Protein AF-0000000075515379 (afdb_homodimer)

Solvent-accessible surface area (backbone atoms only — not comparable to full-atom values): 21442 Å² total; per-residue (Å²): 117,71,78,61,66,78,43,54,66,62,47,49,48,40,36,50,42,29,45,50,46,41,27,48,72,64,68,67,50,86,68,77,62,91,41,68,52,38,40,16,49,53,50,40,48,50,49,50,48,66,47,42,43,71,71,61,70,48,45,63,65,64,49,58,86,63,43,61,87,40,43,54,60,52,51,49,51,56,51,49,54,42,50,52,49,50,51,51,51,38,32,70,72,66,70,39,92,65,82,80,55,62,48,52,58,50,47,54,55,50,50,50,32,52,51,40,42,52,27,49,76,70,70,25,58,81,35,46,62,56,39,21,52,50,48,15,49,49,38,44,73,72,42,39,74,73,24,59,85,57,68,34,59,51,58,50,26,67,68,36,33,87,44,72,61,49,62,52,42,49,49,48,50,51,50,51,52,42,49,52,44,52,50,51,44,52,50,54,50,53,54,52,52,54,59,66,73,96,115,71,77,59,66,78,44,54,67,62,45,49,48,40,34,48,40,30,46,50,47,41,27,49,74,64,67,67,50,86,66,76,62,90,40,68,54,37,40,15,49,54,50,40,48,49,49,51,48,67,46,43,44,71,72,61,69,48,48,61,66,65,49,58,85,63,42,60,87,42,41,54,59,53,50,47,52,55,51,50,55,43,51,52,49,49,52,50,52,39,31,70,72,67,70,40,92,64,82,80,55,62,50,52,58,50,47,53,54,51,50,50,31,52,51,40,41,51,28,49,76,69,69,26,58,81,35,44,63,57,38,22,51,50,50,16,49,48,39,41,72,70,43,38,76,73,25,59,84,57,67,36,57,52,57,50,27,67,69,36,32,85,44,72,59,48,62,52,42,49,51,47,49,50,50,50,52,41,51,51,45,51,50,52,46,52,52,54,50,52,54,52,53,56,58,66,73,96

Nearest PDB structures (foldseek):
  3mk8-assembly1_A  TM=8.435E-01  e=2.782E-04  Homo sapiens
  9ckn-assembly1_A  TM=8.542E-01  e=3.541E-04  Homo sapiens
  6u63-assembly3_C  TM=7.974E-01  e=6.317E-04  Homo sapiens
  4g35-assembly1_A  TM=7.839E-01  e=6.629E-04  Mus musculus
  4oq6-assembly2_B  TM=8.257E-01  e=3.587E-03  Homo sapiens

Structure (mmCIF, N/CA/C/O backbone):
data_AF-0000000075515379-model_v1
#
loop_
_entity.id
_entity.type
_entity.pdbx_description
1 polymer 'Bcl-2-related ovarian killer protein homolog A'
#
loop_
_atom_site.group_PDB
_atom_site.id
_atom_site.type_symbol
_atom_site.label_atom_id
_atom_site.label_alt_id
_atom_site.label_comp_id
_atom_site.label_asym_id
_atom_site.label_entity_id
_atom_site.label_seq_id
_atom_site.pdbx_PDB_ins_code
_atom_site.Cartn_x
_atom_site.Cartn_y
_atom_site.Cartn_z
_atom_site.occupancy
_atom_site.B_iso_or_equiv
_atom_site.auth_seq_id
_atom_site.auth_comp_id
_atom_site.auth_asym_id
_atom_site.auth_atom_id
_atom_site.pdbx_PDB_model_num
ATOM 1 N N . MET A 1 1 ? 5.926 32.969 14.961 1 32.56 1 MET A N 1
ATOM 2 C CA . MET A 1 1 ? 4.645 32.469 15.469 1 32.56 1 MET A CA 1
ATOM 3 C C . MET A 1 1 ? 3.484 33.25 14.883 1 32.56 1 MET A C 1
ATOM 5 O O . MET A 1 1 ? 2.422 32.719 14.602 1 32.56 1 MET A O 1
ATOM 9 N N . ALA A 1 2 ? 3.543 34.5 14.828 1 43.75 2 ALA A N 1
ATOM 10 C CA . ALA A 1 2 ? 2.59 35.469 14.305 1 43.75 2 ALA A CA 1
ATOM 11 C C . ALA A 1 2 ? 2.479 35.375 12.781 1 43.75 2 ALA A C 1
ATOM 13 O O . ALA A 1 2 ? 1.397 35.562 12.219 1 43.75 2 ALA A O 1
ATOM 14 N N . TRP A 1 3 ? 3.617 35.156 12.188 1 43.59 3 TRP A N 1
ATOM 15 C CA . TRP A 1 3 ? 3.781 35 10.742 1 43.59 3 TRP A CA 1
ATOM 16 C C . TRP A 1 3 ? 3.062 33.75 10.25 1 43.59 3 TRP A C 1
ATOM 18 O O . TRP A 1 3 ? 2.879 33.562 9.047 1 43.59 3 TRP A O 1
ATOM 28 N N . ASP A 1 4 ? 2.908 32.719 11.125 1 47.06 4 ASP A N 1
ATOM 29 C CA . ASP A 1 4 ? 2.156 31.469 10.961 1 47.06 4 ASP A CA 1
ATOM 30 C C . ASP A 1 4 ? 0.661 31.75 10.836 1 47.06 4 ASP A C 1
ATOM 32 O O . ASP A 1 4 ? -0.073 30.969 10.234 1 47.06 4 ASP A O 1
ATOM 36 N N . GLU A 1 5 ? 0.205 32.875 11.422 1 50.5 5 GLU A N 1
ATOM 37 C CA . GLU A 1 5 ? -1.179 33.312 11.586 1 50.5 5 GLU A CA 1
ATOM 38 C C . GLU A 1 5 ? -1.806 33.656 10.242 1 50.5 5 GLU A C 1
ATOM 40 O O . GLU A 1 5 ? -3.008 33.469 10.039 1 50.5 5 GLU A O 1
ATOM 45 N N . GLN A 1 6 ? -1.005 34.25 9.344 1 59.56 6 GLN A N 1
ATOM 46 C CA . GLN A 1 6 ? -1.523 34.781 8.086 1 59.56 6 GLN A CA 1
ATOM 47 C C . GLN A 1 6 ? -1.581 33.688 7.016 1 59.56 6 GLN A C 1
ATOM 49 O O . GLN A 1 6 ? -2.086 33.906 5.918 1 59.56 6 GLN A O 1
ATOM 54 N N . ARG A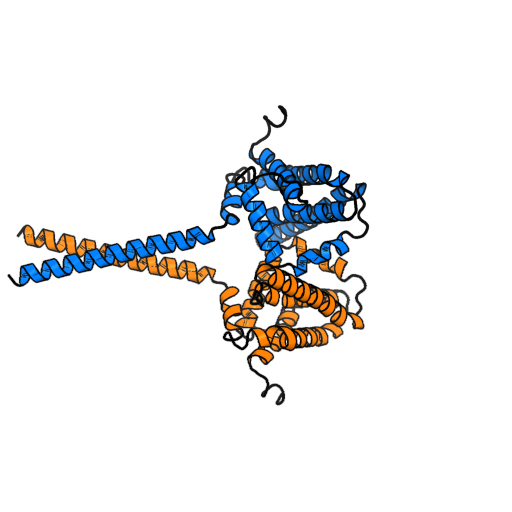 1 7 ? -1.093 32.625 7.508 1 71.88 7 ARG A N 1
ATOM 55 C CA . ARG A 1 7 ? -1.019 31.594 6.461 1 71.88 7 ARG A CA 1
ATOM 56 C C . ARG A 1 7 ? -2.35 30.875 6.305 1 71.88 7 ARG A C 1
ATOM 58 O O . ARG A 1 7 ? -3.104 30.734 7.273 1 71.88 7 ARG A O 1
ATOM 65 N N . ASP A 1 8 ? -2.732 30.625 5.184 1 89.31 8 ASP A N 1
ATOM 66 C CA . ASP A 1 8 ? -3.855 29.781 4.773 1 89.31 8 ASP A CA 1
ATOM 67 C C . ASP A 1 8 ? -3.92 28.516 5.605 1 89.31 8 ASP A C 1
ATOM 69 O O . ASP A 1 8 ? -2.9 27.859 5.824 1 89.31 8 ASP A O 1
ATOM 73 N N . PRO A 1 9 ? -5.016 28.391 6.34 1 93.25 9 PRO A N 1
ATOM 74 C CA . PRO A 1 9 ? -5.164 27.219 7.207 1 93.25 9 PRO A CA 1
ATOM 75 C C . PRO A 1 9 ? -4.758 25.922 6.516 1 93.25 9 PRO A C 1
ATOM 77 O O . PRO A 1 9 ? -4.25 25 7.164 1 93.25 9 PRO A O 1
ATOM 80 N N . VAL A 1 10 ? -5.012 25.797 5.305 1 96.44 10 VAL A N 1
ATOM 81 C CA . VAL A 1 10 ? -4.656 24.609 4.539 1 96.44 10 VAL A CA 1
ATOM 82 C C . VAL A 1 10 ? -3.139 24.438 4.523 1 96.44 10 VAL A C 1
ATOM 84 O O . VAL A 1 10 ? -2.631 23.328 4.695 1 96.44 10 VAL A O 1
ATOM 87 N N . VAL A 1 11 ? -2.447 25.516 4.371 1 97.12 11 VAL A N 1
ATOM 88 C CA . VAL A 1 11 ? -0.988 25.5 4.328 1 97.12 11 VAL A CA 1
ATOM 89 C C . VAL A 1 11 ? -0.432 25.203 5.723 1 97.12 11 VAL A C 1
ATOM 91 O O . VAL A 1 11 ? 0.521 24.438 5.863 1 97.12 11 VAL A O 1
ATOM 94 N N . GLN A 1 12 ? -1.021 25.797 6.711 1 97.12 12 GLN A N 1
ATOM 95 C CA . GLN A 1 12 ? -0.583 25.547 8.078 1 97.12 12 GLN A CA 1
ATOM 96 C C . GLN A 1 12 ? -0.701 24.078 8.438 1 97.12 12 GLN A C 1
ATOM 98 O O . GLN A 1 12 ? 0.182 23.516 9.094 1 97.12 12 GLN A O 1
ATOM 103 N N . GLU A 1 13 ? -1.737 23.5 8.008 1 97.69 13 GLU A N 1
ATOM 104 C CA . GLU A 1 13 ? -1.955 22.078 8.266 1 97.69 13 GLU A CA 1
ATOM 105 C C . GLU A 1 13 ? -0.904 21.219 7.566 1 97.69 13 GLU A C 1
ATOM 107 O O . GLU A 1 13 ? -0.455 20.203 8.117 1 97.69 13 GLU A O 1
ATOM 112 N N . ALA A 1 14 ? -0.518 21.625 6.371 1 98.06 14 ALA A N 1
ATOM 113 C CA . ALA A 1 14 ? 0.512 20.891 5.641 1 98.06 14 ALA A CA 1
ATOM 114 C C . ALA A 1 14 ? 1.801 20.797 6.453 1 98.06 14 ALA A C 1
ATOM 116 O O . ALA A 1 14 ? 2.412 19.734 6.539 1 98.06 14 ALA A O 1
ATOM 117 N N . TYR A 1 15 ? 2.166 21.906 7.051 1 98.25 15 TYR A N 1
ATOM 118 C CA . TYR A 1 15 ? 3.379 21.953 7.863 1 98.25 15 TYR A CA 1
ATOM 119 C C . TYR A 1 15 ? 3.184 21.188 9.172 1 98.25 15 TYR A C 1
ATOM 121 O O . TYR A 1 15 ? 4.086 20.484 9.633 1 98.25 15 TYR A O 1
ATOM 129 N N . LEU A 1 16 ? 2.029 21.344 9.695 1 97.94 16 LEU A N 1
ATOM 130 C CA . LEU A 1 16 ? 1.708 20.641 10.938 1 97.94 16 LEU A CA 1
ATOM 131 C C . LEU A 1 16 ? 1.781 19.125 10.734 1 97.94 16 LEU A C 1
ATOM 133 O O . LEU A 1 16 ? 2.33 18.406 11.578 1 97.94 16 LEU A O 1
ATOM 137 N N . LEU A 1 17 ? 1.301 18.656 9.656 1 98.56 17 LEU A N 1
ATOM 138 C CA . LEU A 1 17 ? 1.33 17.234 9.336 1 98.56 17 LEU A CA 1
ATOM 139 C C . LEU A 1 17 ? 2.766 16.719 9.234 1 98.56 17 LEU A C 1
ATOM 141 O O . LEU A 1 17 ? 3.09 15.656 9.758 1 98.56 17 LEU A O 1
ATOM 145 N N . ALA A 1 18 ? 3.584 17.469 8.578 1 98.5 18 ALA A N 1
ATOM 146 C CA . ALA A 1 18 ? 4.98 17.078 8.391 1 98.5 18 ALA A CA 1
ATOM 147 C C . ALA A 1 18 ? 5.707 17 9.734 1 98.5 18 ALA A C 1
ATOM 149 O O . ALA A 1 18 ? 6.359 16 10.039 1 98.5 18 ALA A O 1
ATOM 150 N N . ARG A 1 19 ? 5.539 18.016 10.531 1 98 19 ARG A N 1
ATOM 151 C CA . ARG A 1 19 ? 6.219 18.078 11.82 1 98 19 ARG A CA 1
ATOM 152 C C . ARG A 1 19 ? 5.711 16.984 12.758 1 98 19 ARG A C 1
ATOM 154 O O . ARG A 1 19 ? 6.504 16.281 13.391 1 98 19 ARG A O 1
ATOM 161 N N . ASP A 1 20 ? 4.469 16.875 12.805 1 98.31 20 ASP A N 1
ATOM 162 C CA . ASP A 1 20 ? 3.877 15.891 13.711 1 98.31 20 ASP A CA 1
ATOM 163 C C . ASP A 1 20 ? 4.246 14.469 13.297 1 98.31 20 ASP A C 1
ATOM 165 O O . ASP A 1 20 ? 4.602 13.641 14.148 1 98.31 20 ASP A O 1
ATOM 169 N N . TYR A 1 21 ? 4.137 14.211 12.039 1 98.5 21 TYR A N 1
ATOM 170 C CA . TYR A 1 21 ? 4.359 12.844 11.57 1 98.5 21 TYR A CA 1
ATOM 171 C C . TYR A 1 21 ? 5.812 12.422 11.781 1 98.5 21 TYR A C 1
ATOM 173 O O . TYR A 1 21 ? 6.082 11.305 12.219 1 98.5 21 TYR A O 1
ATOM 181 N N . ILE A 1 22 ? 6.676 13.281 11.484 1 98.38 22 ILE A N 1
ATOM 182 C CA . ILE A 1 22 ? 8.086 12.969 11.664 1 98.38 22 ILE A CA 1
ATOM 183 C C . ILE A 1 22 ? 8.383 12.758 13.148 1 98.38 22 ILE A C 1
ATOM 185 O O . ILE A 1 22 ? 9.094 11.812 13.516 1 98.38 22 ILE A O 1
ATOM 189 N N . ALA A 1 23 ? 7.797 13.578 13.93 1 97.69 23 ALA A N 1
ATOM 190 C CA . ALA A 1 23 ? 7.949 13.383 15.367 1 97.69 23 ALA A CA 1
ATOM 191 C C . ALA A 1 23 ? 7.336 12.055 15.805 1 97.69 23 ALA A C 1
ATOM 193 O O . ALA A 1 23 ? 7.902 11.344 16.641 1 97.69 23 ALA A O 1
ATOM 194 N N . TYR A 1 24 ? 6.277 11.742 15.273 1 97.81 24 TYR A N 1
ATOM 195 C CA . TYR A 1 24 ? 5.543 10.523 15.602 1 97.81 24 TYR A CA 1
ATOM 196 C C . TYR A 1 24 ? 6.355 9.281 15.258 1 97.81 24 TYR A C 1
ATOM 198 O O . TYR A 1 24 ? 6.523 8.398 16.094 1 97.81 24 TYR A O 1
ATOM 206 N N . VAL A 1 25 ? 6.953 9.234 14.109 1 96.75 25 VAL A N 1
ATOM 207 C CA . VAL A 1 25 ? 7.602 8.008 13.648 1 96.75 25 VAL A CA 1
ATOM 208 C C . VAL A 1 25 ? 9 7.906 14.25 1 96.75 25 VAL A C 1
ATOM 210 O O . VAL A 1 25 ? 9.586 6.82 14.297 1 96.75 25 VAL A O 1
ATOM 213 N N . THR A 1 26 ? 9.516 9 14.68 1 96.69 26 THR A N 1
ATOM 214 C CA . THR A 1 26 ? 10.836 8.961 15.289 1 96.69 26 THR A CA 1
ATOM 215 C C . THR A 1 26 ? 10.727 8.867 16.812 1 96.69 26 THR A C 1
ATOM 217 O O . THR A 1 26 ? 11.742 8.867 17.516 1 96.69 26 THR A O 1
ATOM 220 N N . GLY A 1 27 ? 9.484 8.805 17.266 1 94.12 27 GLY A N 1
ATOM 221 C CA . GLY A 1 27 ? 9.25 8.555 18.688 1 94.12 27 GLY A CA 1
ATOM 222 C C . GLY A 1 27 ? 9.422 9.797 19.547 1 94.12 27 GLY A C 1
ATOM 223 O O . GLY A 1 27 ? 9.633 9.695 20.75 1 94.12 27 GLY A O 1
ATOM 224 N N . THR A 1 28 ? 9.359 10.961 18.938 1 88.94 28 THR A N 1
ATOM 225 C CA . THR A 1 28 ? 9.578 12.18 19.703 1 88.94 28 THR A CA 1
ATOM 226 C C . THR A 1 28 ? 8.258 12.922 19.922 1 88.94 28 THR A C 1
ATOM 228 O O . THR A 1 28 ? 8.219 13.922 20.641 1 88.94 28 THR A O 1
ATOM 231 N N . ALA A 1 29 ? 7.258 12.258 19.375 1 87.38 29 ALA A N 1
ATOM 232 C CA . ALA A 1 29 ? 5.957 12.883 19.562 1 87.38 29 ALA A CA 1
ATOM 233 C C . ALA A 1 29 ? 5.418 12.609 20.969 1 87.38 29 ALA A C 1
ATOM 235 O O . ALA A 1 29 ? 5.551 11.5 21.484 1 87.38 29 ALA A O 1
ATOM 236 N N . THR A 1 30 ? 4.918 13.531 21.734 1 79.44 30 THR A N 1
ATOM 237 C CA . THR A 1 30 ? 4.531 13.375 23.125 1 79.44 30 THR A CA 1
ATOM 238 C C . THR A 1 30 ? 3.014 13.398 23.281 1 79.44 30 THR A C 1
ATOM 240 O O . THR A 1 30 ? 2.484 13.094 24.344 1 79.44 30 THR A O 1
ATOM 243 N N . GLY A 1 31 ? 2.246 13.414 22.344 1 87.94 31 GLY A N 1
ATOM 244 C CA . GLY A 1 31 ? 0.821 13.578 22.578 1 87.94 31 GLY A CA 1
ATOM 245 C C . GLY A 1 31 ? -0.033 13.055 21.438 1 87.94 31 GLY A C 1
ATOM 246 O O . GLY A 1 31 ? 0.473 12.391 20.531 1 87.94 31 GLY A O 1
ATOM 247 N N . PRO A 1 32 ? -1.325 13.219 21.781 1 94.06 32 PRO A N 1
ATOM 248 C CA . PRO A 1 32 ? -2.256 12.828 20.719 1 94.06 32 PRO A CA 1
ATOM 249 C C . PRO A 1 32 ? -2.061 13.641 19.438 1 94.06 32 PRO A C 1
ATOM 251 O O . PRO A 1 32 ? -1.338 14.641 19.438 1 94.06 32 PRO A O 1
ATOM 254 N N . ALA A 1 33 ? -2.607 13.078 18.359 1 96.12 33 ALA A N 1
ATOM 255 C CA . ALA A 1 33 ? -2.537 13.82 17.094 1 96.12 33 ALA A CA 1
ATOM 256 C C . ALA A 1 33 ? -3.133 15.219 17.25 1 96.12 33 ALA A C 1
ATOM 258 O O . ALA A 1 33 ? -4.219 15.375 17.812 1 96.12 33 ALA A O 1
ATOM 259 N N . PRO A 1 34 ? -2.459 16.203 16.797 1 96.19 34 PRO A N 1
ATOM 260 C CA . PRO A 1 34 ? -2.877 17.594 17.016 1 96.19 34 PRO A CA 1
ATOM 261 C C . PRO A 1 34 ? -4.078 17.984 16.156 1 96.19 34 PRO A C 1
ATOM 263 O O . PRO A 1 34 ? -4.703 19.016 16.391 1 96.19 34 PRO A O 1
ATOM 266 N N . SER A 1 35 ? -4.402 17.234 15.109 1 96.25 35 SER A N 1
ATOM 267 C CA . SER A 1 35 ? -5.543 17.5 14.234 1 96.25 35 SER A CA 1
ATOM 268 C C . SER A 1 35 ? -6.137 16.203 13.695 1 96.25 35 SER A C 1
ATOM 270 O O . SER A 1 35 ? -5.527 15.141 13.812 1 96.25 35 SER A O 1
ATOM 272 N N . ALA A 1 36 ? -7.301 16.344 13.148 1 95.75 36 ALA A N 1
ATOM 273 C CA . ALA A 1 36 ? -7.949 15.188 12.539 1 95.75 36 ALA A CA 1
ATOM 274 C C . ALA A 1 36 ? -7.133 14.656 11.367 1 95.75 36 ALA A C 1
ATOM 276 O O . ALA A 1 36 ? -7.035 13.445 11.164 1 95.75 36 ALA A O 1
ATOM 277 N N . ALA A 1 37 ? -6.555 15.562 10.656 1 97.44 37 ALA A N 1
ATOM 278 C CA . ALA A 1 37 ? -5.727 15.164 9.523 1 97.44 37 ALA A CA 1
ATOM 279 C C . ALA A 1 37 ? -4.461 14.461 9.984 1 97.44 37 ALA A C 1
ATOM 281 O O . ALA A 1 37 ? -4.023 13.484 9.375 1 97.44 37 ALA A O 1
ATOM 282 N N . ALA A 1 38 ? -3.967 14.914 11.047 1 97.94 38 ALA A N 1
ATOM 283 C CA . ALA A 1 38 ? -2.779 14.281 11.617 1 97.94 38 ALA A CA 1
ATOM 284 C C . ALA A 1 38 ? -3.096 12.875 12.125 1 97.94 38 ALA A C 1
ATOM 286 O O . ALA A 1 38 ? -2.301 11.953 11.938 1 97.94 38 ALA A O 1
ATOM 287 N N . LEU A 1 39 ? -4.211 12.805 12.758 1 97.19 39 LEU A N 1
ATOM 288 C CA . LEU A 1 39 ? -4.633 11.484 13.211 1 97.19 39 LEU A CA 1
ATOM 289 C C . LEU A 1 39 ? -4.828 10.539 12.031 1 97.19 39 LEU A C 1
ATOM 291 O O . LEU A 1 39 ? -4.383 9.391 12.078 1 97.19 39 LEU A O 1
ATOM 295 N N . ALA A 1 40 ? -5.449 11.023 11.008 1 97 40 ALA A N 1
ATOM 296 C CA . ALA A 1 40 ? -5.656 10.227 9.805 1 97 40 ALA A CA 1
ATOM 297 C C . ALA A 1 40 ? -4.324 9.797 9.195 1 97 40 ALA A C 1
ATOM 299 O O . ALA A 1 40 ? -4.176 8.656 8.75 1 97 40 ALA A O 1
ATOM 300 N N . LEU A 1 41 ? -3.367 10.688 9.195 1 97.94 41 LEU A N 1
ATOM 301 C CA . LEU A 1 41 ? -2.053 10.383 8.641 1 97.94 41 LEU A CA 1
ATOM 302 C C . LEU A 1 41 ? -1.353 9.305 9.461 1 97.94 41 LEU A C 1
ATOM 304 O O . LEU A 1 41 ? -0.813 8.344 8.898 1 97.94 41 LEU A O 1
ATOM 308 N N . ARG A 1 42 ? -1.408 9.438 10.758 1 97.5 42 ARG A N 1
ATOM 309 C CA . ARG A 1 42 ? -0.795 8.43 11.617 1 97.5 42 ARG A CA 1
ATOM 310 C C . ARG A 1 42 ? -1.421 7.059 11.391 1 97.5 42 ARG A C 1
ATOM 312 O O . ARG A 1 42 ? -0.709 6.066 11.219 1 97.5 42 ARG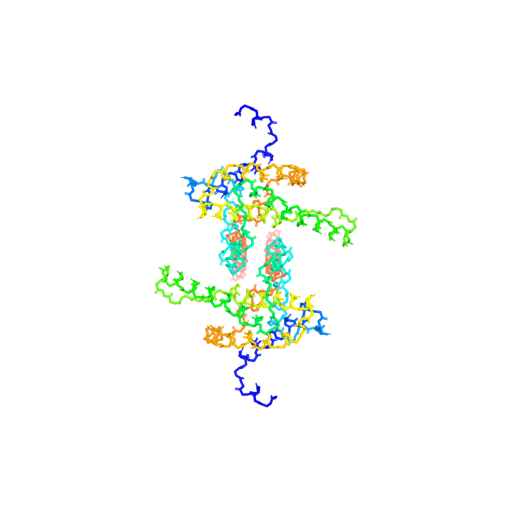 A O 1
ATOM 319 N N . GLN A 1 43 ? -2.699 7.086 11.336 1 95.5 43 GLN A N 1
ATOM 320 C CA . GLN A 1 43 ? -3.43 5.828 11.211 1 95.5 43 GLN A CA 1
ATOM 321 C C . GLN A 1 43 ? -3.199 5.195 9.844 1 95.5 43 GLN A C 1
ATOM 323 O O . GLN A 1 43 ? -2.936 3.994 9.75 1 95.5 43 GLN A O 1
ATOM 328 N N . ALA A 1 44 ? -3.293 5.988 8.859 1 96 44 ALA A N 1
ATOM 329 C CA . ALA A 1 44 ? -3.111 5.484 7.5 1 96 44 ALA A CA 1
ATOM 330 C C . ALA A 1 44 ? -1.691 4.965 7.293 1 96 44 ALA A C 1
ATOM 332 O O . ALA A 1 44 ? -1.489 3.926 6.66 1 96 44 ALA A O 1
ATOM 333 N N . SER A 1 45 ? -0.759 5.676 7.789 1 96.62 45 SER A N 1
ATOM 334 C CA . SER A 1 45 ? 0.634 5.262 7.664 1 96.62 45 SER A CA 1
ATOM 335 C C . SER A 1 45 ? 0.892 3.957 8.406 1 96.62 45 SER A C 1
ATOM 337 O O . SER A 1 45 ? 1.54 3.051 7.879 1 96.62 45 SER A O 1
ATOM 339 N N . ASP A 1 46 ? 0.332 3.877 9.641 1 93.81 46 ASP A N 1
ATOM 340 C CA . ASP A 1 46 ? 0.48 2.65 10.414 1 93.81 46 ASP A CA 1
ATOM 341 C C . ASP A 1 46 ? -0.115 1.455 9.672 1 93.81 46 ASP A C 1
ATOM 343 O O . ASP A 1 46 ? 0.498 0.387 9.617 1 93.81 46 ASP A O 1
ATOM 347 N N . GLU A 1 47 ? -1.213 1.698 9.133 1 92.62 47 GLU A N 1
ATOM 348 C CA . GLU A 1 47 ? -1.88 0.624 8.406 1 92.62 47 GLU A CA 1
ATOM 349 C C . GLU A 1 47 ? -1.064 0.189 7.191 1 92.62 47 GLU A C 1
ATOM 351 O O . GLU A 1 47 ? -0.882 -1.007 6.957 1 92.62 47 GLU A O 1
ATOM 356 N N . LEU A 1 48 ? -0.596 1.11 6.488 1 93.44 48 LEU A N 1
ATOM 357 C CA . LEU A 1 48 ? 0.184 0.834 5.289 1 93.44 48 LEU A CA 1
ATOM 358 C C . LEU A 1 48 ? 1.458 0.068 5.633 1 93.44 48 LEU A C 1
ATOM 360 O O . LEU A 1 48 ? 1.766 -0.946 5.004 1 93.44 48 LEU A O 1
ATOM 364 N N . LEU A 1 49 ? 2.109 0.474 6.648 1 92.31 49 LEU A N 1
ATOM 365 C CA . LEU A 1 49 ? 3.383 -0.12 7.035 1 92.31 49 LEU A CA 1
ATOM 366 C C . LEU A 1 49 ? 3.176 -1.505 7.641 1 92.31 49 LEU A C 1
ATOM 368 O O . LEU A 1 49 ? 4.02 -2.391 7.477 1 92.31 49 LEU A O 1
ATOM 372 N N . GLU A 1 50 ? 2.084 -1.63 8.289 1 88.94 50 GLU A N 1
ATOM 373 C CA . GLU A 1 50 ? 1.768 -2.92 8.891 1 88.94 50 GLU A CA 1
ATOM 374 C C . GLU A 1 50 ? 1.354 -3.939 7.832 1 88.94 50 GLU A C 1
ATOM 376 O O . GLU A 1 50 ? 1.726 -5.113 7.914 1 88.94 50 GLU A O 1
ATOM 381 N N . LYS A 1 51 ? 0.649 -3.445 6.902 1 88.75 51 LYS A N 1
ATOM 382 C CA . LYS A 1 51 ? 0.114 -4.348 5.887 1 88.75 51 LYS A CA 1
ATOM 383 C C . LYS A 1 51 ? 1.19 -4.75 4.883 1 88.75 51 LYS A C 1
ATOM 385 O O . LYS A 1 51 ? 1.178 -5.867 4.363 1 88.75 51 LYS A O 1
ATOM 390 N N . PHE A 1 52 ? 2.193 -3.875 4.621 1 91.31 52 PHE A N 1
ATOM 391 C CA . PHE A 1 52 ? 3.176 -4.141 3.578 1 91.31 52 PHE A CA 1
ATOM 392 C C . PHE A 1 52 ? 4.59 -3.871 4.086 1 91.31 52 PHE A C 1
ATOM 394 O O . PHE A 1 52 ? 5.324 -3.076 3.494 1 91.31 52 PHE A O 1
ATOM 401 N N . PRO A 1 53 ? 4.941 -4.66 5.043 1 88.25 53 PRO A N 1
ATOM 402 C CA . PRO A 1 53 ? 6.234 -4.363 5.656 1 88.25 53 PRO A CA 1
ATOM 403 C C . PRO A 1 53 ? 7.41 -4.625 4.715 1 88.25 53 PRO A C 1
ATOM 405 O O . PRO A 1 53 ? 8.438 -3.947 4.797 1 88.25 53 PRO A O 1
ATOM 408 N N . ILE A 1 54 ? 7.266 -5.512 3.803 1 87.75 54 ILE A N 1
ATOM 409 C CA . ILE A 1 54 ? 8.367 -5.926 2.941 1 87.75 54 ILE A CA 1
ATOM 410 C C . ILE A 1 54 ? 8.82 -4.746 2.084 1 87.75 54 ILE A C 1
ATOM 412 O O . ILE A 1 54 ? 10.016 -4.594 1.817 1 87.75 54 ILE A O 1
ATOM 416 N N . PHE A 1 55 ? 8.039 -3.869 1.782 1 87.62 55 PHE A N 1
ATOM 417 C CA . PHE A 1 55 ? 8.375 -2.793 0.857 1 87.62 55 PHE A CA 1
ATOM 418 C C . PHE A 1 55 ? 9.055 -1.641 1.59 1 87.62 55 PHE A C 1
ATOM 420 O O . PHE A 1 55 ? 9.766 -0.842 0.979 1 87.62 55 PHE A O 1
ATOM 427 N N . PHE A 1 56 ? 8.953 -1.62 2.924 1 86.12 56 PHE A N 1
ATOM 428 C CA . PHE A 1 56 ? 9.461 -0.461 3.652 1 86.12 56 PHE A CA 1
ATOM 429 C C . PHE A 1 56 ? 10.742 -0.807 4.398 1 86.12 56 PHE A C 1
ATOM 431 O O . PHE A 1 56 ? 11.492 0.085 4.797 1 86.12 56 PHE A O 1
ATOM 438 N N . LYS A 1 57 ? 11.023 -2.035 4.422 1 83.75 57 LYS A N 1
ATOM 439 C CA . LYS A 1 57 ? 12.234 -2.471 5.113 1 83.75 57 LYS A CA 1
ATOM 440 C C . LYS A 1 57 ? 13.469 -2.258 4.242 1 83.75 57 LYS A C 1
ATOM 442 O O . LYS A 1 57 ? 14.594 -2.328 4.73 1 83.75 57 LYS A O 1
ATOM 447 N N . ARG A 1 58 ? 13.312 -1.866 3.068 1 82.69 58 ARG A N 1
ATOM 448 C CA . ARG A 1 58 ? 14.461 -1.785 2.172 1 82.69 58 ARG A CA 1
ATOM 449 C C . ARG A 1 58 ? 14.891 -0.337 1.962 1 82.69 58 ARG A C 1
ATOM 451 O O . ARG A 1 58 ? 15.883 -0.071 1.276 1 82.69 58 ARG A O 1
ATOM 458 N N . TRP A 1 59 ? 14.266 0.539 2.594 1 87.25 59 TRP A N 1
ATOM 459 C CA . TRP A 1 59 ? 14.547 1.96 2.41 1 87.25 59 TRP A CA 1
ATOM 460 C C . TRP A 1 59 ? 15.953 2.307 2.896 1 87.25 59 TRP A C 1
ATOM 462 O O . TRP A 1 59 ? 16.641 3.117 2.279 1 87.25 59 TRP A O 1
ATOM 472 N N . PRO A 1 60 ? 16.422 1.571 3.875 1 86.88 60 PRO A N 1
ATOM 473 C CA . PRO A 1 60 ? 17.812 1.847 4.238 1 86.88 60 PRO A CA 1
ATOM 474 C C . PRO A 1 60 ? 18.781 1.595 3.09 1 86.88 60 PRO A C 1
ATOM 476 O O . PRO A 1 60 ? 19.766 2.318 2.941 1 86.88 60 PRO A O 1
ATOM 479 N N . LYS A 1 61 ? 18.5 0.624 2.328 1 87.12 61 LYS A N 1
ATOM 480 C CA . LYS A 1 61 ? 19.328 0.372 1.157 1 87.12 61 LYS A CA 1
ATOM 481 C C . LYS A 1 61 ? 19.188 1.484 0.123 1 87.12 61 LYS A C 1
ATOM 483 O O . LYS A 1 61 ? 20.156 1.893 -0.505 1 87.12 61 LYS A O 1
ATOM 488 N N . VAL A 1 62 ? 18.016 2.023 -0.003 1 89.69 62 VAL A N 1
ATOM 489 C CA . VAL A 1 62 ? 17.75 3.113 -0.934 1 89.69 62 VAL A CA 1
ATOM 490 C C . VAL A 1 62 ? 18.438 4.387 -0.458 1 89.69 62 VAL A C 1
ATOM 492 O O . VAL A 1 62 ? 18.953 5.16 -1.268 1 89.69 62 VAL A O 1
ATOM 495 N N . PHE A 1 63 ? 18.5 4.555 0.855 1 93.12 63 PHE A N 1
ATOM 496 C CA . PHE A 1 63 ? 19.031 5.781 1.437 1 93.12 63 PHE A CA 1
ATOM 497 C C . PHE A 1 63 ? 20.531 5.652 1.69 1 93.12 63 PHE A C 1
ATOM 499 O O . PHE A 1 63 ? 21.141 6.535 2.295 1 93.12 63 PHE A O 1
ATOM 506 N N . ARG A 1 64 ? 21.047 4.551 1.259 1 89.5 64 ARG A N 1
ATOM 507 C CA . ARG A 1 64 ? 22.469 4.332 1.517 1 89.5 64 ARG A CA 1
ATOM 508 C C . ARG A 1 64 ? 23.312 5.48 0.964 1 89.5 64 ARG A C 1
ATOM 510 O O . ARG A 1 64 ? 23.141 5.883 -0.189 1 89.5 64 ARG A O 1
ATOM 517 N N . GLY A 1 65 ? 24.125 6.066 1.799 1 90.38 65 GLY A N 1
ATOM 518 C CA . GLY A 1 65 ? 25.016 7.121 1.357 1 90.38 65 GLY A CA 1
ATOM 519 C C . GLY A 1 65 ? 24.469 8.516 1.574 1 90.38 65 GLY A C 1
ATOM 520 O O . GLY A 1 65 ? 25.156 9.508 1.338 1 90.38 65 GLY A O 1
ATOM 521 N N . VAL A 1 66 ? 23.281 8.609 1.988 1 93.75 66 VAL A N 1
ATOM 522 C CA . VAL A 1 66 ? 22.688 9.922 2.256 1 93.75 66 VAL A CA 1
ATOM 523 C C . VAL A 1 66 ? 23.297 10.508 3.525 1 93.75 66 VAL A C 1
ATOM 525 O O . VAL A 1 66 ? 23.422 9.82 4.543 1 93.75 66 VAL A O 1
ATOM 528 N N . THR A 1 67 ? 23.75 11.719 3.346 1 95 67 THR A N 1
ATOM 529 C CA . THR A 1 67 ? 24.297 12.445 4.492 1 95 67 THR A CA 1
ATOM 530 C C . THR A 1 67 ? 23.266 13.414 5.051 1 95 67 THR A C 1
ATOM 532 O O . THR A 1 67 ? 22.219 13.641 4.438 1 95 67 THR A O 1
ATOM 535 N N . GLU A 1 68 ? 23.594 13.898 6.168 1 95.5 68 GLU A N 1
ATOM 536 C CA . GLU A 1 68 ? 22.703 14.836 6.855 1 95.5 68 GLU A CA 1
ATOM 537 C C . GLU A 1 68 ? 22.406 16.047 5.98 1 95.5 68 GLU A C 1
ATOM 539 O O . GLU A 1 68 ? 21.266 16.531 5.949 1 95.5 68 GLU A O 1
ATOM 544 N N . GLU A 1 69 ? 23.406 16.453 5.199 1 94.44 69 GLU A N 1
ATOM 545 C CA . GLU A 1 69 ? 23.266 17.656 4.375 1 94.44 69 GLU A CA 1
ATOM 546 C C . GLU A 1 69 ? 22.484 17.375 3.104 1 94.44 69 GLU A C 1
ATOM 548 O O . GLU A 1 69 ? 21.891 18.281 2.516 1 94.44 69 GLU A O 1
ATOM 553 N N . ARG A 1 70 ? 22.406 16.109 2.752 1 95.88 70 ARG A N 1
ATOM 554 C CA . ARG A 1 70 ? 21.812 15.773 1.464 1 95.88 70 ARG A CA 1
ATOM 555 C C . ARG A 1 70 ? 20.438 15.117 1.648 1 95.88 70 ARG A C 1
ATOM 557 O O . ARG A 1 70 ? 19.734 14.867 0.673 1 95.88 70 ARG A O 1
ATOM 564 N N . ALA A 1 71 ? 20.062 14.922 2.84 1 97.44 71 ALA A N 1
ATOM 565 C CA . ALA A 1 71 ? 18.844 14.164 3.133 1 97.44 71 ALA A CA 1
ATOM 566 C C . ALA A 1 71 ? 17.609 14.859 2.549 1 97.44 71 ALA A C 1
ATOM 568 O O . ALA A 1 71 ? 16.797 14.227 1.884 1 97.44 71 ALA A O 1
ATOM 569 N N . CYS A 1 72 ? 17.484 16.156 2.709 1 97.62 72 CYS A N 1
ATOM 570 C CA . CYS A 1 72 ? 16.328 16.906 2.223 1 97.62 72 CYS A CA 1
ATOM 571 C C . CYS A 1 72 ? 16.281 16.906 0.7 1 97.62 72 CYS A C 1
ATOM 573 O O . CYS A 1 72 ? 15.227 16.625 0.112 1 97.62 72 CYS A O 1
ATOM 575 N N . ASP A 1 73 ? 17.406 17.109 0.117 1 96.88 73 ASP A N 1
ATOM 576 C CA . ASP A 1 73 ? 17.469 17.141 -1.341 1 96.88 73 ASP A CA 1
ATOM 577 C C . ASP A 1 73 ? 17.141 15.773 -1.933 1 96.88 73 ASP A C 1
ATOM 579 O O . ASP A 1 73 ? 16.438 15.688 -2.943 1 96.88 73 ASP A O 1
ATOM 583 N N . PHE A 1 74 ? 17.672 14.828 -1.276 1 95.81 74 PHE A N 1
ATOM 584 C CA . PHE A 1 74 ? 17.422 13.469 -1.755 1 95.81 74 PHE A CA 1
ATOM 585 C C . PHE A 1 74 ? 15.945 13.117 -1.649 1 95.81 74 PHE A C 1
ATOM 587 O O . PHE A 1 74 ? 15.367 12.547 -2.578 1 95.81 74 PHE A O 1
ATOM 594 N N . LEU A 1 75 ? 15.328 13.461 -0.583 1 96.19 75 LEU A N 1
ATOM 595 C CA . LEU A 1 75 ? 13.906 13.219 -0.386 1 96.19 75 LEU A CA 1
ATOM 596 C C . LEU A 1 75 ? 13.086 13.914 -1.468 1 96.19 75 LEU A C 1
ATOM 598 O O . LEU A 1 75 ? 12.234 13.289 -2.105 1 96.19 75 LEU A O 1
ATOM 602 N N . ILE A 1 76 ? 13.344 15.133 -1.709 1 96.31 76 ILE A N 1
ATOM 603 C CA . ILE A 1 76 ? 12.562 15.922 -2.652 1 96.31 76 ILE A CA 1
ATOM 604 C C . ILE A 1 76 ? 12.789 15.406 -4.07 1 96.31 76 ILE A C 1
ATOM 606 O O . ILE A 1 76 ? 11.867 15.391 -4.891 1 96.31 76 ILE A O 1
ATOM 610 N N . GLN A 1 77 ? 13.984 14.984 -4.32 1 94.25 77 GLN A N 1
ATOM 611 C CA . GLN A 1 77 ? 14.266 14.398 -5.629 1 94.25 77 GLN A CA 1
ATOM 612 C C . GLN A 1 77 ? 13.359 13.203 -5.898 1 94.25 77 GLN A C 1
ATOM 614 O O . GLN A 1 77 ? 12.773 13.094 -6.98 1 94.25 77 GLN A O 1
ATOM 619 N N . ILE A 1 78 ? 13.25 12.375 -4.922 1 93.19 78 ILE A N 1
ATOM 620 C CA . ILE A 1 78 ? 12.414 11.188 -5.074 1 93.19 78 ILE A CA 1
ATOM 621 C C . ILE A 1 78 ? 10.953 11.602 -5.23 1 93.19 78 ILE A C 1
ATOM 623 O O . ILE A 1 78 ? 10.25 11.109 -6.117 1 93.19 78 ILE A O 1
ATOM 627 N N . VAL A 1 79 ? 10.461 12.516 -4.41 1 94.25 79 VAL A N 1
ATOM 628 C CA . VAL A 1 79 ? 9.07 12.953 -4.41 1 94.25 79 VAL A CA 1
ATOM 629 C C . VAL A 1 79 ? 8.742 13.625 -5.738 1 94.25 79 VAL A C 1
ATOM 631 O O . VAL A 1 79 ? 7.715 13.336 -6.355 1 94.25 79 VAL A O 1
ATOM 634 N N . ASP A 1 80 ? 9.625 14.461 -6.156 1 91.12 80 ASP A N 1
ATOM 635 C CA . ASP A 1 80 ? 9.406 15.234 -7.371 1 91.12 80 ASP A CA 1
ATOM 636 C C . ASP A 1 80 ? 9.359 14.328 -8.602 1 91.12 80 ASP A C 1
ATOM 638 O O . ASP A 1 80 ? 8.555 14.539 -9.508 1 91.12 80 ASP A O 1
ATOM 642 N N . GLU A 1 81 ? 10.234 13.375 -8.656 1 87.12 81 GLU A N 1
ATOM 643 C CA . GLU A 1 81 ? 10.242 12.406 -9.742 1 87.12 81 GLU A CA 1
ATOM 644 C C . GLU A 1 81 ? 8.906 11.68 -9.844 1 87.12 81 GLU A C 1
ATOM 646 O O . GLU A 1 81 ? 8.391 11.469 -10.945 1 87.12 81 GLU A O 1
ATOM 651 N N . ASN A 1 82 ? 8.398 11.352 -8.75 1 84.62 82 ASN A N 1
ATOM 652 C CA . ASN A 1 82 ? 7.117 10.656 -8.711 1 84.62 82 ASN A CA 1
ATOM 653 C C . ASN A 1 82 ? 5.965 11.562 -9.133 1 84.62 82 ASN A C 1
ATOM 655 O O . ASN A 1 82 ? 5.082 11.148 -9.883 1 84.62 82 ASN A O 1
ATOM 659 N N . PHE A 1 83 ? 5.926 12.727 -8.688 1 84.56 83 PHE A N 1
ATOM 660 C CA . PHE A 1 83 ? 4.863 13.672 -9.008 1 84.56 83 PHE A CA 1
ATOM 661 C C . PHE A 1 83 ? 4.844 13.977 -10.5 1 84.56 83 PHE A C 1
ATOM 663 O O . PHE A 1 83 ? 3.775 14.047 -11.109 1 84.56 83 PHE A O 1
ATOM 670 N N . GLN A 1 84 ? 6 14.148 -11 1 81.5 84 GLN A N 1
ATOM 671 C CA . GLN A 1 84 ? 6.105 14.453 -12.422 1 81.5 84 GLN A CA 1
ATOM 672 C C . GLN A 1 84 ? 5.598 13.289 -13.266 1 81.5 84 GLN A C 1
ATOM 674 O O . GLN A 1 84 ? 4.859 13.492 -14.234 1 81.5 84 GLN A O 1
ATOM 679 N N . GLN A 1 85 ? 5.934 12.211 -12.875 1 78.94 85 GLN A N 1
ATOM 680 C CA . GLN A 1 85 ? 5.523 11.023 -13.617 1 78.94 85 GLN A CA 1
ATOM 681 C C . GLN A 1 85 ? 4.016 10.82 -13.531 1 78.94 85 GLN A C 1
ATOM 683 O O . GLN A 1 85 ? 3.375 10.453 -14.523 1 78.94 85 GLN A O 1
ATOM 688 N N . GLN A 1 86 ? 3.504 11.047 -12.367 1 77.81 86 GLN A N 1
ATOM 689 C CA . GLN A 1 86 ? 2.066 10.891 -12.18 1 77.81 86 GLN A CA 1
ATOM 690 C C . GLN A 1 86 ? 1.289 11.922 -12.992 1 77.81 86 GLN A C 1
ATOM 692 O O . GLN A 1 86 ? 0.271 11.594 -13.609 1 77.81 86 GLN A O 1
ATOM 697 N N . ARG A 1 87 ? 1.776 13.047 -12.977 1 77.5 87 ARG A N 1
ATOM 698 C CA . ARG A 1 87 ? 1.131 14.109 -13.742 1 77.5 87 ARG A CA 1
ATOM 699 C C . ARG A 1 87 ? 1.141 13.797 -15.234 1 77.5 87 ARG A C 1
ATOM 701 O O . ARG A 1 87 ? 0.128 13.961 -15.914 1 77.5 87 ARG A O 1
ATOM 708 N N . GLU A 1 88 ? 2.246 13.352 -15.672 1 77.12 88 GLU A N 1
ATOM 709 C CA . GLU A 1 88 ? 2.398 13.008 -17.078 1 77.12 88 GLU A CA 1
ATOM 710 C C . GLU A 1 88 ? 1.483 11.852 -17.469 1 77.12 88 GLU A C 1
ATOM 712 O O . GLU A 1 88 ? 0.825 11.898 -18.516 1 77.12 88 GLU A O 1
ATOM 717 N N . ARG A 1 89 ? 1.495 10.898 -16.672 1 74.69 89 ARG A N 1
ATOM 718 C CA . ARG A 1 89 ? 0.669 9.727 -16.938 1 74.69 89 ARG A CA 1
ATOM 719 C C . ARG A 1 89 ? -0.811 10.094 -16.969 1 74.69 89 ARG A C 1
ATOM 721 O O . ARG A 1 89 ? -1.549 9.664 -17.859 1 74.69 89 ARG A O 1
ATOM 728 N N . ARG A 1 90 ? -1.159 10.789 -16.062 1 74.38 90 ARG A N 1
ATOM 729 C CA . ARG A 1 90 ? -2.564 11.172 -15.953 1 74.38 90 ARG A CA 1
ATOM 730 C C . ARG A 1 90 ? -2.969 12.102 -17.094 1 74.38 90 ARG A C 1
ATOM 732 O O . ARG A 1 90 ? -4.078 12 -17.625 1 74.38 90 ARG A O 1
ATOM 739 N N . HIS A 1 91 ? -2.111 12.961 -17.391 1 76.75 91 HIS A N 1
ATOM 740 C CA . HIS A 1 91 ? -2.373 13.836 -18.531 1 76.75 91 HIS A CA 1
ATOM 741 C C . HIS A 1 91 ? -2.52 13.039 -19.812 1 76.75 91 HIS A C 1
ATOM 743 O O . HIS A 1 91 ? -3.389 13.328 -20.641 1 76.75 91 HIS A O 1
ATOM 749 N N . ARG A 1 92 ? -1.719 12.117 -19.984 1 74.94 92 ARG A N 1
ATOM 750 C CA . ARG A 1 92 ? -1.762 11.273 -21.172 1 74.94 92 ARG A CA 1
ATOM 751 C C . ARG A 1 92 ? -3.037 10.438 -21.203 1 74.94 92 ARG A C 1
ATOM 753 O O . ARG A 1 92 ? -3.621 10.234 -22.266 1 74.94 92 ARG A O 1
ATOM 760 N N . GLN A 1 93 ? -3.482 10.008 -20.125 1 72.81 93 GLN A N 1
ATOM 761 C CA . GLN A 1 93 ? -4.621 9.102 -20.047 1 72.81 93 GLN A CA 1
ATOM 762 C C . GLN A 1 93 ? -5.941 9.859 -20.125 1 72.81 93 GLN A C 1
ATOM 764 O O . GLN A 1 93 ? -6.891 9.398 -20.766 1 72.81 93 GLN A O 1
ATOM 769 N N . THR A 1 94 ? -6.098 10.938 -19.547 1 71.69 94 THR A N 1
ATOM 770 C CA . THR A 1 94 ? -7.387 11.602 -19.422 1 71.69 94 THR A CA 1
ATOM 771 C C . THR A 1 94 ? -7.406 12.898 -20.234 1 71.69 94 THR A C 1
ATOM 773 O O . THR A 1 94 ? -8.477 13.445 -20.516 1 71.69 94 THR A O 1
ATOM 776 N N . GLY A 1 95 ? -6.328 13.297 -20.672 1 69.62 95 GLY A N 1
ATOM 777 C CA . GLY A 1 95 ? -6.219 14.562 -21.391 1 69.62 95 GLY A CA 1
ATOM 778 C C . GLY A 1 95 ? -6.379 15.773 -20.484 1 69.62 95 GLY A C 1
ATOM 779 O O . GLY A 1 95 ? -6.211 16.906 -20.922 1 69.62 95 GLY A O 1
ATOM 780 N N . TYR A 1 96 ? -6.871 15.547 -19.281 1 64.12 96 TYR A N 1
ATOM 781 C CA . TYR A 1 96 ? -7.102 16.672 -18.391 1 64.12 96 TYR A CA 1
ATOM 782 C C . TYR A 1 96 ? -6.297 16.516 -17.094 1 64.12 96 TYR A C 1
ATOM 784 O O . TYR A 1 96 ? -5.859 15.414 -16.766 1 64.12 96 TYR A O 1
ATOM 792 N N . ALA A 1 97 ? -5.969 17.688 -16.547 1 61.34 97 ALA A N 1
ATOM 793 C CA . ALA A 1 97 ? -5.281 17.688 -15.258 1 61.34 97 ALA A CA 1
ATOM 794 C C . ALA A 1 97 ? -6.133 17.016 -14.188 1 61.34 97 ALA A C 1
ATOM 796 O O . ALA A 1 97 ? -7.266 17.438 -13.93 1 61.34 97 ALA A O 1
ATOM 797 N N . MET A 1 98 ? -5.84 15.711 -14.008 1 62.66 98 MET A N 1
ATOM 798 C CA . MET A 1 98 ? -6.652 14.977 -13.039 1 62.66 98 MET A CA 1
ATOM 799 C C . MET A 1 98 ? -6.215 15.289 -11.609 1 62.66 98 MET A C 1
ATOM 801 O O . MET A 1 98 ? -5.105 15.773 -11.391 1 62.66 98 MET A O 1
ATOM 805 N N . GLU A 1 99 ? -7.188 15.062 -10.703 1 73.62 99 GLU A N 1
ATOM 806 C CA . GLU A 1 99 ? -7.062 15.266 -9.258 1 73.62 99 GLU A CA 1
ATOM 807 C C . GLU A 1 99 ? -6.02 14.328 -8.656 1 73.62 99 GLU A C 1
ATOM 809 O O . GLU A 1 99 ? -5.914 13.164 -9.055 1 73.62 99 GLU A O 1
ATOM 814 N N . LEU A 1 100 ? -5.09 14.875 -7.926 1 81.06 100 LEU A N 1
ATOM 815 C CA . LEU A 1 100 ? -4.074 14.125 -7.191 1 81.06 100 LEU A CA 1
ATOM 816 C C . LEU A 1 100 ? -4.723 13.195 -6.168 1 81.06 100 LEU A C 1
ATOM 818 O O . LEU A 1 100 ? -5.461 13.648 -5.293 1 81.06 100 LEU A O 1
ATOM 822 N N . PRO A 1 101 ? -4.566 11.938 -6.387 1 87.81 101 PRO A N 1
ATOM 823 C CA . PRO A 1 101 ? -5.117 11.023 -5.387 1 87.81 101 PRO A CA 1
ATOM 824 C C . PRO A 1 101 ? -4.535 11.25 -3.992 1 87.81 101 PRO A C 1
ATOM 826 O O . PRO A 1 101 ? -3.359 11.594 -3.861 1 87.81 101 PRO A O 1
ATOM 829 N N . TRP A 1 102 ? -5.32 11.008 -2.902 1 93.19 102 TRP A N 1
ATOM 830 C CA . TRP A 1 102 ? -4.895 11.219 -1.522 1 93.19 102 TRP A CA 1
ATOM 831 C C . TRP A 1 102 ? -3.789 10.242 -1.135 1 93.19 102 TRP A C 1
ATOM 833 O O . TRP A 1 102 ? -2.973 10.531 -0.258 1 93.19 102 TRP A O 1
ATOM 843 N N . SER A 1 103 ? -3.803 9.117 -1.883 1 93.5 103 SER A N 1
ATOM 844 C CA . SER A 1 103 ? -2.738 8.148 -1.635 1 93.5 103 SER A CA 1
ATOM 845 C C . SER A 1 103 ? -1.372 8.734 -1.979 1 93.5 103 SER A C 1
ATOM 847 O O . SER A 1 103 ? -0.371 8.406 -1.338 1 93.5 103 SER A O 1
ATOM 849 N N . THR A 1 104 ? -1.347 9.633 -2.951 1 92.06 104 THR A N 1
ATOM 850 C CA . THR A 1 104 ? -0.107 10.312 -3.312 1 92.06 104 THR A CA 1
ATOM 851 C C . THR A 1 104 ? 0.343 11.25 -2.193 1 92.06 104 THR A C 1
ATOM 853 O O . THR A 1 104 ? 1.526 11.281 -1.848 1 92.06 104 THR A O 1
ATOM 856 N N . VAL A 1 105 ? -0.588 11.93 -1.648 1 94.5 105 VAL A N 1
ATOM 857 C CA . VAL A 1 105 ? -0.293 12.844 -0.546 1 94.5 105 VAL A CA 1
ATOM 858 C C . VAL A 1 105 ? 0.219 12.047 0.655 1 94.5 105 VAL A C 1
ATOM 860 O O . VAL A 1 105 ? 1.235 12.406 1.255 1 94.5 105 VAL A O 1
ATOM 863 N N . LEU A 1 106 ? -0.463 11 0.929 1 97.12 106 LEU A N 1
ATOM 864 C CA . LEU A 1 106 ? -0.036 10.117 2.006 1 97.12 106 LEU A CA 1
ATOM 865 C C . LEU A 1 106 ? 1.395 9.641 1.78 1 97.12 106 LEU A C 1
ATOM 867 O O . LEU A 1 106 ? 2.207 9.641 2.709 1 97.12 106 LEU A O 1
ATOM 871 N N . SER A 1 107 ? 1.718 9.281 0.572 1 96.06 107 SER A N 1
ATOM 872 C CA . SER A 1 107 ? 3.02 8.711 0.244 1 96.06 107 SER A CA 1
ATOM 873 C C . SER A 1 107 ? 4.141 9.711 0.481 1 96.06 107 SER A C 1
ATOM 875 O O . SER A 1 107 ? 5.25 9.336 0.871 1 96.06 107 SER A O 1
ATOM 877 N N . VAL A 1 108 ? 3.852 10.953 0.264 1 96.56 108 VAL A N 1
ATOM 878 C CA . VAL A 1 108 ? 4.852 12 0.479 1 96.56 108 VAL A CA 1
ATOM 879 C C . VAL A 1 108 ? 5.25 12.039 1.953 1 96.56 108 VAL A C 1
ATOM 881 O O . VAL A 1 108 ? 6.438 12.016 2.283 1 96.56 108 VAL A O 1
ATOM 884 N N . TYR A 1 109 ? 4.301 12.023 2.793 1 98.12 109 TYR A N 1
ATOM 885 C CA . TYR A 1 109 ? 4.582 12.102 4.223 1 98.12 109 TYR A CA 1
ATOM 886 C C . TYR A 1 109 ? 5.211 10.812 4.73 1 98.12 109 TYR A C 1
ATOM 888 O O . TYR A 1 109 ? 6.125 10.836 5.551 1 98.12 109 TYR A O 1
ATOM 896 N N . VAL A 1 110 ? 4.738 9.711 4.23 1 97.44 110 VAL A N 1
ATOM 897 C CA . VAL A 1 110 ? 5.27 8.422 4.66 1 97.44 110 VAL A CA 1
ATOM 898 C C . VAL A 1 110 ? 6.73 8.305 4.242 1 97.44 110 VAL A C 1
ATOM 900 O O . VAL A 1 110 ? 7.566 7.82 5.008 1 97.44 110 VAL A O 1
ATOM 903 N N . LEU A 1 111 ? 7.039 8.781 3.047 1 96.62 111 LEU A N 1
ATOM 904 C CA . LEU A 1 111 ? 8.422 8.742 2.588 1 96.62 111 LEU A CA 1
ATOM 905 C C . LEU A 1 111 ? 9.305 9.641 3.445 1 96.62 111 LEU A C 1
ATOM 907 O O . LEU A 1 111 ? 10.43 9.266 3.789 1 96.62 111 LEU A O 1
ATOM 911 N N . ALA A 1 112 ? 8.758 10.773 3.73 1 97.81 112 ALA A N 1
ATOM 912 C CA . ALA A 1 112 ? 9.492 11.664 4.621 1 97.81 112 ALA A CA 1
ATOM 913 C C . ALA A 1 112 ? 9.758 11.008 5.969 1 97.81 112 ALA A C 1
ATOM 915 O O . ALA A 1 112 ? 10.844 11.148 6.531 1 97.81 112 ALA A O 1
ATOM 916 N N . GLY A 1 113 ? 8.797 10.305 6.434 1 97.69 113 GLY A N 1
ATOM 917 C CA . GLY A 1 113 ? 8.977 9.555 7.668 1 97.69 113 GLY A CA 1
ATOM 918 C C . GLY A 1 113 ? 10.07 8.508 7.578 1 97.69 113 GLY A C 1
ATOM 919 O O . GLY A 1 113 ? 10.867 8.359 8.5 1 97.69 113 GLY A O 1
ATOM 920 N N . GLN A 1 114 ? 10.086 7.824 6.469 1 96.25 114 GLN A N 1
ATOM 921 C CA . GLN A 1 114 ? 11.117 6.809 6.281 1 96.25 114 GLN A CA 1
ATOM 922 C C . GLN A 1 114 ? 12.508 7.434 6.262 1 96.25 114 GLN A C 1
ATOM 924 O O . GLN A 1 114 ? 13.445 6.887 6.836 1 96.25 114 GLN A O 1
ATOM 929 N N . MET A 1 115 ? 12.602 8.562 5.629 1 96.94 115 MET A N 1
ATOM 930 C CA . MET A 1 115 ? 13.875 9.281 5.621 1 96.94 115 MET A CA 1
ATOM 931 C C . MET A 1 115 ? 14.258 9.734 7.027 1 96.94 115 MET A C 1
ATOM 933 O O . MET A 1 115 ? 15.414 9.617 7.43 1 96.94 115 MET A O 1
ATOM 937 N N . ALA A 1 116 ? 13.281 10.18 7.715 1 97.88 116 ALA A N 1
ATOM 938 C CA . ALA A 1 116 ? 13.516 10.641 9.078 1 97.88 116 ALA A CA 1
ATOM 939 C C . ALA A 1 116 ? 14.016 9.5 9.969 1 97.88 116 ALA A C 1
ATOM 941 O O . ALA A 1 116 ? 14.969 9.672 10.727 1 97.88 116 ALA A O 1
ATOM 942 N N . ILE A 1 117 ? 13.445 8.352 9.867 1 96.75 117 ILE A N 1
ATOM 943 C CA . ILE A 1 117 ? 13.852 7.18 10.625 1 96.75 117 ILE A CA 1
ATOM 944 C C . ILE A 1 117 ? 15.297 6.812 10.281 1 96.75 117 ILE A C 1
ATOM 946 O O . ILE A 1 117 ? 16.094 6.508 11.164 1 96.75 117 ILE A O 1
ATOM 950 N N . ASN A 1 118 ? 15.531 6.84 8.977 1 96.25 118 ASN A N 1
ATOM 951 C CA . ASN A 1 118 ? 16.891 6.547 8.531 1 96.25 118 ASN A CA 1
ATOM 952 C C . ASN A 1 118 ? 17.906 7.52 9.133 1 96.25 118 ASN A C 1
ATOM 954 O O . ASN A 1 118 ? 18.969 7.109 9.578 1 96.25 118 ASN A O 1
ATOM 958 N N . CYS A 1 119 ? 17.547 8.766 9.109 1 97.44 119 CYS A N 1
ATOM 959 C CA . CYS A 1 119 ? 18.422 9.789 9.664 1 97.44 119 CYS A CA 1
ATOM 960 C C . CYS A 1 119 ? 18.641 9.562 11.156 1 97.44 119 CYS A C 1
ATOM 962 O O . CYS A 1 119 ? 19.766 9.641 11.648 1 97.44 119 CYS A O 1
ATOM 964 N N . GLN A 1 120 ? 17.625 9.273 11.844 1 96.19 120 GLN A N 1
ATOM 965 C CA . GLN A 1 120 ? 17.719 9.039 13.281 1 96.19 120 GLN A CA 1
ATOM 966 C C . GLN A 1 120 ? 18.609 7.832 13.586 1 96.19 120 GLN A C 1
ATOM 968 O O . GLN A 1 120 ? 19.484 7.902 14.445 1 96.19 120 GLN A O 1
ATOM 973 N N . LYS A 1 121 ? 18.484 6.781 12.891 1 95.06 121 LYS A N 1
ATOM 974 C CA . LYS A 1 121 ? 19.234 5.547 13.102 1 95.06 121 LYS A CA 1
ATOM 975 C C . LYS A 1 121 ? 20.719 5.746 12.805 1 95.06 121 LYS A C 1
ATOM 977 O O . LYS A 1 121 ? 21.578 5.074 13.391 1 95.06 121 LYS A O 1
ATOM 982 N N . ASN A 1 122 ? 21 6.707 11.945 1 96.06 122 ASN A N 1
ATOM 983 C CA . ASN A 1 122 ? 22.375 6.938 11.547 1 96.06 122 ASN A CA 1
ATOM 984 C C . ASN A 1 122 ? 22.969 8.164 12.234 1 96.06 122 ASN A C 1
ATOM 986 O O . ASN A 1 122 ? 23.969 8.727 11.773 1 96.06 122 ASN A O 1
ATOM 990 N N . GLY A 1 123 ? 22.312 8.656 13.188 1 95.56 123 GLY A N 1
ATOM 991 C CA . GLY A 1 123 ? 22.828 9.734 14.016 1 95.56 123 GLY A CA 1
ATOM 992 C C . GLY A 1 123 ? 22.703 11.094 13.359 1 95.56 123 GLY A C 1
ATOM 993 O O . GLY A 1 123 ? 23.469 12.008 13.672 1 95.56 123 GLY A O 1
ATOM 994 N N . MET A 1 124 ? 21.844 11.234 12.406 1 96.81 124 MET A N 1
ATOM 995 C CA . MET A 1 124 ? 21.641 12.492 11.688 1 96.81 124 MET A CA 1
ATOM 996 C C . MET A 1 124 ? 20.391 13.195 12.188 1 96.81 124 MET A C 1
ATOM 998 O O . MET A 1 124 ? 19.547 13.617 11.391 1 96.81 124 MET A O 1
ATOM 1002 N N . GLU A 1 125 ? 20.281 13.375 13.453 1 95.19 125 GLU A N 1
ATOM 1003 C CA . GLU A 1 125 ? 19.078 13.898 14.07 1 95.19 125 GLU A CA 1
ATOM 1004 C C . GLU A 1 125 ? 18.844 15.359 13.688 1 95.19 125 GLU A C 1
ATOM 1006 O O . GLU A 1 125 ? 17.719 15.844 13.672 1 95.19 125 GLU A O 1
ATOM 1011 N N . ARG A 1 126 ? 19.938 16.031 13.328 1 96.25 126 ARG A N 1
ATOM 1012 C CA . ARG A 1 126 ? 19.828 17.438 12.961 1 96.25 126 ARG A CA 1
ATOM 1013 C C . ARG A 1 126 ? 19.047 17.609 11.664 1 96.25 126 ARG A C 1
ATOM 1015 O O . ARG A 1 126 ? 18.562 18.703 11.359 1 96.25 126 ARG A O 1
ATOM 1022 N N . ALA A 1 127 ? 18.859 16.5 10.953 1 97.31 127 ALA A N 1
ATOM 1023 C CA . ALA A 1 127 ? 18.172 16.578 9.664 1 97.31 127 ALA A CA 1
ATOM 1024 C C . ALA A 1 127 ? 16.656 16.531 9.844 1 97.31 127 ALA A C 1
ATOM 1026 O O . ALA A 1 127 ? 15.906 16.859 8.922 1 97.31 127 ALA A O 1
ATOM 1027 N N . LEU A 1 128 ? 16.188 16.203 11.047 1 97.69 128 LEU A N 1
ATOM 1028 C CA . LEU A 1 128 ? 14.773 15.945 11.25 1 97.69 128 LEU A CA 1
ATOM 1029 C C . LEU A 1 128 ? 13.969 17.234 11.094 1 97.69 128 LEU A C 1
ATOM 1031 O O . LEU A 1 128 ? 12.93 17.25 10.438 1 97.69 128 LEU A O 1
ATOM 1035 N N . GLY A 1 129 ? 14.383 18.312 11.695 1 97 129 GLY A N 1
ATOM 1036 C CA . GLY A 1 129 ? 13.734 19.594 11.555 1 97 129 GLY A CA 1
ATOM 1037 C C . GLY A 1 129 ? 13.648 20.078 10.117 1 97 129 GLY A C 1
ATOM 1038 O O . GLY A 1 129 ? 12.562 20.312 9.594 1 97 129 GLY A O 1
ATOM 1039 N N . PRO A 1 130 ? 14.797 20.141 9.469 1 98.12 130 PRO A N 1
ATOM 1040 C CA . PRO A 1 130 ? 14.82 20.547 8.055 1 98.12 130 PRO A CA 1
ATOM 1041 C C . PRO A 1 130 ? 13.969 19.641 7.172 1 98.12 130 PRO A C 1
ATOM 1043 O O . PRO A 1 130 ? 13.336 20.125 6.223 1 98.12 130 PRO A O 1
ATOM 1046 N N . LEU A 1 131 ? 13.906 18.391 7.477 1 98.44 131 LEU A N 1
ATOM 1047 C CA . LEU A 1 131 ? 13.086 17.453 6.703 1 98.44 131 LEU A CA 1
ATOM 1048 C C . LEU A 1 131 ? 11.609 17.828 6.801 1 98.44 131 LEU A C 1
ATOM 1050 O O . LEU A 1 131 ? 10.906 17.875 5.785 1 98.44 131 LEU A O 1
ATOM 1054 N N . ALA A 1 132 ? 11.172 18.109 8.023 1 98.31 132 ALA A N 1
ATOM 1055 C CA . ALA A 1 132 ? 9.773 18.469 8.234 1 98.31 132 ALA A CA 1
ATOM 1056 C C . ALA A 1 132 ? 9.43 19.75 7.477 1 98.31 132 ALA A C 1
ATOM 1058 O O . ALA A 1 132 ? 8.391 19.828 6.812 1 98.31 132 ALA A O 1
ATOM 1059 N N . GLU A 1 133 ? 10.312 20.656 7.512 1 98.19 133 GLU A N 1
ATOM 1060 C CA . GLU A 1 133 ? 10.086 21.938 6.832 1 98.19 133 GLU A CA 1
ATOM 1061 C C . GLU A 1 133 ? 10.117 21.766 5.316 1 98.19 133 GLU A C 1
ATOM 1063 O O . GLU A 1 133 ? 9.32 22.391 4.602 1 98.19 133 GLU A O 1
ATOM 1068 N N . THR A 1 134 ? 11.016 20.953 4.867 1 98.19 134 THR A N 1
ATOM 1069 C CA . THR A 1 134 ? 11.164 20.688 3.439 1 98.19 134 THR A CA 1
ATOM 1070 C C . THR A 1 134 ? 9.914 20.031 2.875 1 98.19 134 THR A C 1
ATOM 1072 O O . THR A 1 134 ? 9.414 20.422 1.819 1 98.19 134 THR A O 1
ATOM 1075 N N . VAL A 1 135 ? 9.43 19.094 3.598 1 98.06 135 VAL A N 1
ATOM 1076 C CA . VAL A 1 135 ? 8.219 18.406 3.166 1 98.06 135 VAL A CA 1
ATOM 1077 C C . VAL A 1 135 ? 7.027 19.359 3.207 1 98.06 135 VAL A C 1
ATOM 1079 O O . VAL A 1 135 ? 6.219 19.391 2.279 1 98.06 135 VAL A O 1
ATOM 1082 N N . GLY A 1 136 ? 6.879 20.078 4.348 1 97.94 136 GLY A N 1
ATOM 1083 C CA . GLY A 1 136 ? 5.824 21.078 4.43 1 97.94 136 GLY A CA 1
ATOM 1084 C C . GLY A 1 136 ? 5.836 22.047 3.266 1 97.94 136 GLY A C 1
ATOM 1085 O O . GLY A 1 136 ? 4.789 22.344 2.689 1 97.94 136 GLY A O 1
ATOM 1086 N N . HIS A 1 137 ? 7.023 22.453 2.9 1 97.69 137 HIS A N 1
ATOM 1087 C CA . HIS A 1 137 ? 7.172 23.406 1.803 1 97.69 137 HIS A CA 1
ATOM 1088 C C . HIS A 1 137 ? 6.793 22.766 0.469 1 97.69 137 HIS A C 1
ATOM 1090 O O . HIS A 1 137 ? 6.148 23.406 -0.367 1 97.69 137 HIS A O 1
ATOM 1096 N N . TYR A 1 138 ? 7.199 21.609 0.298 1 97.44 138 TYR A N 1
ATOM 1097 C CA . TYR A 1 138 ? 6.863 20.922 -0.938 1 97.44 138 TYR A CA 1
ATOM 1098 C C . TYR A 1 138 ? 5.352 20.781 -1.092 1 97.44 138 TYR A C 1
ATOM 1100 O O . TYR A 1 138 ? 4.805 21.016 -2.17 1 97.44 138 TYR A O 1
ATOM 1108 N N . VAL A 1 139 ? 4.699 20.375 -0.02 1 96.88 139 VAL A N 1
ATOM 1109 C CA . VAL A 1 139 ? 3.252 20.188 -0.032 1 96.88 139 VAL A CA 1
ATOM 1110 C C . VAL A 1 139 ? 2.555 21.531 -0.239 1 96.88 139 VAL A C 1
ATOM 1112 O O . VAL A 1 139 ? 1.561 21.609 -0.963 1 96.88 139 VAL A O 1
ATOM 1115 N N . GLU A 1 140 ? 3.064 22.516 0.37 1 96.88 140 GLU A N 1
ATOM 1116 C CA . GLU A 1 140 ? 2.525 23.859 0.194 1 96.88 140 GLU A CA 1
ATOM 1117 C C . GLU A 1 140 ? 2.537 24.281 -1.275 1 96.88 140 GLU A C 1
ATOM 1119 O O . GLU A 1 140 ? 1.532 24.766 -1.796 1 96.88 140 GLU A O 1
ATOM 1124 N N . GLU A 1 141 ? 3.58 23.953 -1.938 1 94.69 141 GLU A N 1
ATOM 1125 C CA . GLU A 1 141 ? 3.777 24.438 -3.297 1 94.69 141 GLU A CA 1
ATOM 1126 C C . GLU A 1 141 ? 3.07 23.547 -4.316 1 94.69 141 GLU A C 1
ATOM 1128 O O . GLU A 1 141 ? 2.559 24.047 -5.324 1 94.69 141 GLU A O 1
ATOM 1133 N N . ASN A 1 142 ? 2.963 22.266 -4.016 1 92.56 142 ASN A N 1
ATOM 1134 C CA . ASN A 1 142 ? 2.582 21.344 -5.086 1 92.56 142 ASN A CA 1
ATOM 1135 C C . ASN A 1 142 ? 1.228 20.688 -4.809 1 92.56 142 ASN A C 1
ATOM 1137 O O . ASN A 1 142 ? 0.581 20.188 -5.727 1 92.56 142 ASN A O 1
ATOM 1141 N N . ILE A 1 143 ? 0.803 20.75 -3.553 1 93.12 143 ILE A N 1
ATOM 1142 C CA . ILE A 1 14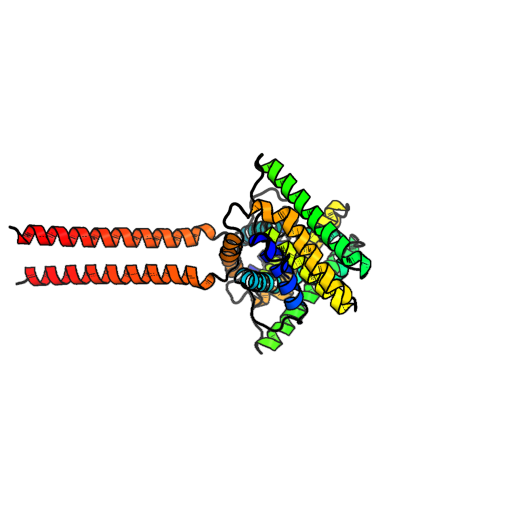3 ? -0.406 20 -3.227 1 93.12 143 ILE A CA 1
ATOM 1143 C C . ILE A 1 143 ? -1.49 20.969 -2.738 1 93.12 143 ILE A C 1
ATOM 1145 O O . ILE A 1 143 ? -2.641 20.891 -3.176 1 93.12 143 ILE A O 1
ATOM 1149 N N . CYS A 1 144 ? -1.173 21.891 -1.908 1 94.88 144 CYS A N 1
ATOM 1150 C CA . CYS A 1 144 ? -2.15 22.781 -1.279 1 94.88 144 CYS A CA 1
ATOM 1151 C C . CYS A 1 144 ? -2.975 23.516 -2.328 1 94.88 144 CYS A C 1
ATOM 1153 O O . CYS A 1 144 ? -4.191 23.641 -2.188 1 94.88 144 CYS A O 1
ATOM 1155 N N . PRO A 1 145 ? -2.365 24.016 -3.424 1 92.12 145 PRO A N 1
ATOM 1156 C CA . PRO A 1 145 ? -3.186 24.688 -4.43 1 92.12 145 PRO A CA 1
ATOM 1157 C C . PRO A 1 145 ? -4.262 23.781 -5.023 1 92.12 145 PRO A C 1
ATOM 1159 O O . PRO A 1 145 ? -5.324 24.266 -5.426 1 92.12 145 PRO A O 1
ATOM 1162 N N . LEU A 1 146 ? -4.027 22.516 -4.996 1 88.31 146 LEU A N 1
ATOM 1163 C CA . LEU A 1 146 ? -4.934 21.562 -5.625 1 88.31 146 LEU A CA 1
ATOM 1164 C C . LEU A 1 146 ? -6.078 21.203 -4.684 1 88.31 146 LEU A C 1
ATOM 1166 O O . LEU A 1 146 ? -7.137 20.75 -5.133 1 88.31 146 LEU A O 1
ATOM 1170 N N . ILE A 1 147 ? -5.883 21.469 -3.381 1 92.12 147 ILE A N 1
ATOM 1171 C CA . ILE A 1 147 ? -6.898 20.969 -2.463 1 92.12 147 ILE A CA 1
ATOM 1172 C C . ILE A 1 147 ? -7.637 22.141 -1.82 1 92.12 147 ILE A C 1
ATOM 1174 O O . ILE A 1 147 ? -8.703 21.953 -1.22 1 92.12 147 ILE A O 1
ATOM 1178 N N . LYS A 1 148 ? -7.129 23.266 -1.964 1 89.06 148 LYS A N 1
ATOM 1179 C CA . LYS A 1 148 ? -7.723 24.453 -1.345 1 89.06 148 LYS A CA 1
ATOM 1180 C C . LYS A 1 148 ? -9.156 24.656 -1.822 1 89.06 148 LYS A C 1
ATOM 1182 O O . LYS A 1 148 ? -10.031 25.031 -1.035 1 89.06 148 LYS A O 1
ATOM 1187 N N . GLU A 1 149 ? -9.406 24.312 -3.045 1 83.06 149 GLU A N 1
ATOM 1188 C CA . GLU A 1 149 ? -10.734 24.531 -3.621 1 83.06 149 GLU A CA 1
ATOM 1189 C C . GLU A 1 149 ? -11.672 23.375 -3.318 1 83.06 149 GLU A C 1
ATOM 1191 O O . GLU A 1 149 ? -12.875 23.453 -3.562 1 83.06 149 GLU A O 1
ATOM 1196 N N . LYS A 1 150 ? -11.125 22.328 -2.754 1 86.25 150 LYS A N 1
ATOM 1197 C CA . LYS A 1 150 ? -11.906 21.125 -2.48 1 86.25 150 LYS A CA 1
ATOM 1198 C C . LYS A 1 150 ? -11.992 20.859 -0.982 1 86.25 150 LYS A C 1
ATOM 1200 O O . LYS A 1 150 ? -11.75 19.734 -0.537 1 86.25 150 LYS A O 1
ATOM 1205 N N . ASP A 1 151 ? -12.148 21.828 -0.18 1 88.56 151 ASP A N 1
ATOM 1206 C CA . ASP A 1 151 ? -12.375 21.75 1.259 1 88.56 151 ASP A CA 1
ATOM 1207 C C . ASP A 1 151 ? -11.094 21.359 1.996 1 88.56 151 ASP A C 1
ATOM 1209 O O . ASP A 1 151 ? -11.141 20.844 3.111 1 88.56 151 ASP A O 1
ATOM 1213 N N . GLY A 1 152 ? -10 21.469 1.317 1 92.81 152 GLY A N 1
ATOM 1214 C CA . GLY A 1 152 ? -8.711 21.281 1.975 1 92.81 152 GLY A CA 1
ATOM 1215 C C . GLY A 1 152 ? -8.406 19.844 2.316 1 92.81 152 GLY A C 1
ATOM 1216 O O . GLY A 1 152 ? -8.469 18.969 1.449 1 92.81 152 GLY A O 1
ATOM 1217 N N . TRP A 1 153 ? -8.273 19.594 3.654 1 95.94 153 TRP A N 1
ATOM 1218 C CA . TRP A 1 153 ? -7.805 18.297 4.125 1 95.94 153 TRP A CA 1
ATOM 1219 C C . TRP A 1 153 ? -8.977 17.391 4.484 1 95.94 153 TRP A C 1
ATOM 1221 O O . TRP A 1 153 ? -8.789 16.25 4.918 1 95.94 153 TRP A O 1
ATOM 1231 N N . VAL A 1 154 ? -10.18 17.875 4.258 1 93.75 154 VAL A N 1
ATOM 1232 C CA . VAL A 1 154 ? -11.375 17.125 4.633 1 93.75 154 VAL A CA 1
ATOM 1233 C C . VAL A 1 154 ? -11.422 15.812 3.855 1 93.75 154 VA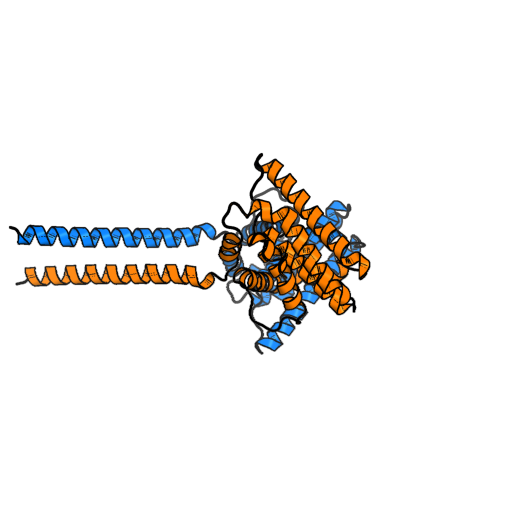L A C 1
ATOM 1235 O O . VAL A 1 154 ? -11.727 14.758 4.422 1 93.75 154 VAL A O 1
ATOM 1238 N N . GLY A 1 155 ? -11.125 15.953 2.545 1 92.56 155 GLY A N 1
ATOM 1239 C CA . GLY A 1 155 ? -11.102 14.742 1.746 1 92.56 155 GLY A CA 1
ATOM 1240 C C . GLY A 1 155 ? -10.094 13.719 2.244 1 92.56 155 GLY A C 1
ATOM 1241 O O . GLY A 1 155 ? -10.359 12.516 2.229 1 92.56 155 GLY A O 1
ATOM 1242 N N . PHE A 1 156 ? -8.977 14.188 2.686 1 95.31 156 PHE A N 1
ATOM 1243 C CA . PHE A 1 156 ? -7.934 13.328 3.232 1 95.31 156 PHE A CA 1
ATOM 1244 C C . PHE A 1 156 ? -8.422 12.617 4.488 1 95.31 156 PHE A C 1
ATOM 1246 O O . PHE A 1 156 ? -8.211 11.414 4.652 1 95.31 156 PHE A O 1
ATOM 1253 N N . ILE A 1 157 ? -9.055 13.352 5.312 1 95.38 157 ILE A N 1
ATOM 1254 C CA . ILE A 1 157 ? -9.594 12.812 6.562 1 95.38 157 ILE A CA 1
ATOM 1255 C C . ILE A 1 157 ? -10.656 11.758 6.254 1 95.38 157 ILE A C 1
ATOM 1257 O O . ILE A 1 157 ? -10.641 10.672 6.836 1 95.38 157 ILE A O 1
ATOM 1261 N N . GLU A 1 158 ? -11.461 12.07 5.371 1 90.38 158 GLU A N 1
ATOM 1262 C CA . GLU A 1 158 ? -12.539 11.148 5.012 1 90.38 158 GLU A CA 1
ATOM 1263 C C . GLU A 1 158 ? -11.992 9.852 4.438 1 90.38 158 GLU A C 1
ATOM 1265 O O . GLU A 1 158 ? -12.516 8.773 4.715 1 90.38 158 GLU A O 1
ATOM 1270 N N . ARG A 1 159 ? -10.938 9.992 3.773 1 90.38 159 ARG A N 1
ATOM 1271 C CA . ARG A 1 159 ? -10.375 8.836 3.086 1 90.38 159 ARG A CA 1
ATOM 1272 C C . ARG A 1 159 ? -9.617 7.941 4.059 1 90.38 159 ARG A C 1
ATOM 1274 O O . ARG A 1 159 ? -9.656 6.715 3.939 1 90.38 159 ARG A O 1
ATOM 1281 N N . PHE A 1 160 ? -8.945 8.5 5.008 1 93.38 160 PHE A N 1
ATOM 1282 C CA . PHE A 1 160 ? -7.965 7.699 5.734 1 93.38 160 PHE A CA 1
ATOM 1283 C C . PHE A 1 160 ? -8.352 7.582 7.207 1 93.38 160 PHE A C 1
ATOM 1285 O O . PHE A 1 160 ? -7.68 6.891 7.973 1 93.38 160 PHE A O 1
ATOM 1292 N N . SER A 1 161 ? -9.383 8.219 7.461 1 86.56 161 SER A N 1
ATOM 1293 C CA . SER A 1 161 ? -9.859 8.016 8.828 1 86.56 161 SER A CA 1
ATOM 1294 C C . SER A 1 161 ? -10.531 6.656 8.977 1 86.56 161 SER A C 1
ATOM 1296 O O . SER A 1 161 ? -11.156 6.16 8.039 1 86.56 161 SER A O 1
ATOM 1298 N N . ARG A 1 162 ? -10.18 5.855 9.883 1 70.19 162 ARG A N 1
ATOM 1299 C CA . ARG A 1 162 ? -10.727 4.523 10.117 1 70.19 162 ARG A CA 1
ATOM 1300 C C . ARG A 1 162 ? -12.25 4.535 10.047 1 70.19 162 ARG A C 1
ATOM 1302 O O . ARG A 1 162 ? -12.906 5.262 10.797 1 70.19 162 ARG A O 1
ATOM 1309 N N . LYS A 1 163 ? -12.695 4.25 8.844 1 61.28 163 LYS A N 1
ATOM 1310 C CA . LYS A 1 163 ? -14.141 4.148 8.664 1 61.28 163 LYS A CA 1
ATOM 1311 C C . LYS A 1 163 ? -14.664 2.803 9.156 1 61.28 163 LYS A C 1
ATOM 1313 O O . LYS A 1 163 ? -15.859 2.516 9.039 1 61.28 163 LYS A O 1
ATOM 1318 N N . GLU A 1 164 ? -13.805 1.793 9.328 1 54.78 164 GLU A N 1
ATOM 1319 C CA . GLU A 1 164 ? -14.484 0.526 9.57 1 54.78 164 GLU A CA 1
ATOM 1320 C C . GLU A 1 164 ? -15.805 0.744 10.305 1 54.78 164 GLU A C 1
ATOM 1322 O O . GLU A 1 164 ? -16.797 0.078 10.016 1 54.78 164 GLU A O 1
ATOM 1327 N N . GLY A 1 165 ? -15.781 1.608 11.078 1 52.12 165 GLY A N 1
ATOM 1328 C CA . GLY A 1 165 ? -16.953 1.711 11.922 1 52.12 165 GLY A CA 1
ATOM 1329 C C . GLY A 1 165 ? -18.156 2.312 11.203 1 52.12 165 GLY A C 1
ATOM 1330 O O . GLY A 1 165 ? -19.297 2.02 11.547 1 52.12 165 GLY A O 1
ATOM 1331 N N . LEU A 1 166 ? -17.938 3.023 10.211 1 53.75 166 LEU A N 1
ATOM 1332 C CA . LEU A 1 166 ? -19.094 3.709 9.641 1 53.75 166 LEU A CA 1
ATOM 1333 C C . LEU A 1 166 ? -19.906 2.76 8.773 1 53.75 166 LEU A C 1
ATOM 1335 O O . LEU A 1 166 ? -21.141 2.762 8.844 1 53.75 166 LEU A O 1
ATOM 1339 N N . GLU A 1 167 ? -19.094 2.053 7.852 1 56.53 167 GLU A N 1
ATOM 1340 C CA . GLU A 1 167 ? -19.844 1.103 7.043 1 56.53 167 GLU A CA 1
ATOM 1341 C C . GLU A 1 167 ? -20.609 0.118 7.922 1 56.53 167 GLU A C 1
ATOM 1343 O O . GLU A 1 167 ? -21.781 -0.195 7.648 1 56.53 167 GLU A O 1
ATOM 1348 N N . LYS A 1 168 ? -19.938 -0.253 8.859 1 59.19 168 LYS A N 1
ATOM 1349 C CA . LYS A 1 168 ? -20.641 -1.113 9.812 1 59.19 168 LYS A CA 1
ATOM 1350 C C . LYS A 1 168 ? -21.766 -0.355 10.508 1 59.19 168 LYS A C 1
ATOM 1352 O O . LYS A 1 168 ? -22.828 -0.91 10.75 1 59.19 168 LYS A O 1
ATOM 1357 N N . LYS A 1 169 ? -21.516 0.85 10.586 1 61.62 169 LYS A N 1
ATOM 1358 C CA . LYS A 1 169 ? -22.547 1.668 11.219 1 61.62 169 LYS A CA 1
ATOM 1359 C C . LYS A 1 169 ? -23.75 1.857 10.297 1 61.62 169 LYS A C 1
ATOM 1361 O O . LYS A 1 169 ? -24.891 1.773 10.734 1 61.62 169 LYS A O 1
ATOM 1366 N N . VAL A 1 170 ? -23.484 2.076 9.07 1 65.62 170 VAL A N 1
ATOM 1367 C CA . VAL A 1 170 ? -24.562 2.262 8.109 1 65.62 170 VAL A CA 1
ATOM 1368 C C . VAL A 1 170 ? -25.328 0.955 7.938 1 65.62 170 VAL A C 1
ATOM 1370 O O . VAL A 1 170 ? -26.562 0.95 7.918 1 65.62 170 VAL A O 1
ATOM 1373 N N . LEU A 1 171 ? -24.516 -0.063 7.895 1 66.62 171 LEU A N 1
ATOM 1374 C CA . LEU A 1 171 ? -25.172 -1.365 7.777 1 66.62 171 LEU A CA 1
ATOM 1375 C C . LEU A 1 171 ? -26.016 -1.663 9.008 1 66.62 171 LEU A C 1
ATOM 1377 O O . LEU A 1 171 ? -27.141 -2.16 8.891 1 66.62 171 LEU A O 1
ATOM 1381 N N . ARG A 1 172 ? -25.5 -1.264 10.047 1 70.5 172 ARG A N 1
ATOM 1382 C CA . ARG A 1 172 ? -26.219 -1.481 11.305 1 70.5 172 ARG A CA 1
ATOM 1383 C C . ARG A 1 172 ? -27.484 -0.626 11.367 1 70.5 172 ARG A C 1
ATOM 1385 O O . ARG A 1 172 ? -28.531 -1.102 11.781 1 70.5 172 ARG A O 1
ATOM 1392 N N . THR A 1 173 ? -27.359 0.558 10.945 1 73.5 173 THR A N 1
ATOM 1393 C CA . THR A 1 173 ? -28.516 1.452 10.93 1 73.5 173 THR A CA 1
ATOM 1394 C C . THR A 1 173 ? -29.547 0.988 9.906 1 73.5 173 THR A C 1
ATOM 1396 O O . THR A 1 173 ? -30.75 0.983 10.188 1 73.5 173 THR A O 1
ATOM 1399 N N . CYS A 1 174 ? -29.031 0.588 8.812 1 70.69 174 CYS A N 1
ATOM 1400 C CA . CYS A 1 174 ? -29.938 0.115 7.762 1 70.69 174 CYS A CA 1
ATOM 1401 C C . CYS A 1 174 ? -30.641 -1.174 8.18 1 70.69 174 CYS A C 1
ATOM 1403 O O . CYS A 1 174 ? -31.844 -1.319 7.996 1 70.69 174 CYS A O 1
ATOM 1405 N N . CYS A 1 175 ? -29.906 -2.027 8.789 1 71.44 175 CYS A N 1
ATOM 1406 C CA . CYS A 1 175 ? -30.5 -3.277 9.258 1 71.44 175 CYS A CA 1
ATOM 1407 C C . CYS A 1 175 ? -31.5 -3.025 10.375 1 71.44 175 CYS A C 1
ATOM 1409 O O . CYS A 1 175 ? -32.562 -3.658 10.422 1 71.44 175 CYS A O 1
ATOM 1411 N N . GLY A 1 176 ? -31.141 -2.111 11.234 1 76.94 176 GLY A N 1
ATOM 1412 C CA . GLY A 1 176 ? -32.062 -1.712 12.281 1 76.94 176 GLY A CA 1
ATOM 1413 C C . GLY A 1 176 ? -33.375 -1.15 11.734 1 76.94 176 GLY A C 1
ATOM 1414 O O . GLY A 1 176 ? -34.438 -1.52 12.188 1 76.94 176 GLY A O 1
ATOM 1415 N N . LEU A 1 177 ? -33.25 -0.34 10.75 1 80 177 LEU A N 1
ATOM 1416 C CA . LEU A 1 177 ? -34.406 0.269 10.125 1 80 177 LEU A CA 1
ATOM 1417 C C . LEU A 1 177 ? -35.25 -0.781 9.414 1 80 177 LEU A C 1
ATOM 1419 O O . LEU A 1 177 ? -36.5 -0.731 9.461 1 80 177 LEU A O 1
ATOM 1423 N N . LEU A 1 178 ? -34.625 -1.762 8.852 1 80.25 178 LEU A N 1
ATOM 1424 C CA . LEU A 1 178 ? -35.312 -2.863 8.188 1 80.25 178 LEU A CA 1
ATOM 1425 C C . LEU A 1 178 ? -36.062 -3.721 9.203 1 80.25 178 LEU A C 1
ATOM 1427 O O . LEU A 1 178 ? -37.219 -4.113 8.961 1 80.25 178 LEU A O 1
ATOM 1431 N N . LEU A 1 179 ? -35.531 -3.881 10.32 1 81.12 179 LEU A N 1
ATOM 1432 C CA . LEU A 1 179 ? -36.156 -4.68 11.367 1 81.12 179 LEU A CA 1
ATOM 1433 C C . LEU A 1 179 ? -37.375 -3.969 11.93 1 81.12 179 LEU A C 1
ATOM 1435 O O . LEU A 1 179 ? -38.438 -4.598 12.148 1 81.12 179 LEU A O 1
ATOM 1439 N N . VAL A 1 180 ? -37.25 -2.729 12.117 1 83 180 VAL A N 1
ATOM 1440 C CA . VAL A 1 180 ? -38.375 -1.932 12.625 1 83 180 VAL A CA 1
ATOM 1441 C C . VAL A 1 180 ? -39.5 -1.926 11.609 1 83 180 VAL A C 1
ATOM 1443 O O . VAL A 1 180 ? -40.688 -2.078 11.977 1 83 180 VAL A O 1
ATOM 1446 N N . CYS A 1 181 ? -39.156 -1.814 10.375 1 80.25 181 CYS A N 1
ATOM 1447 C CA . CYS A 1 181 ? -40.156 -1.789 9.305 1 80.25 181 CYS A CA 1
ATOM 1448 C C . CYS A 1 181 ? -40.875 -3.129 9.203 1 80.25 181 CYS A C 1
ATOM 1450 O O . CYS A 1 181 ? -42.094 -3.17 9.062 1 80.25 181 CYS A O 1
ATOM 1452 N N . VAL A 1 182 ? -40.188 -4.188 9.297 1 80.62 182 VAL A N 1
ATOM 1453 C CA . VAL A 1 182 ? -40.75 -5.535 9.242 1 80.62 182 VAL A CA 1
ATOM 1454 C C . VAL A 1 182 ? -41.656 -5.758 10.445 1 80.62 182 VAL A C 1
ATOM 1456 O O . VAL A 1 182 ? -42.75 -6.309 10.312 1 80.62 182 VAL A O 1
ATOM 1459 N N . ALA A 1 183 ? -41.219 -5.273 11.531 1 85.69 183 ALA A N 1
ATOM 1460 C CA . ALA A 1 183 ? -42 -5.41 12.75 1 85.69 183 ALA A CA 1
ATOM 1461 C C . ALA A 1 183 ? -43.312 -4.633 12.641 1 85.69 183 ALA A C 1
ATOM 1463 O O . ALA A 1 183 ? -44.375 -5.121 13.039 1 85.69 183 ALA A O 1
ATOM 1464 N N . LEU A 1 184 ? -43.281 -3.463 12.109 1 82.88 184 LEU A N 1
ATOM 1465 C CA . LEU A 1 184 ? -44.469 -2.635 11.922 1 82.88 184 LEU A CA 1
ATOM 1466 C C . LEU A 1 184 ? -45.438 -3.287 10.945 1 82.88 184 LEU A C 1
ATOM 1468 O O . LEU A 1 184 ? -46.656 -3.27 11.164 1 82.88 184 LEU A O 1
ATOM 1472 N N . LEU A 1 185 ? -44.969 -3.889 9.93 1 81.94 185 LEU A N 1
ATOM 1473 C CA . LEU A 1 185 ? -45.781 -4.586 8.945 1 81.94 185 LEU A CA 1
ATOM 1474 C C . LEU A 1 185 ? -46.469 -5.805 9.555 1 81.94 185 LEU A C 1
ATOM 1476 O O . LEU A 1 185 ? -47.656 -6.055 9.305 1 81.94 185 LEU A O 1
ATOM 1480 N N . LEU A 1 186 ? -45.688 -6.484 10.312 1 83 186 LEU A N 1
ATOM 1481 C CA . LEU A 1 186 ? -46.219 -7.676 10.953 1 83 186 LEU A CA 1
ATOM 1482 C C . LEU A 1 186 ? -47.312 -7.309 11.953 1 83 186 LEU A C 1
ATOM 1484 O O . LEU A 1 186 ? -48.375 -7.977 12.016 1 83 186 LEU A O 1
ATOM 1488 N N . THR A 1 187 ? -47.188 -6.262 12.711 1 84.38 187 THR A N 1
ATOM 1489 C CA . THR A 1 187 ? -48.156 -5.793 13.68 1 84.38 187 THR A CA 1
ATOM 1490 C C . THR A 1 187 ? -49.438 -5.316 12.969 1 84.38 187 THR A C 1
ATOM 1492 O O . THR A 1 187 ? -50.531 -5.578 13.438 1 84.38 187 THR A O 1
ATOM 1495 N N . SER A 1 188 ? -49.25 -4.59 11.844 1 80.25 188 SER A N 1
ATOM 1496 C CA . SER A 1 188 ? -50.406 -4.109 11.078 1 80.25 188 SER A CA 1
ATOM 1497 C C . SER A 1 188 ? -51.219 -5.27 10.508 1 80.25 188 SER A C 1
ATOM 1499 O O . SER A 1 188 ? -52.438 -5.234 10.508 1 80.25 188 SER A O 1
ATOM 1501 N N . PHE A 1 189 ? -50.531 -6.293 10.164 1 78.31 189 PHE A N 1
ATOM 1502 C CA . PHE A 1 189 ? -51.156 -7.48 9.609 1 78.31 189 PHE A CA 1
ATOM 1503 C C . PHE A 1 189 ? -51.938 -8.242 10.68 1 78.31 189 PHE A C 1
ATOM 1505 O O . PHE A 1 189 ? -53.062 -8.695 10.453 1 78.31 189 PHE A O 1
ATOM 1512 N N . LEU A 1 190 ? -51.375 -8.406 11.844 1 82.38 190 LEU A N 1
ATOM 1513 C CA . LEU A 1 190 ? -52.031 -9.109 12.953 1 82.38 190 LEU A CA 1
ATOM 1514 C C . LEU A 1 190 ? -53.25 -8.344 13.453 1 82.38 190 LEU A C 1
ATOM 1516 O O . LEU A 1 190 ? -54.25 -8.945 13.812 1 82.38 190 LEU A O 1
ATOM 1520 N N . TRP A 1 191 ? -53.125 -7.051 13.516 1 78.19 191 TRP A N 1
ATOM 1521 C CA . TRP A 1 191 ? -54.25 -6.211 13.922 1 78.19 191 TRP A CA 1
ATOM 1522 C C . TRP A 1 191 ? -55.406 -6.352 12.953 1 78.19 191 TRP A C 1
ATOM 1524 O O . TRP A 1 191 ? -56.562 -6.441 13.367 1 78.19 191 TRP A O 1
ATOM 1534 N N . LYS A 1 192 ? -55.156 -6.457 11.656 1 77.62 192 LYS A N 1
ATOM 1535 C CA . LYS A 1 192 ? -56.219 -6.613 10.648 1 77.62 192 LYS A CA 1
ATOM 1536 C C . LYS A 1 192 ? -56.906 -7.973 10.773 1 77.62 192 LYS A C 1
ATOM 1538 O O . LYS A 1 192 ? -58.094 -8.078 10.609 1 77.62 192 LYS A O 1
ATOM 1543 N N . ARG A 1 193 ? -56.219 -8.93 11.07 1 77.31 193 ARG A N 1
ATOM 1544 C CA . ARG A 1 193 ? -56.781 -10.266 11.203 1 77.31 193 ARG A CA 1
ATOM 1545 C C . ARG A 1 193 ? -57.656 -10.367 12.43 1 77.31 193 ARG A C 1
ATOM 1547 O O . ARG A 1 193 ? -58.719 -11.008 12.383 1 77.31 193 ARG A O 1
ATOM 1554 N N . LYS A 1 194 ? -57.312 -9.719 13.422 1 81 194 LYS A N 1
ATOM 1555 C CA . LYS A 1 194 ? -58.156 -9.75 14.633 1 81 194 LYS A CA 1
ATOM 1556 C C . LYS A 1 194 ? -59.438 -8.977 14.43 1 81 194 LYS A C 1
ATOM 1558 O O . LYS A 1 194 ? -60.5 -9.391 14.906 1 81 194 LYS A O 1
ATOM 1563 N N . MET A 1 195 ? -59.469 -7.965 13.734 1 72.38 195 MET A N 1
ATOM 1564 C CA . MET A 1 195 ? -60.688 -7.184 13.484 1 72.38 195 MET A CA 1
ATOM 1565 C C . MET A 1 195 ? -61.625 -7.918 12.523 1 72.38 195 MET A C 1
ATOM 1567 O O . MET A 1 195 ? -62.844 -7.777 12.609 1 72.38 195 MET A O 1
ATOM 1571 N N . ALA A 1 196 ? -61 -8.758 11.711 1 70.75 196 ALA A N 1
ATOM 1572 C CA . ALA A 1 196 ? -61.844 -9.523 10.789 1 70.75 196 ALA A CA 1
ATOM 1573 C C . ALA A 1 196 ? -62.5 -10.711 11.492 1 70.75 196 ALA A C 1
ATOM 1575 O O . ALA A 1 196 ? -63.594 -11.133 11.133 1 70.75 196 ALA A O 1
ATOM 1576 N N . SER A 1 197 ? -61.875 -11.195 12.398 1 70.94 197 SER A N 1
ATOM 1577 C CA . SER A 1 197 ? -62.438 -12.344 13.109 1 70.94 197 SER A CA 1
ATOM 1578 C C . SER A 1 197 ? -63.438 -11.891 14.18 1 70.94 197 SER A C 1
ATOM 1580 O O . SER A 1 197 ? -64.188 -12.695 14.688 1 70.94 197 SER A O 1
ATOM 1582 N N . SER A 1 198 ? -63.531 -10.703 14.477 1 55.69 198 SER A N 1
ATOM 1583 C CA . SER A 1 198 ? -64.625 -10.305 15.359 1 55.69 198 SER A CA 1
ATOM 1584 C C . SER A 1 198 ? -65.812 -9.766 14.555 1 55.69 198 SER A C 1
ATOM 1586 O O . SER A 1 198 ? -65.625 -9.078 13.555 1 55.69 198 SER A O 1
ATOM 1588 N N . MET B 1 1 ? 3.902 -32.812 -16.156 1 33.28 1 MET B N 1
ATOM 1589 C CA . MET B 1 1 ? 2.48 -32.5 -16.266 1 33.28 1 MET B CA 1
ATOM 1590 C C . MET B 1 1 ? 1.647 -33.406 -15.375 1 33.28 1 MET B C 1
ATOM 1592 O O . MET B 1 1 ? 0.672 -32.969 -14.766 1 33.28 1 MET B O 1
ATOM 1596 N N . ALA B 1 2 ? 1.842 -34.656 -15.375 1 44.16 2 ALA B N 1
ATOM 1597 C CA . ALA B 1 2 ? 1.192 -35.719 -14.617 1 44.16 2 ALA B CA 1
ATOM 1598 C C . ALA B 1 2 ? 1.533 -35.625 -13.133 1 44.16 2 ALA B C 1
ATOM 1600 O O . ALA B 1 2 ? 0.694 -35.906 -12.273 1 44.16 2 ALA B O 1
ATOM 1601 N N . TRP B 1 3 ? 2.775 -35.281 -12.898 1 44.28 3 TRP B N 1
ATOM 1602 C CA . TRP B 1 3 ? 3.34 -35.125 -11.562 1 44.28 3 TRP B CA 1
ATOM 1603 C C . TRP B 1 3 ? 2.693 -33.938 -10.852 1 44.28 3 TRP B C 1
ATOM 1605 O O . TRP B 1 3 ? 2.877 -33.75 -9.648 1 44.28 3 TRP B O 1
ATOM 1615 N N . ASP B 1 4 ? 2.223 -32.906 -11.609 1 47.22 4 ASP B N 1
ATOM 1616 C CA . ASP B 1 4 ? 1.452 -31.734 -11.211 1 47.22 4 ASP B CA 1
ATOM 1617 C C . ASP B 1 4 ? 0.079 -32.125 -10.68 1 47.22 4 ASP B C 1
ATOM 1619 O O . ASP B 1 4 ? -0.544 -31.375 -9.93 1 47.22 4 ASP B O 1
ATOM 1623 N N . GLU B 1 5 ? -0.441 -33.281 -11.156 1 50.75 5 GLU B N 1
ATOM 1624 C CA . GLU B 1 5 ? -1.779 -33.812 -10.922 1 50.75 5 GLU B CA 1
ATOM 1625 C C . GLU B 1 5 ? -1.971 -34.219 -9.461 1 50.75 5 GLU B C 1
ATOM 1627 O O . GLU B 1 5 ? -3.076 -34.125 -8.93 1 50.75 5 GLU B O 1
ATOM 1632 N N . GLN B 1 6 ? -0.906 -34.719 -8.844 1 59.72 6 GLN B N 1
ATOM 1633 C CA . GLN B 1 6 ? -1.003 -35.281 -7.496 1 59.72 6 GLN B CA 1
ATOM 1634 C C . GLN B 1 6 ? -0.825 -34.188 -6.441 1 59.72 6 GLN B C 1
ATOM 1636 O O . GLN B 1 6 ? -0.956 -34.438 -5.246 1 59.72 6 GLN B O 1
ATOM 1641 N N . ARG B 1 7 ? -0.574 -33.094 -7.043 1 71.19 7 ARG B N 1
ATOM 1642 C CA . ARG B 1 7 ? -0.264 -32.062 -6.055 1 71.19 7 ARG B CA 1
ATOM 1643 C C . ARG B 1 7 ? -1.539 -31.453 -5.484 1 71.19 7 ARG B C 1
ATOM 1645 O O . ARG B 1 7 ? -2.564 -31.391 -6.164 1 71.19 7 ARG B O 1
ATOM 1652 N N . ASP B 1 8 ? -1.562 -31.219 -4.293 1 89.19 8 ASP B N 1
ATOM 1653 C CA . ASP B 1 8 ? -2.562 -30.469 -3.543 1 89.19 8 ASP B CA 1
ATOM 1654 C C . ASP B 1 8 ? -2.98 -29.219 -4.301 1 89.19 8 ASP B C 1
ATOM 1656 O O . ASP B 1 8 ? -2.133 -28.484 -4.809 1 89.19 8 ASP B O 1
ATOM 1660 N N . PRO B 1 9 ? -4.262 -29.188 -4.676 1 93.19 9 PRO B N 1
ATOM 1661 C CA . PRO B 1 9 ? -4.762 -28.047 -5.438 1 93.19 9 PRO B CA 1
ATOM 1662 C C . PRO B 1 9 ? -4.273 -26.719 -4.887 1 93.19 9 PRO B C 1
ATOM 1664 O O . PRO B 1 9 ? -4.062 -25.766 -5.648 1 93.19 9 PRO B O 1
ATOM 1667 N N . VAL B 1 10 ? -4.152 -26.609 -3.646 1 96.44 10 VAL B N 1
ATOM 1668 C CA . VAL B 1 10 ? -3.682 -25.391 -3.01 1 96.44 10 VAL B CA 1
ATOM 1669 C C . VAL B 1 10 ? -2.252 -25.094 -3.457 1 96.44 10 VAL B C 1
ATOM 1671 O O . VAL B 1 10 ? -1.918 -23.938 -3.762 1 96.44 10 VAL B O 1
ATOM 1674 N N . VAL B 1 11 ? -1.446 -26.078 -3.535 1 97.06 11 VAL B N 1
ATOM 1675 C CA . VAL B 1 11 ? -0.05 -25.953 -3.939 1 97.06 11 VAL B CA 1
ATOM 1676 C C . VAL B 1 11 ? 0.028 -25.625 -5.43 1 97.06 11 VAL B C 1
ATOM 1678 O O . VAL B 1 11 ? 0.824 -24.781 -5.848 1 97.06 11 VAL B O 1
ATOM 1681 N N . GLN B 1 12 ? -0.786 -26.281 -6.203 1 97.12 12 GLN B N 1
ATOM 1682 C CA . GLN B 1 12 ? -0.81 -26.016 -7.637 1 97.12 12 GLN B CA 1
ATOM 1683 C C . GLN B 1 12 ? -1.156 -24.562 -7.926 1 97.12 12 GLN B C 1
ATOM 1685 O O . GLN B 1 12 ? -0.567 -23.938 -8.812 1 97.12 12 GLN B O 1
ATOM 1690 N N . GLU B 1 13 ? -2.064 -24.062 -7.188 1 97.69 13 GLU B N 1
ATOM 1691 C CA . GLU B 1 13 ? -2.471 -22.672 -7.348 1 97.69 13 GLU B CA 1
ATOM 1692 C C . GLU B 1 13 ? -1.332 -21.719 -6.992 1 97.69 13 GLU B C 1
ATOM 1694 O O . GLU B 1 13 ? -1.157 -20.688 -7.633 1 97.69 13 GLU B O 1
ATOM 1699 N N . ALA B 1 14 ? -0.559 -22.078 -5.973 1 98.06 14 ALA B N 1
ATOM 1700 C CA . ALA B 1 14 ? 0.579 -21.25 -5.578 1 98.06 14 ALA B CA 1
ATOM 1701 C C . ALA B 1 14 ? 1.548 -21.062 -6.742 1 98.06 14 ALA B C 1
ATOM 1703 O O . ALA B 1 14 ? 2.012 -19.953 -6.996 1 98.06 14 ALA B O 1
ATOM 1704 N N . TYR B 1 15 ? 1.802 -22.141 -7.449 1 98.25 15 TYR B N 1
ATOM 1705 C CA . TYR B 1 15 ? 2.709 -22.078 -8.586 1 98.25 15 TYR B CA 1
ATOM 1706 C C . TYR B 1 15 ? 2.061 -21.375 -9.766 1 98.25 15 TYR B C 1
ATOM 1708 O O . TYR B 1 15 ? 2.717 -20.594 -10.469 1 98.25 15 TYR B O 1
ATOM 1716 N N . LEU B 1 16 ? 0.818 -21.625 -9.914 1 97.94 16 LEU B N 1
ATOM 1717 C CA . LEU B 1 16 ? 0.078 -20.969 -10.984 1 97.94 16 LEU B CA 1
ATOM 1718 C C . LEU B 1 16 ? 0.082 -19.453 -10.797 1 97.94 16 LEU B C 1
ATOM 1720 O O .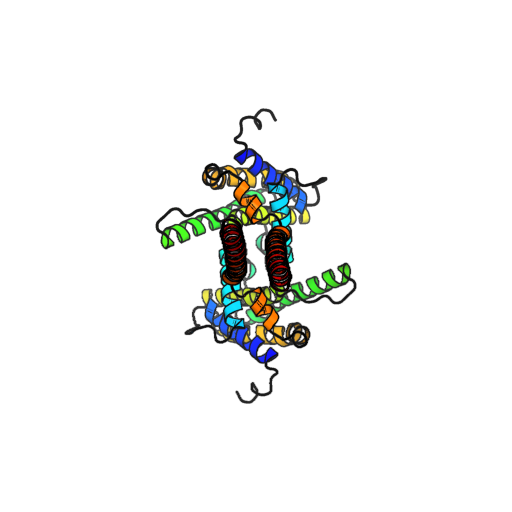 LEU B 1 16 ? 0.285 -18.703 -11.758 1 97.94 16 LEU B O 1
ATOM 1724 N N . LEU B 1 17 ? -0.089 -19.016 -9.617 1 98.56 17 LEU B N 1
ATOM 1725 C CA . LEU B 1 17 ? -0.083 -17.578 -9.297 1 98.56 17 LEU B CA 1
ATOM 1726 C C . LEU B 1 17 ? 1.268 -16.953 -9.633 1 98.56 17 LEU B C 1
ATOM 1728 O O . LEU B 1 17 ? 1.328 -15.875 -10.219 1 98.56 17 LEU B O 1
ATOM 1732 N N . ALA B 1 18 ? 2.316 -17.625 -9.273 1 98.5 18 ALA B N 1
ATOM 1733 C CA . ALA B 1 18 ? 3.662 -17.109 -9.516 1 98.5 18 ALA B CA 1
ATOM 1734 C C . ALA B 1 18 ? 3.938 -17 -11.016 1 98.5 18 ALA B C 1
ATOM 1736 O O . ALA B 1 18 ? 4.379 -15.945 -11.492 1 98.5 18 ALA B O 1
ATOM 1737 N N . ARG B 1 19 ? 3.609 -18.016 -11.734 1 98 19 ARG B N 1
ATOM 1738 C CA . ARG B 1 19 ? 3.863 -18.047 -13.172 1 98 19 ARG B CA 1
ATOM 1739 C C . ARG B 1 19 ? 3.004 -17.016 -13.891 1 98 19 ARG B C 1
ATOM 1741 O O . ARG B 1 19 ? 3.506 -16.25 -14.727 1 98 19 ARG B O 1
ATOM 1748 N N . ASP B 1 20 ? 1.802 -17 -13.555 1 98.25 20 ASP B N 1
ATOM 1749 C CA . ASP B 1 20 ? 0.881 -16.078 -14.219 1 98.25 20 ASP B CA 1
ATOM 1750 C C . ASP B 1 20 ? 1.241 -14.633 -13.922 1 98.25 20 ASP B C 1
ATOM 1752 O O . ASP B 1 20 ? 1.248 -13.789 -14.82 1 98.25 20 ASP B O 1
ATOM 1756 N N . TYR B 1 21 ? 1.502 -14.367 -12.688 1 98.5 21 TYR B N 1
ATOM 1757 C CA . TYR B 1 21 ? 1.743 -12.984 -12.297 1 98.5 21 TYR B CA 1
ATOM 1758 C C . TYR B 1 21 ? 3.018 -12.445 -12.938 1 98.5 21 TYR B C 1
ATOM 1760 O O . TYR B 1 21 ? 3.051 -11.312 -13.414 1 98.5 21 TYR B O 1
ATOM 1768 N N . ILE B 1 22 ? 4.004 -13.227 -12.93 1 98.38 22 ILE B N 1
ATOM 1769 C CA . ILE B 1 22 ? 5.262 -12.797 -13.523 1 98.38 22 ILE B CA 1
ATOM 1770 C C . ILE B 1 22 ? 5.074 -12.586 -15.023 1 98.38 22 ILE B C 1
ATOM 1772 O O . ILE B 1 22 ? 5.551 -11.594 -15.578 1 98.38 22 ILE B O 1
ATOM 1776 N N . ALA B 1 23 ? 4.34 -13.453 -15.602 1 97.62 23 ALA B N 1
ATOM 1777 C CA . ALA B 1 23 ? 4.023 -13.266 -17.016 1 97.62 23 ALA B CA 1
ATOM 1778 C C . ALA B 1 23 ? 3.197 -12 -17.234 1 97.62 23 ALA B C 1
ATOM 1780 O O . ALA B 1 23 ? 3.416 -11.258 -18.188 1 97.62 23 ALA B O 1
ATOM 1781 N N . TYR B 1 24 ? 2.334 -11.773 -16.391 1 97.75 24 TYR B N 1
ATOM 1782 C CA . TYR B 1 24 ? 1.433 -10.633 -16.453 1 97.75 24 TYR B CA 1
ATOM 1783 C C . TYR B 1 24 ? 2.205 -9.32 -16.359 1 97.75 24 TYR B C 1
ATOM 1785 O O . TYR B 1 24 ? 2.035 -8.43 -17.203 1 97.75 24 TYR B O 1
ATOM 1793 N N . VAL B 1 25 ? 3.117 -9.203 -15.445 1 96.69 25 VAL B N 1
ATOM 1794 C CA . VAL B 1 25 ? 3.771 -7.926 -15.188 1 96.69 25 VAL B CA 1
ATOM 1795 C C . VAL B 1 25 ? 4.906 -7.715 -16.188 1 96.69 25 VAL B C 1
ATOM 1797 O O . VAL B 1 25 ? 5.355 -6.586 -16.391 1 96.69 25 VAL B O 1
ATOM 1800 N N . THR B 1 26 ? 5.348 -8.766 -16.766 1 96.69 26 THR B N 1
ATOM 1801 C CA . THR B 1 26 ? 6.414 -8.625 -17.75 1 96.69 26 THR B CA 1
ATOM 1802 C C . THR B 1 26 ? 5.836 -8.555 -19.172 1 96.69 26 THR B C 1
ATOM 1804 O O . THR B 1 26 ? 6.582 -8.477 -20.141 1 96.69 26 THR B O 1
ATOM 1807 N N . GLY B 1 27 ? 4.508 -8.602 -19.219 1 94.12 27 GLY B N 1
ATOM 1808 C CA . GLY B 1 27 ? 3.83 -8.391 -20.484 1 94.12 27 GLY B CA 1
ATOM 1809 C C . GLY B 1 27 ? 3.832 -9.617 -21.375 1 94.12 27 GLY B C 1
ATOM 1810 O O . GLY B 1 27 ? 3.656 -9.508 -22.594 1 94.12 27 GLY B O 1
ATOM 1811 N N . THR B 1 28 ? 4.07 -10.766 -20.797 1 88.62 28 THR B N 1
ATOM 1812 C CA . THR B 1 28 ? 4.141 -11.977 -21.609 1 88.62 28 THR B CA 1
ATOM 1813 C C . THR B 1 28 ? 2.883 -12.82 -21.438 1 88.62 28 THR B C 1
ATOM 1815 O O . THR B 1 28 ? 2.709 -13.836 -22.125 1 88.62 28 THR B O 1
ATOM 1818 N N . ALA B 1 29 ? 2.051 -12.234 -20.594 1 87.06 29 ALA B N 1
ATOM 1819 C CA . ALA B 1 29 ? 0.807 -12.969 -20.391 1 87.06 29 ALA B CA 1
ATOM 1820 C C . ALA B 1 29 ? -0.157 -12.758 -21.562 1 87.06 29 ALA B C 1
ATOM 1822 O O . ALA B 1 29 ? -0.289 -11.633 -22.062 1 87.06 29 ALA B O 1
ATOM 1823 N N . THR B 1 30 ? -0.784 -13.727 -22.141 1 79.31 30 THR B N 1
ATOM 1824 C CA . THR B 1 30 ? -1.591 -13.609 -23.344 1 79.31 30 THR B CA 1
ATOM 1825 C C . THR B 1 30 ? -3.074 -13.766 -23.031 1 79.31 30 THR B C 1
ATOM 1827 O O . THR B 1 30 ? -3.93 -13.492 -23.875 1 79.31 30 THR B O 1
ATOM 1830 N N . GLY B 1 31 ? -3.496 -13.906 -21.906 1 88 31 GLY B N 1
ATOM 1831 C CA . GLY B 1 31 ? -4.906 -14.203 -21.688 1 88 31 GLY B CA 1
ATOM 1832 C C . GLY B 1 31 ? -5.418 -13.727 -20.344 1 88 31 GLY B C 1
ATOM 1833 O O . GLY B 1 31 ? -4.719 -13.008 -19.625 1 88 31 GLY B O 1
ATOM 1834 N N . PRO B 1 32 ? -6.719 -13.977 -20.281 1 94.06 32 PRO B N 1
ATOM 1835 C CA . PRO B 1 32 ? -7.316 -13.648 -18.984 1 94.06 32 PRO B CA 1
ATOM 1836 C C . PRO B 1 32 ? -6.68 -14.422 -17.828 1 94.06 32 PRO B C 1
ATOM 1838 O O . PRO B 1 32 ? -5.91 -15.359 -18.062 1 94.06 32 PRO B O 1
ATOM 1841 N N . ALA B 1 33 ? -6.914 -13.906 -16.625 1 96.06 33 ALA B N 1
ATOM 1842 C CA . ALA B 1 33 ? -6.406 -14.617 -15.453 1 96.06 33 ALA B CA 1
ATOM 1843 C C . ALA B 1 33 ? -6.902 -16.062 -15.438 1 96.06 33 ALA B C 1
ATOM 1845 O O . ALA B 1 33 ? -8.086 -16.312 -15.648 1 96.06 33 ALA B O 1
ATOM 1846 N N . PRO B 1 34 ? -6.051 -16.984 -15.227 1 96.12 34 PRO B N 1
ATOM 1847 C CA . PRO B 1 34 ? -6.395 -18.406 -15.312 1 96.12 34 PRO B CA 1
ATOM 1848 C C . PRO B 1 34 ? -7.242 -18.875 -14.141 1 96.12 34 PRO B C 1
ATOM 1850 O O . PRO B 1 34 ? -7.824 -19.969 -14.195 1 96.12 34 PRO B O 1
ATOM 1853 N N . SER B 1 35 ? -7.289 -18.156 -13.039 1 96.19 35 SER B N 1
ATOM 1854 C CA . SER B 1 35 ? -8.078 -18.5 -11.859 1 96.19 35 SER B CA 1
ATOM 1855 C C . SER B 1 35 ? -8.586 -17.25 -11.148 1 96.19 35 SER B C 1
ATOM 1857 O O . SER B 1 35 ? -8.133 -16.141 -11.438 1 96.19 35 SER B O 1
ATOM 1859 N N . ALA B 1 36 ? -9.508 -17.484 -10.273 1 95.69 36 ALA B N 1
ATOM 1860 C CA . ALA B 1 36 ? -10.031 -16.375 -9.484 1 95.69 36 ALA B CA 1
ATOM 1861 C C . ALA B 1 36 ? -8.945 -15.758 -8.602 1 95.69 36 ALA B C 1
ATOM 1863 O O . ALA B 1 36 ? -8.891 -14.539 -8.422 1 95.69 36 ALA B O 1
ATOM 1864 N N . ALA B 1 37 ? -8.102 -16.609 -8.117 1 97.44 37 ALA B N 1
ATOM 1865 C CA . ALA B 1 37 ? -7 -16.125 -7.289 1 97.44 37 ALA B CA 1
ATOM 1866 C C . ALA B 1 37 ? -6 -15.32 -8.109 1 97.44 37 ALA B C 1
ATOM 1868 O O . ALA B 1 37 ? -5.48 -14.305 -7.645 1 97.44 37 ALA B O 1
ATOM 1869 N N . ALA B 1 38 ? -5.82 -15.742 -9.281 1 97.94 38 ALA B N 1
ATOM 1870 C CA . ALA B 1 38 ? -4.922 -15.016 -10.172 1 97.94 38 ALA B CA 1
ATOM 1871 C C . ALA B 1 38 ? -5.496 -13.648 -10.539 1 97.94 38 ALA B C 1
ATOM 1873 O O . ALA B 1 38 ? -4.766 -12.656 -10.594 1 97.94 38 ALA B O 1
ATOM 1874 N N . LEU B 1 39 ? -6.754 -13.68 -10.797 1 97.19 39 LEU B N 1
ATOM 1875 C CA . LEU B 1 39 ? -7.406 -12.414 -11.086 1 97.19 39 LEU B CA 1
ATOM 1876 C C . LEU B 1 39 ? -7.309 -11.469 -9.891 1 97.19 39 LEU B C 1
ATOM 1878 O O . LEU B 1 39 ? -7.004 -10.281 -10.055 1 97.19 39 LEU B O 1
ATOM 1882 N N . ALA B 1 40 ? -7.543 -12 -8.734 1 97 40 ALA B N 1
ATOM 1883 C CA . ALA B 1 40 ? -7.441 -11.211 -7.512 1 97 40 ALA B CA 1
ATOM 1884 C C . ALA B 1 40 ? -6.027 -10.656 -7.332 1 97 40 ALA B C 1
ATOM 1886 O O . ALA B 1 40 ? -5.848 -9.508 -6.938 1 97 40 ALA B O 1
ATOM 1887 N N . LEU B 1 41 ? -5.043 -11.461 -7.633 1 97.94 41 LEU B N 1
ATOM 1888 C CA . LEU B 1 41 ? -3.652 -11.039 -7.504 1 97.94 41 LEU B CA 1
ATOM 1889 C C . LEU B 1 41 ? -3.33 -9.922 -8.484 1 97.94 41 LEU B C 1
ATOM 1891 O O . LEU B 1 41 ? -2.727 -8.914 -8.102 1 97.94 41 LEU B O 1
ATOM 1895 N N . ARG B 1 42 ? -3.764 -10.062 -9.703 1 97.5 42 ARG B N 1
ATOM 1896 C CA . ARG B 1 42 ? -3.529 -9.023 -10.695 1 97.5 42 ARG B CA 1
ATOM 1897 C C . ARG B 1 42 ? -4.168 -7.707 -10.281 1 97.5 42 ARG B C 1
ATOM 1899 O O . ARG B 1 42 ? -3.523 -6.66 -10.312 1 97.5 42 ARG B O 1
ATOM 1906 N N . GLN B 1 43 ? -5.367 -7.844 -9.836 1 95.56 43 GLN B N 1
ATOM 1907 C CA . GLN B 1 43 ? -6.129 -6.652 -9.477 1 95.56 43 GLN B CA 1
ATOM 1908 C C . GLN B 1 43 ? -5.547 -5.98 -8.234 1 95.56 43 GLN B C 1
ATOM 1910 O O . GLN B 1 43 ? -5.371 -4.762 -8.211 1 95.56 43 GLN B O 1
ATOM 1915 N N . ALA B 1 44 ? -5.266 -6.766 -7.273 1 96 44 ALA B N 1
ATOM 1916 C CA . ALA B 1 44 ? -4.723 -6.23 -6.027 1 96 44 ALA B CA 1
ATOM 1917 C C . ALA B 1 44 ? -3.355 -5.59 -6.258 1 96 44 ALA B C 1
ATOM 1919 O O . ALA B 1 44 ? -3.061 -4.531 -5.703 1 96 44 ALA B O 1
ATOM 1920 N N . SER B 1 45 ? -2.568 -6.227 -7.027 1 96.62 45 SER B N 1
ATOM 1921 C CA . SER B 1 45 ? -1.244 -5.691 -7.328 1 96.62 45 SER B CA 1
ATOM 1922 C C . SER B 1 45 ? -1.339 -4.383 -8.102 1 96.62 45 SER B C 1
ATOM 1924 O O . SER B 1 45 ? -0.638 -3.418 -7.789 1 96.62 45 SER B O 1
ATOM 1926 N N . ASP B 1 46 ? -2.246 -4.363 -9.094 1 93.94 46 ASP B N 1
ATOM 1927 C CA . ASP B 1 46 ? -2.447 -3.139 -9.867 1 93.94 46 ASP B CA 1
ATOM 1928 C C . ASP B 1 46 ? -2.889 -1.988 -8.961 1 93.94 46 ASP B C 1
ATOM 1930 O O . ASP B 1 46 ? -2.381 -0.871 -9.078 1 93.94 46 ASP B O 1
ATOM 1934 N N . GLU B 1 47 ? -3.742 -2.314 -8.117 1 92.75 47 GLU B N 1
ATOM 1935 C CA . GLU B 1 47 ? -4.246 -1.291 -7.203 1 92.75 47 GLU B CA 1
ATOM 1936 C C . GLU B 1 47 ? -3.141 -0.772 -6.289 1 92.75 47 GLU B C 1
ATOM 1938 O O . GLU B 1 47 ? -2.998 0.438 -6.105 1 92.75 47 GLU B O 1
ATOM 1943 N N . LEU B 1 48 ? -2.398 -1.648 -5.777 1 93.5 48 LEU B N 1
ATOM 1944 C CA . LEU B 1 48 ? -1.315 -1.292 -4.867 1 93.5 48 LEU B CA 1
ATOM 1945 C C . LEU B 1 48 ? -0.277 -0.426 -5.574 1 93.5 48 LEU B C 1
ATOM 1947 O O . LEU B 1 48 ? 0.122 0.619 -5.055 1 93.5 48 LEU B O 1
ATOM 1951 N N . LEU B 1 49 ? 0.055 -0.78 -6.746 1 92.38 49 LEU B N 1
ATOM 1952 C CA . LEU B 1 49 ? 1.094 -0.085 -7.5 1 92.38 49 LEU B CA 1
ATOM 1953 C C . LEU B 1 49 ? 0.593 1.268 -7.992 1 92.38 49 LEU B C 1
ATOM 1955 O O . LEU B 1 49 ? 1.366 2.225 -8.086 1 92.38 49 LEU B O 1
ATOM 1959 N N . GLU B 1 50 ? -0.646 1.29 -8.281 1 89.06 50 GLU B N 1
ATOM 1960 C CA . GLU B 1 50 ? -1.243 2.539 -8.742 1 89.06 50 GLU B CA 1
ATOM 1961 C C . GLU B 1 50 ? -1.396 3.535 -7.598 1 89.06 50 GLU B C 1
ATOM 1963 O O . GLU B 1 50 ? -1.173 4.734 -7.773 1 89.06 50 GLU B O 1
ATOM 1968 N N . LYS B 1 51 ? -1.728 2.996 -6.488 1 88.81 51 LYS B N 1
ATOM 1969 C CA . LYS B 1 51 ? -2.002 3.865 -5.348 1 88.81 51 LYS B CA 1
ATOM 1970 C C . LYS B 1 51 ? -0.707 4.367 -4.715 1 88.81 51 LYS B C 1
ATOM 1972 O O . LYS B 1 51 ? -0.655 5.484 -4.199 1 88.81 51 LYS B O 1
ATOM 1977 N N . PHE B 1 52 ? 0.389 3.582 -4.789 1 91.31 52 PHE B N 1
ATOM 1978 C CA . PHE B 1 52 ? 1.619 3.943 -4.094 1 91.31 52 PHE B CA 1
ATOM 1979 C C . PHE B 1 52 ? 2.826 3.783 -5.008 1 91.31 52 PHE B C 1
ATOM 1981 O O . PHE B 1 52 ? 3.771 3.064 -4.68 1 91.31 52 PHE B O 1
ATOM 1988 N N . PRO B 1 53 ? 2.797 4.594 -6.016 1 88.06 53 PRO B N 1
ATOM 1989 C CA . PRO B 1 53 ? 3.865 4.395 -7 1 88.06 53 PRO B CA 1
ATOM 1990 C C . PRO B 1 53 ? 5.242 4.766 -6.453 1 88.06 53 PRO B C 1
ATOM 1992 O O . PRO B 1 53 ? 6.25 4.176 -6.855 1 88.06 53 PRO B O 1
ATOM 1995 N N . ILE B 1 54 ? 5.312 5.645 -5.539 1 87.62 54 ILE B N 1
ATOM 1996 C CA . ILE B 1 54 ? 6.586 6.164 -5.047 1 87.62 54 ILE B CA 1
ATOM 1997 C C . ILE B 1 54 ? 7.379 5.039 -4.383 1 87.62 54 ILE B C 1
ATOM 1999 O O . ILE B 1 54 ? 8.609 4.992 -4.484 1 87.62 54 ILE B O 1
ATOM 2003 N N . PHE B 1 55 ? 6.801 4.102 -3.865 1 87.5 55 PHE B N 1
ATOM 2004 C CA . PHE B 1 55 ? 7.492 3.076 -3.098 1 87.5 55 PHE B CA 1
ATOM 2005 C C . PHE B 1 55 ? 8.016 1.974 -4.012 1 87.5 55 PHE B C 1
ATOM 2007 O O . PHE B 1 55 ? 8.938 1.241 -3.646 1 87.5 55 PHE B O 1
ATOM 2014 N N . PHE B 1 56 ? 7.516 1.933 -5.258 1 85.88 56 PHE B N 1
ATOM 2015 C CA . PHE B 1 56 ? 7.871 0.809 -6.117 1 85.88 56 PHE B CA 1
ATOM 2016 C C . PHE B 1 56 ? 8.836 1.249 -7.215 1 85.88 56 PHE B C 1
ATOM 2018 O O . PHE B 1 56 ? 9.5 0.417 -7.836 1 85.88 56 PHE B O 1
ATOM 2025 N N . LYS B 1 57 ? 8.992 2.49 -7.301 1 83.56 57 LYS B N 1
ATOM 2026 C CA . LYS B 1 57 ? 9.891 3.014 -8.328 1 83.56 57 LYS B CA 1
ATOM 2027 C C . LYS B 1 57 ? 11.344 2.904 -7.887 1 83.56 57 LYS B C 1
ATOM 2029 O O . LYS B 1 57 ? 12.258 3.066 -8.695 1 83.56 57 LYS B O 1
ATOM 2034 N N . ARG B 1 58 ? 11.609 2.5 -6.727 1 82.44 58 ARG B N 1
ATOM 2035 C CA . ARG B 1 58 ? 12.977 2.527 -6.23 1 82.44 58 ARG B CA 1
ATOM 2036 C C . ARG B 1 58 ? 13.57 1.123 -6.18 1 82.44 58 ARG B C 1
ATOM 2038 O O . ARG B 1 58 ? 14.742 0.95 -5.828 1 82.44 58 ARG B O 1
ATOM 2045 N N . TRP B 1 59 ? 12.852 0.194 -6.602 1 87.31 59 TRP B N 1
ATOM 2046 C CA . TRP B 1 59 ? 13.289 -1.194 -6.539 1 87.31 59 TRP B CA 1
ATOM 2047 C C . TRP B 1 59 ? 14.508 -1.422 -7.43 1 87.31 59 TRP B C 1
ATOM 2049 O O . TRP B 1 59 ? 15.422 -2.166 -7.066 1 87.31 59 TRP B O 1
ATOM 2059 N N . PRO B 1 60 ? 14.586 -0.657 -8.5 1 87 60 PRO B N 1
ATOM 2060 C CA . PRO B 1 60 ? 15.82 -0.812 -9.273 1 87 60 PRO B CA 1
ATOM 2061 C C . PRO B 1 60 ? 17.078 -0.465 -8.477 1 87 60 PRO B C 1
ATOM 2063 O O . PRO B 1 60 ? 18.109 -1.101 -8.641 1 87 60 PRO B O 1
ATOM 2066 N N . LYS B 1 61 ? 16.953 0.476 -7.645 1 87.12 61 LYS B N 1
ATOM 2067 C CA . LYS B 1 61 ? 18.094 0.814 -6.781 1 87.12 61 LYS B CA 1
ATOM 2068 C C . LYS B 1 61 ? 18.359 -0.293 -5.766 1 87.12 61 LYS B C 1
ATOM 2070 O O . LYS B 1 61 ? 19.516 -0.607 -5.473 1 87.12 61 LYS B O 1
ATOM 2075 N N . VAL B 1 62 ? 17.328 -0.925 -5.289 1 89.75 62 VAL B N 1
ATOM 2076 C CA . VAL B 1 62 ? 17.453 -2.021 -4.332 1 89.75 62 VAL B CA 1
ATOM 2077 C C . VAL B 1 62 ? 18.078 -3.236 -5.016 1 89.75 62 VAL B C 1
ATOM 2079 O O . VAL B 1 62 ? 18.875 -3.953 -4.414 1 89.75 62 VAL B O 1
ATOM 2082 N N . PHE B 1 63 ? 17.734 -3.41 -6.289 1 93.12 63 PHE B N 1
ATOM 2083 C CA . PHE B 1 63 ? 18.172 -4.594 -7.023 1 93.12 63 PHE B CA 1
ATOM 2084 C C . PHE B 1 63 ? 19.5 -4.344 -7.723 1 93.12 63 PHE B C 1
ATOM 2086 O O . PHE B 1 63 ? 19.969 -5.184 -8.5 1 93.12 63 PHE B O 1
ATOM 2093 N N . ARG B 1 64 ? 20.031 -3.199 -7.449 1 89.56 64 ARG B N 1
ATOM 2094 C CA . ARG B 1 64 ? 21.266 -2.869 -8.125 1 89.56 64 ARG B CA 1
ATOM 2095 C C . ARG B 1 64 ? 22.328 -3.934 -7.871 1 89.56 64 ARG B C 1
ATOM 2097 O O . ARG B 1 64 ? 22.562 -4.336 -6.727 1 89.56 64 ARG B O 1
ATOM 2104 N N . GLY B 1 65 ? 22.906 -4.469 -8.922 1 90.38 65 GLY B N 1
ATOM 2105 C CA . GLY B 1 65 ? 23.984 -5.434 -8.789 1 90.38 65 GLY B CA 1
ATOM 2106 C C . GLY B 1 65 ? 23.5 -6.871 -8.844 1 90.38 65 GLY B C 1
ATOM 2107 O O . GLY B 1 65 ? 24.312 -7.805 -8.844 1 90.38 65 GLY B O 1
ATOM 2108 N N . VAL B 1 66 ? 22.25 -7.074 -8.883 1 93.81 66 VAL B N 1
ATOM 2109 C CA . VAL B 1 66 ? 21.719 -8.43 -8.984 1 93.81 66 VAL B CA 1
ATOM 2110 C C . VAL B 1 66 ? 21.969 -8.984 -10.383 1 93.81 66 VAL B C 1
ATOM 2112 O O . VAL B 1 66 ? 21.719 -8.297 -11.375 1 93.81 66 VAL B O 1
ATOM 2115 N N . THR B 1 67 ? 22.531 -10.148 -10.367 1 94.94 67 THR B N 1
ATOM 2116 C CA . THR B 1 67 ? 22.75 -10.836 -11.633 1 94.94 67 THR B CA 1
ATOM 2117 C C . THR B 1 67 ? 21.688 -11.906 -11.867 1 94.94 67 THR B C 1
ATOM 2119 O O . THR B 1 67 ? 20.891 -12.203 -10.969 1 94.94 67 THR B O 1
ATOM 2122 N N . GLU B 1 68 ? 21.703 -12.383 -13.047 1 95.5 68 GLU B N 1
ATOM 2123 C CA . GLU B 1 68 ? 20.734 -13.406 -13.445 1 95.5 68 GLU B CA 1
ATOM 2124 C C . GLU B 1 68 ? 20.812 -14.625 -12.531 1 95.5 68 GLU B C 1
ATOM 2126 O O . GLU B 1 68 ? 19.781 -15.195 -12.164 1 95.5 68 GLU B O 1
ATOM 2131 N N . GLU B 1 69 ? 22.031 -14.945 -12.102 1 94.44 69 GLU B N 1
ATOM 2132 C CA . GLU B 1 69 ? 22.25 -16.141 -11.297 1 94.44 69 GLU B CA 1
ATOM 2133 C C . GLU B 1 69 ? 21.875 -15.906 -9.836 1 94.44 69 GLU B C 1
ATOM 2135 O O . GLU B 1 69 ? 21.562 -16.844 -9.109 1 94.44 69 GLU B O 1
ATOM 2140 N N . ARG B 1 70 ? 21.812 -14.648 -9.453 1 96 70 ARG B N 1
ATOM 2141 C CA . ARG B 1 70 ? 21.609 -14.344 -8.047 1 96 70 ARG B CA 1
ATOM 2142 C C . ARG B 1 70 ? 20.203 -13.805 -7.793 1 96 70 ARG B C 1
ATOM 2144 O O . ARG B 1 70 ? 19.812 -13.602 -6.641 1 96 70 ARG B O 1
ATOM 2151 N N . ALA B 1 71 ? 19.469 -13.641 -8.805 1 97.5 71 ALA B N 1
ATOM 2152 C CA . ALA B 1 71 ? 18.156 -12.992 -8.695 1 97.5 71 ALA B CA 1
ATOM 2153 C C . ALA B 1 71 ? 17.234 -13.781 -7.777 1 97.5 71 ALA B C 1
ATOM 2155 O O . ALA B 1 71 ? 16.594 -13.211 -6.883 1 97.5 71 ALA B O 1
ATOM 2156 N N . CYS B 1 72 ? 17.156 -15.078 -7.906 1 97.62 72 CYS B N 1
ATOM 2157 C CA . CYS B 1 72 ? 16.281 -15.922 -7.105 1 97.62 72 CYS B CA 1
ATOM 2158 C C . CYS B 1 72 ? 16.688 -15.898 -5.637 1 97.62 72 CYS B C 1
ATOM 2160 O O . CYS B 1 72 ? 15.852 -15.711 -4.754 1 97.62 72 CYS B O 1
ATOM 2162 N N . ASP B 1 73 ? 17.969 -16.016 -5.426 1 96.94 73 ASP B N 1
ATOM 2163 C CA . ASP B 1 73 ? 18.469 -16.016 -4.059 1 96.94 73 ASP B CA 1
ATOM 2164 C C . ASP B 1 73 ? 18.219 -14.68 -3.371 1 96.94 73 ASP B C 1
ATOM 2166 O O . ASP B 1 73 ? 17.859 -14.633 -2.195 1 96.94 73 ASP B O 1
ATOM 2170 N N . PHE B 1 74 ? 18.438 -13.688 -4.121 1 95.81 74 PHE B N 1
ATOM 2171 C CA . PHE B 1 74 ? 18.25 -12.352 -3.57 1 95.81 74 PHE B CA 1
ATOM 2172 C C . PHE B 1 74 ? 16.781 -12.125 -3.219 1 95.81 74 PHE B C 1
ATOM 2174 O O . PHE B 1 74 ? 16.469 -11.594 -2.15 1 95.81 74 PHE B O 1
ATOM 2181 N N . LEU B 1 75 ? 15.906 -12.531 -4.074 1 96.19 75 LEU B N 1
ATOM 2182 C CA . LEU B 1 75 ? 14.477 -12.406 -3.826 1 96.19 75 LEU B CA 1
ATOM 2183 C C . LEU B 1 75 ? 14.078 -13.156 -2.555 1 96.19 75 LEU B C 1
ATOM 2185 O O . LEU B 1 75 ? 13.414 -12.586 -1.682 1 96.19 75 LEU B O 1
ATOM 2189 N N . ILE B 1 76 ? 14.5 -14.344 -2.424 1 96.44 76 ILE B N 1
ATOM 2190 C CA . ILE B 1 76 ? 14.102 -15.188 -1.301 1 96.44 76 ILE B CA 1
ATOM 2191 C C . ILE B 1 76 ? 14.711 -14.641 -0.01 1 96.44 76 ILE B C 1
ATOM 2193 O O . ILE B 1 76 ? 14.078 -14.695 1.05 1 96.44 76 ILE B O 1
ATOM 2197 N N . GLN B 1 77 ? 15.891 -14.125 -0.116 1 94.31 77 GLN B N 1
ATOM 2198 C CA . GLN B 1 77 ? 16.516 -13.5 1.051 1 94.31 77 GLN B CA 1
ATOM 2199 C C . GLN B 1 77 ? 15.633 -12.383 1.604 1 94.31 77 GLN B C 1
ATOM 2201 O O . GLN B 1 77 ? 15.398 -12.305 2.812 1 94.31 77 GLN B O 1
ATOM 2206 N N . ILE B 1 78 ? 15.172 -11.578 0.713 1 93.19 78 ILE B N 1
ATOM 2207 C CA . ILE B 1 78 ? 14.32 -10.461 1.127 1 93.19 78 ILE B CA 1
ATOM 2208 C C . ILE B 1 78 ? 13.016 -10.992 1.712 1 93.19 78 ILE B C 1
ATOM 2210 O O . ILE B 1 78 ? 12.586 -10.555 2.779 1 93.19 78 ILE B O 1
ATOM 2214 N N . VAL B 1 79 ? 12.375 -11.953 1.065 1 94.31 79 VAL B N 1
ATOM 2215 C CA . VAL B 1 79 ? 11.094 -12.508 1.479 1 94.31 79 VAL B CA 1
ATOM 2216 C C . VAL B 1 79 ? 11.234 -13.195 2.834 1 94.31 79 VAL B C 1
ATOM 2218 O O . VAL B 1 79 ? 10.422 -12.977 3.736 1 94.31 79 VAL B O 1
ATOM 2221 N N . ASP B 1 80 ? 12.258 -13.945 2.953 1 91.19 80 ASP B N 1
ATOM 2222 C CA . ASP B 1 80 ? 12.477 -14.727 4.168 1 91.19 80 ASP B CA 1
ATOM 2223 C C . ASP B 1 80 ? 12.734 -13.812 5.363 1 91.19 80 ASP B C 1
ATOM 2225 O O . ASP B 1 80 ? 12.258 -14.078 6.469 1 91.19 80 ASP B O 1
ATOM 2229 N N . GLU B 1 81 ? 13.523 -12.797 5.176 1 87.38 81 GLU B N 1
ATOM 2230 C CA . GLU B 1 81 ? 13.781 -11.82 6.227 1 87.38 81 GLU B CA 1
ATOM 2231 C C . GLU B 1 81 ? 12.477 -11.203 6.738 1 87.38 81 GLU B C 1
ATOM 2233 O O . GLU B 1 81 ? 12.297 -11.031 7.945 1 87.38 81 GLU B O 1
ATOM 2238 N N . ASN B 1 82 ? 11.641 -10.93 5.852 1 84.75 82 ASN B N 1
ATOM 2239 C CA . ASN B 1 82 ? 10.352 -10.336 6.207 1 84.75 82 ASN B CA 1
ATOM 2240 C C . ASN B 1 82 ? 9.453 -11.328 6.934 1 84.75 82 ASN B C 1
ATOM 2242 O O . ASN B 1 82 ? 8.805 -10.984 7.922 1 84.75 82 ASN B O 1
ATOM 2246 N N . PHE B 1 83 ? 9.383 -12.492 6.5 1 84.75 83 PHE B N 1
ATOM 2247 C CA . PHE B 1 83 ? 8.539 -13.516 7.102 1 84.75 83 PHE B CA 1
ATOM 2248 C C . PHE B 1 83 ? 8.984 -13.812 8.531 1 84.75 83 PHE B C 1
ATOM 2250 O O . PHE B 1 83 ? 8.156 -13.961 9.43 1 84.75 83 PHE B O 1
ATOM 2257 N N . GLN B 1 84 ? 10.242 -13.891 8.664 1 81.88 84 GLN B N 1
ATOM 2258 C CA . GLN B 1 84 ? 10.797 -14.172 9.984 1 81.88 84 GLN B CA 1
ATOM 2259 C C . GLN B 1 84 ? 10.469 -13.047 10.969 1 81.88 84 GLN B C 1
ATOM 2261 O O . GLN B 1 84 ? 10.07 -13.305 12.102 1 81.88 84 GLN B O 1
ATOM 2266 N N . GLN B 1 85 ? 10.586 -11.961 10.508 1 79.38 85 GLN B N 1
ATOM 2267 C CA . GLN B 1 85 ? 10.328 -10.805 11.359 1 79.38 85 GLN B CA 1
ATOM 2268 C C . GLN B 1 85 ? 8.844 -10.719 11.727 1 79.38 85 GLN B C 1
ATOM 2270 O O . GLN B 1 85 ? 8.5 -10.398 12.867 1 79.38 85 GLN B O 1
ATOM 2275 N N . GLN B 1 86 ? 8.039 -11 10.75 1 78.25 86 GLN B N 1
ATOM 2276 C CA . GLN B 1 86 ? 6.602 -10.953 11 1 78.25 86 GLN B CA 1
ATOM 2277 C C . GLN B 1 86 ? 6.18 -12.039 11.984 1 78.25 86 GLN B C 1
ATOM 2279 O O . GLN B 1 86 ? 5.363 -11.789 12.875 1 78.25 86 GLN B O 1
ATOM 2284 N N . ARG B 1 87 ? 6.727 -13.117 11.812 1 77.75 87 ARG B N 1
ATOM 2285 C CA . ARG B 1 87 ? 6.422 -14.219 12.719 1 77.75 87 ARG B CA 1
ATOM 2286 C C . ARG B 1 87 ? 6.844 -13.891 14.148 1 77.75 87 ARG B C 1
ATOM 2288 O O . ARG B 1 87 ? 6.09 -14.133 15.094 1 77.75 87 ARG B O 1
ATOM 2295 N N . GLU B 1 88 ? 7.988 -13.359 14.25 1 77.5 88 GLU B N 1
ATOM 2296 C CA . GLU B 1 88 ? 8.523 -12.992 15.562 1 77.5 88 GLU B CA 1
ATOM 2297 C C . GLU B 1 88 ? 7.68 -11.906 16.219 1 77.5 88 GLU B C 1
ATOM 2299 O O . GLU B 1 88 ? 7.359 -11.992 17.406 1 77.5 88 GLU B O 1
ATOM 2304 N N . ARG B 1 89 ? 7.379 -10.969 15.477 1 75.12 89 ARG B N 1
ATOM 2305 C CA . ARG B 1 89 ? 6.586 -9.859 15.984 1 75.12 89 ARG B CA 1
ATOM 2306 C C . ARG B 1 89 ? 5.207 -10.328 16.438 1 75.12 89 ARG B C 1
ATOM 2308 O O . ARG B 1 89 ? 4.734 -9.945 17.516 1 75.12 89 ARG B O 1
ATOM 2315 N N . ARG B 1 90 ? 4.664 -11.062 15.672 1 74.88 90 ARG B N 1
ATOM 2316 C CA . ARG B 1 90 ? 3.322 -11.547 15.977 1 74.88 90 ARG B CA 1
ATOM 2317 C C . ARG B 1 90 ? 3.336 -12.5 17.172 1 74.88 90 ARG B C 1
ATOM 2319 O O . ARG B 1 90 ? 2.422 -12.477 18 1 74.88 90 ARG B O 1
ATOM 2326 N N . HIS B 1 91 ? 4.301 -13.281 17.188 1 76.88 91 HIS B N 1
ATOM 2327 C CA . HIS B 1 91 ? 4.449 -14.164 18.328 1 76.88 91 HIS B CA 1
ATOM 2328 C C . HIS B 1 91 ? 4.629 -13.367 19.625 1 76.88 91 HIS B C 1
ATOM 2330 O O . HIS B 1 91 ? 4.062 -13.719 20.656 1 76.88 91 HIS B O 1
ATOM 2336 N N . ARG B 1 92 ? 5.371 -12.398 19.562 1 75.19 92 ARG B N 1
ATOM 2337 C CA . ARG B 1 92 ? 5.625 -11.555 20.719 1 75.19 92 ARG B CA 1
ATOM 2338 C C . ARG B 1 92 ? 4.359 -10.805 21.141 1 75.19 92 ARG B C 1
ATOM 2340 O O . ARG B 1 92 ? 4.105 -10.633 22.328 1 75.19 92 ARG B O 1
ATOM 2347 N N . GLN B 1 93 ? 3.586 -10.414 20.25 1 72.88 93 GLN B N 1
ATOM 2348 C CA . GLN B 1 93 ? 2.408 -9.594 20.516 1 72.88 93 GLN B CA 1
ATOM 2349 C C . GLN B 1 93 ? 1.232 -10.445 20.984 1 72.88 93 GLN B C 1
ATOM 2351 O O . GLN B 1 93 ? 0.484 -10.055 21.875 1 72.88 93 GLN B O 1
ATOM 2356 N N . THR B 1 94 ? 0.991 -11.547 20.469 1 71.81 94 THR B N 1
ATOM 2357 C CA . THR B 1 94 ? -0.224 -12.312 20.719 1 71.81 94 THR B CA 1
ATOM 2358 C C . THR B 1 94 ? 0.091 -13.586 21.5 1 71.81 94 THR B C 1
ATOM 2360 O O . THR B 1 94 ? -0.807 -14.211 22.062 1 71.81 94 THR B O 1
ATOM 2363 N N . GLY B 1 95 ? 1.274 -13.883 21.641 1 69.44 95 GLY B N 1
ATOM 2364 C CA . GLY B 1 95 ? 1.688 -15.102 22.297 1 69.44 95 GLY B CA 1
ATOM 2365 C C . GLY B 1 95 ? 1.393 -16.359 21.5 1 69.44 95 GLY B C 1
ATOM 2366 O O . GLY B 1 95 ? 1.766 -17.453 21.891 1 69.44 95 GLY B O 1
ATOM 2367 N N . TYR B 1 96 ? 0.567 -16.219 20.484 1 64.56 96 TYR B N 1
ATOM 2368 C CA . TYR B 1 96 ? 0.233 -17.406 19.703 1 64.56 96 TYR B CA 1
ATOM 2369 C C . TYR B 1 96 ? 0.583 -17.188 18.234 1 64.56 96 TYR B C 1
ATOM 2371 O O . TYR B 1 96 ? 0.766 -16.062 17.781 1 64.56 96 TYR B O 1
ATOM 2379 N N . ALA B 1 97 ? 0.839 -18.328 17.594 1 61.66 97 ALA B N 1
ATOM 2380 C CA . ALA B 1 97 ? 1.115 -18.281 16.156 1 61.66 97 ALA B CA 1
ATOM 2381 C C . ALA B 1 97 ? -0.068 -17.719 15.383 1 61.66 97 ALA B C 1
ATOM 2383 O O . ALA B 1 97 ? -1.174 -18.25 15.438 1 61.66 97 ALA B O 1
ATOM 2384 N N . MET B 1 98 ? 0.034 -16.391 15.164 1 62.78 98 MET B N 1
ATOM 2385 C CA . MET B 1 98 ? -1.08 -15.742 14.477 1 62.78 98 MET B CA 1
ATOM 2386 C C . MET B 1 98 ? -1.045 -16.031 12.984 1 62.78 98 MET B C 1
ATOM 2388 O O . MET B 1 98 ? -0.006 -16.406 12.445 1 62.78 98 MET B O 1
ATOM 2392 N N . GLU B 1 99 ? -2.242 -15.906 12.398 1 74 99 GLU B N 1
ATOM 2393 C CA . GLU B 1 99 ? -2.525 -16.125 10.984 1 74 99 GLU B CA 1
ATOM 2394 C C . GLU B 1 99 ? -1.799 -15.102 10.117 1 74 99 GLU B C 1
ATOM 2396 O O . GLU B 1 99 ? -1.698 -13.93 10.477 1 74 99 GLU B O 1
ATOM 2401 N N . LEU B 1 100 ? -1.081 -15.555 9.133 1 81.12 100 LEU B N 1
ATOM 2402 C CA . LEU B 1 100 ? -0.404 -14.727 8.141 1 81.12 100 LEU B CA 1
ATOM 2403 C C . LEU B 1 100 ? -1.403 -13.867 7.379 1 81.12 100 LEU B C 1
ATOM 2405 O O . LEU B 1 100 ? -2.334 -14.383 6.762 1 81.12 100 LEU B O 1
ATOM 2409 N N . PRO B 1 101 ? -1.307 -12.594 7.547 1 87.88 101 PRO B N 1
ATOM 2410 C CA . PRO B 1 101 ? -2.211 -11.734 6.773 1 87.88 101 PRO B CA 1
ATOM 2411 C C . PRO B 1 101 ? -2.066 -11.938 5.266 1 87.88 101 PRO B C 1
ATOM 2413 O O . PRO B 1 101 ? -0.962 -12.18 4.773 1 87.88 101 PRO B O 1
ATOM 2416 N N . TRP B 1 102 ? -3.16 -11.789 4.469 1 93.19 102 TRP B N 1
ATOM 2417 C CA . TRP B 1 102 ? -3.16 -11.984 3.025 1 93.19 102 TRP B CA 1
ATOM 2418 C C . TRP B 1 102 ? -2.314 -10.922 2.33 1 93.19 102 TRP B C 1
ATOM 2420 O O . TRP B 1 102 ? -1.784 -11.156 1.242 1 93.19 102 TRP B O 1
ATOM 2430 N N . SER B 1 103 ? -2.195 -9.797 3.059 1 93.5 103 SER B N 1
ATOM 2431 C CA . SER B 1 103 ? -1.343 -8.742 2.506 1 93.5 103 SER B CA 1
ATOM 2432 C C . SER B 1 103 ? 0.108 -9.203 2.41 1 93.5 103 SER B C 1
ATOM 2434 O O . SER B 1 103 ? 0.833 -8.805 1.497 1 93.5 103 SER B O 1
ATOM 2436 N N . THR B 1 104 ? 0.504 -10.07 3.326 1 92.19 104 THR B N 1
ATOM 2437 C CA . THR B 1 104 ? 1.849 -10.641 3.283 1 92.19 104 THR B CA 1
ATOM 2438 C C . THR B 1 104 ? 2.014 -11.547 2.068 1 92.19 104 THR B C 1
ATOM 2440 O O . THR B 1 104 ? 3.033 -11.492 1.378 1 92.19 104 THR B O 1
ATOM 2443 N N . VAL B 1 105 ? 1.025 -12.32 1.82 1 94.44 105 VAL B N 1
ATOM 2444 C CA . VAL B 1 105 ? 1.046 -13.219 0.668 1 94.44 105 VAL B CA 1
ATOM 2445 C C . VAL B 1 105 ? 1.095 -12.398 -0.621 1 94.44 105 VAL B C 1
ATOM 2447 O O . VAL B 1 105 ? 1.904 -12.68 -1.509 1 94.44 105 VAL B O 1
ATOM 2450 N N . LEU B 1 106 ? 0.27 -11.422 -0.663 1 97.12 106 LEU B N 1
ATOM 2451 C CA . LEU B 1 106 ? 0.268 -10.516 -1.806 1 97.12 106 LEU B CA 1
ATOM 2452 C C . LEU B 1 106 ? 1.652 -9.914 -2.025 1 97.12 106 LEU B C 1
ATOM 2454 O O . LEU B 1 106 ? 2.139 -9.859 -3.156 1 97.12 106 LEU B O 1
ATOM 2458 N N . SER B 1 107 ? 2.295 -9.523 -0.968 1 96 107 SER B N 1
ATOM 2459 C CA . SER B 1 107 ? 3.58 -8.836 -1.049 1 96 107 SER B CA 1
ATOM 2460 C C . SER B 1 107 ? 4.656 -9.742 -1.63 1 96 107 SER B C 1
ATOM 2462 O O . SER B 1 107 ? 5.559 -9.273 -2.334 1 96 107 SER B O 1
ATOM 2464 N N . VAL B 1 108 ? 4.559 -11 -1.354 1 96.56 108 VAL B N 1
ATOM 2465 C CA . VAL B 1 108 ? 5.527 -11.953 -1.879 1 96.56 108 VAL B CA 1
ATOM 2466 C C . VAL B 1 108 ? 5.457 -11.977 -3.404 1 96.56 108 VAL B C 1
ATOM 2468 O O . VAL B 1 108 ? 6.48 -11.859 -4.082 1 96.56 108 VAL B O 1
ATOM 2471 N N . TYR B 1 109 ? 4.297 -12.062 -3.908 1 98.12 109 TYR B N 1
ATOM 2472 C CA . TYR B 1 109 ? 4.133 -12.133 -5.355 1 98.12 109 TYR B CA 1
ATOM 2473 C C . TYR B 1 109 ? 4.461 -10.797 -6.012 1 98.12 109 TYR B C 1
ATOM 2475 O O . TYR B 1 109 ? 5.082 -10.758 -7.078 1 98.12 109 TYR B O 1
ATOM 2483 N N . VAL B 1 110 ? 4.078 -9.734 -5.379 1 97.44 110 VAL B N 1
ATOM 2484 C CA . VAL B 1 110 ? 4.34 -8.414 -5.934 1 97.44 110 VAL B CA 1
ATOM 2485 C C . VAL B 1 110 ? 5.848 -8.164 -5.98 1 97.44 110 VAL B C 1
ATOM 2487 O O . VAL B 1 110 ? 6.363 -7.625 -6.961 1 97.44 110 VAL B O 1
ATOM 2490 N N . LEU B 1 111 ? 6.547 -8.594 -4.938 1 96.62 111 LEU B N 1
ATOM 2491 C CA . LEU B 1 111 ? 7.996 -8.43 -4.926 1 96.62 111 LEU B CA 1
ATOM 2492 C C . LEU B 1 111 ? 8.648 -9.266 -6.02 1 96.62 111 LEU B C 1
ATOM 2494 O O . LEU B 1 111 ? 9.578 -8.805 -6.691 1 96.62 111 LEU B O 1
ATOM 2498 N N . ALA B 1 112 ? 8.125 -10.445 -6.141 1 97.81 112 ALA B N 1
ATOM 2499 C CA . ALA B 1 112 ? 8.625 -11.289 -7.219 1 97.81 112 ALA B CA 1
ATOM 2500 C C . ALA B 1 112 ? 8.414 -10.625 -8.578 1 97.81 112 ALA B C 1
ATOM 2502 O O . ALA B 1 112 ? 9.281 -10.695 -9.453 1 97.81 112 ALA B O 1
ATOM 2503 N N . GLY B 1 113 ? 7.297 -10.016 -8.719 1 97.75 113 GLY B N 1
ATOM 2504 C CA . GLY B 1 113 ? 7.027 -9.273 -9.938 1 97.75 113 GLY B CA 1
ATOM 2505 C C . GLY B 1 113 ? 8.008 -8.141 -10.172 1 97.75 113 GLY B C 1
ATOM 2506 O O . GLY B 1 113 ? 8.469 -7.941 -11.297 1 97.75 113 GLY B O 1
ATOM 2507 N N . GLN B 1 114 ? 8.305 -7.441 -9.117 1 96.31 114 GLN B N 1
ATOM 2508 C CA . GLN B 1 114 ? 9.258 -6.344 -9.242 1 96.31 114 GLN B CA 1
ATOM 2509 C C . GLN B 1 114 ? 10.633 -6.855 -9.656 1 96.31 114 GLN B C 1
ATOM 2511 O O . GLN B 1 114 ? 11.305 -6.238 -10.484 1 96.31 114 GLN B O 1
ATOM 2516 N N . MET B 1 115 ? 11.016 -7.965 -9.094 1 97 115 MET B N 1
ATOM 2517 C CA . MET B 1 115 ? 12.281 -8.57 -9.477 1 97 115 MET B CA 1
ATOM 2518 C C . MET B 1 115 ? 12.25 -9.016 -10.938 1 97 115 MET B C 1
ATOM 2520 O O . MET B 1 115 ? 13.219 -8.812 -11.672 1 97 115 MET B O 1
ATOM 2524 N N . ALA B 1 116 ? 11.148 -9.547 -11.312 1 97.88 116 ALA B N 1
ATOM 2525 C CA . ALA B 1 116 ? 11 -10 -12.695 1 97.88 116 ALA B CA 1
ATOM 2526 C C . ALA B 1 116 ? 11.102 -8.836 -13.672 1 97.88 116 ALA B C 1
ATOM 2528 O O . ALA B 1 116 ? 11.789 -8.938 -14.695 1 97.88 116 ALA B O 1
ATOM 2529 N N . ILE B 1 117 ? 10.5 -7.742 -13.383 1 96.75 117 ILE B N 1
ATOM 25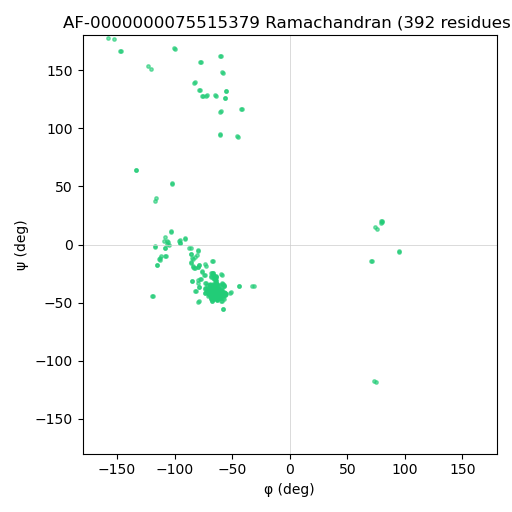30 C CA . ILE B 1 117 ? 10.555 -6.547 -14.219 1 96.75 117 ILE B CA 1
ATOM 2531 C C . ILE B 1 117 ? 12 -6.059 -14.32 1 96.75 117 ILE B C 1
ATOM 2533 O O . ILE B 1 117 ? 12.461 -5.699 -15.406 1 96.75 117 ILE B O 1
ATOM 2537 N N . ASN B 1 118 ? 12.625 -6.047 -13.148 1 96.25 118 ASN B N 1
ATOM 2538 C CA . ASN B 1 118 ? 14.023 -5.637 -13.133 1 96.25 118 ASN B CA 1
ATOM 2539 C C . ASN B 1 118 ? 14.875 -6.531 -14.031 1 96.25 118 ASN B C 1
ATOM 2541 O O . ASN B 1 118 ? 15.727 -6.035 -14.781 1 96.25 118 ASN B O 1
ATOM 2545 N N . CYS B 1 119 ? 14.648 -7.801 -13.922 1 97.44 119 CYS B N 1
ATOM 2546 C CA . CYS B 1 119 ? 15.391 -8.75 -14.734 1 97.44 119 CYS B CA 1
ATOM 2547 C C . CYS B 1 119 ? 15.125 -8.531 -16.219 1 97.44 119 CYS B C 1
ATOM 2549 O O . CYS B 1 119 ? 16.047 -8.516 -17.031 1 97.44 119 CYS B O 1
ATOM 2551 N N . GLN B 1 120 ? 13.938 -8.328 -16.562 1 96.12 120 GLN B N 1
ATOM 2552 C CA . GLN B 1 120 ? 13.562 -8.102 -17.953 1 96.12 120 GLN B CA 1
ATOM 2553 C C . GLN B 1 120 ? 14.211 -6.832 -18.484 1 96.12 120 GLN B C 1
ATOM 2555 O O . GLN B 1 120 ? 14.781 -6.84 -19.578 1 96.12 120 GLN B O 1
ATOM 2560 N N . LYS B 1 121 ? 14.211 -5.793 -17.766 1 95 121 LYS B N 1
ATOM 2561 C CA . LYS B 1 121 ? 14.75 -4.5 -18.188 1 95 121 LYS B CA 1
ATOM 2562 C C . LYS B 1 121 ? 16.266 -4.57 -18.359 1 95 121 LYS B C 1
ATOM 2564 O O . LYS B 1 121 ? 16.844 -3.836 -19.172 1 95 121 LYS B O 1
ATOM 2569 N N . ASN B 1 122 ? 16.875 -5.488 -17.641 1 96 122 ASN B N 1
ATOM 2570 C CA . ASN B 1 122 ? 18.328 -5.598 -17.688 1 96 122 ASN B CA 1
ATOM 2571 C C . ASN B 1 122 ? 18.781 -6.777 -18.562 1 96 122 ASN B C 1
ATOM 2573 O O . ASN B 1 122 ? 19.906 -7.242 -18.438 1 96 122 ASN B O 1
ATOM 2577 N N . GLY B 1 123 ? 17.891 -7.336 -19.266 1 95.56 123 GLY B N 1
ATOM 2578 C CA . GLY B 1 123 ? 18.219 -8.375 -20.219 1 95.56 123 GLY B CA 1
ATOM 2579 C C . GLY B 1 123 ? 18.422 -9.734 -19.594 1 95.56 123 GLY B C 1
ATOM 2580 O O . GLY B 1 123 ? 19.125 -10.586 -20.141 1 95.56 123 GLY B O 1
ATOM 2581 N N . MET B 1 124 ? 17.906 -9.93 -18.406 1 96.75 124 MET B N 1
ATOM 2582 C CA . MET B 1 124 ? 18.047 -11.195 -17.688 1 96.75 124 MET B CA 1
ATOM 2583 C C . MET B 1 124 ? 16.75 -12.016 -17.781 1 96.75 124 MET B C 1
ATOM 2585 O O . MET B 1 124 ? 16.234 -12.492 -16.781 1 96.75 124 MET B O 1
ATOM 2589 N N . GLU B 1 125 ? 16.297 -12.219 -18.953 1 95.06 125 GLU B N 1
ATOM 2590 C CA . GLU B 1 125 ? 15 -12.859 -19.172 1 95.06 125 GLU B CA 1
ATOM 2591 C C . GLU B 1 125 ? 15.023 -14.328 -18.766 1 95.06 125 GLU B C 1
ATOM 2593 O O . GLU B 1 125 ? 13.992 -14.898 -18.406 1 95.06 125 GLU B O 1
ATOM 2598 N N . ARG B 1 126 ? 16.219 -14.898 -18.781 1 96.25 126 ARG B N 1
ATOM 2599 C CA . ARG B 1 126 ? 16.344 -16.312 -18.422 1 96.25 126 ARG B CA 1
ATOM 2600 C C . ARG B 1 126 ? 16.016 -16.531 -16.953 1 96.25 126 ARG B C 1
ATOM 2602 O O . ARG B 1 126 ? 15.75 -17.656 -16.531 1 96.25 126 ARG B O 1
ATOM 2609 N N . ALA B 1 127 ? 15.969 -15.43 -16.188 1 97.38 127 ALA B N 1
ATOM 2610 C CA . ALA B 1 127 ? 15.719 -15.539 -14.75 1 97.38 127 ALA B CA 1
ATOM 2611 C C . ALA B 1 127 ? 14.219 -15.633 -14.461 1 97.38 127 ALA B C 1
ATOM 2613 O O . ALA B 1 127 ? 13.82 -16 -13.352 1 97.38 127 ALA B O 1
ATOM 2614 N N . LEU B 1 128 ? 13.398 -15.344 -15.461 1 97.62 128 LEU B N 1
ATOM 2615 C CA . LEU B 1 128 ? 11.961 -15.219 -15.219 1 97.62 128 LEU B CA 1
ATOM 2616 C C . LEU B 1 128 ? 11.352 -16.562 -14.844 1 97.62 128 LEU B C 1
ATOM 2618 O O . LEU B 1 128 ? 10.562 -16.656 -13.898 1 97.62 128 LEU B O 1
ATOM 2622 N N . GLY B 1 129 ? 11.656 -17.594 -15.547 1 97 129 GLY B N 1
ATOM 2623 C CA . GLY B 1 129 ? 11.188 -18.938 -15.234 1 97 129 GLY B CA 1
ATOM 2624 C C . GLY B 1 129 ? 11.586 -19.406 -13.852 1 97 129 GLY B C 1
ATOM 2625 O O . GLY B 1 129 ? 10.727 -19.719 -13.023 1 97 129 GLY B O 1
ATOM 2626 N N . PRO B 1 130 ? 12.875 -19.375 -13.578 1 98.12 130 PRO B N 1
ATOM 2627 C CA . PRO B 1 130 ? 13.367 -19.75 -12.25 1 98.12 130 PRO B CA 1
ATOM 2628 C C . PRO B 1 130 ? 12.75 -18.906 -11.133 1 98.12 130 PRO B C 1
ATOM 2630 O O . PRO B 1 130 ? 12.484 -19.422 -10.047 1 98.12 130 PRO B O 1
ATOM 2633 N N . LEU B 1 131 ? 12.5 -17.656 -11.383 1 98.44 131 LEU B N 1
ATOM 2634 C CA . LEU B 1 131 ? 11.883 -16.797 -10.383 1 98.44 131 LEU B CA 1
ATOM 2635 C C . LEU B 1 131 ? 10.484 -17.297 -10.031 1 98.44 131 LEU B C 1
ATOM 2637 O O . LEU B 1 131 ? 10.133 -17.391 -8.852 1 98.44 131 LEU B O 1
ATOM 2641 N N . ALA B 1 132 ? 9.719 -17.609 -11.07 1 98.31 132 ALA B N 1
ATOM 2642 C CA . ALA B 1 132 ? 8.359 -18.094 -10.852 1 98.31 132 ALA B CA 1
ATOM 2643 C C . ALA B 1 132 ? 8.367 -19.391 -10.039 1 98.31 132 ALA B C 1
ATOM 2645 O O . ALA B 1 132 ? 7.59 -19.547 -9.094 1 98.31 132 ALA B O 1
ATOM 2646 N N . GLU B 1 133 ? 9.273 -20.234 -10.359 1 98.19 133 GLU B N 1
ATOM 2647 C CA . GLU B 1 133 ? 9.367 -21.516 -9.664 1 98.19 133 GLU B CA 1
ATOM 2648 C C . GLU B 1 133 ? 9.844 -21.328 -8.227 1 98.19 133 GLU B C 1
ATOM 2650 O O . GLU B 1 133 ? 9.359 -22 -7.316 1 98.19 133 GLU B O 1
ATOM 2655 N N . THR B 1 134 ? 10.758 -20.422 -8.055 1 98.25 134 THR B N 1
ATOM 2656 C CA . THR B 1 134 ? 11.312 -20.141 -6.734 1 98.25 134 THR B CA 1
ATOM 2657 C C . THR B 1 134 ? 10.25 -19.578 -5.809 1 98.25 134 THR B C 1
ATOM 2659 O O . THR B 1 134 ? 10.133 -19.984 -4.652 1 98.25 134 THR B O 1
ATOM 2662 N N . VAL B 1 135 ? 9.492 -18.703 -6.34 1 98.12 135 VAL B N 1
ATOM 2663 C CA . VAL B 1 135 ? 8.422 -18.094 -5.551 1 98.12 135 VAL B CA 1
ATOM 2664 C C . VAL B 1 135 ? 7.359 -19.156 -5.238 1 98.12 135 VAL B C 1
ATOM 2666 O O . VAL B 1 135 ? 6.879 -19.234 -4.105 1 98.12 135 VAL B O 1
ATOM 2669 N N . GLY B 1 136 ? 6.934 -19.891 -6.289 1 97.94 136 GLY B N 1
ATOM 2670 C CA . GLY B 1 136 ? 5.992 -20.984 -6.055 1 97.94 136 GLY B CA 1
ATOM 2671 C C . GLY B 1 136 ? 6.441 -21.938 -4.965 1 97.94 136 GLY B C 1
ATOM 2672 O O . GLY B 1 136 ? 5.648 -22.312 -4.098 1 97.94 136 GLY B O 1
ATOM 2673 N N . HIS B 1 137 ? 7.715 -22.234 -4.977 1 97.81 137 HIS B N 1
ATOM 2674 C CA . HIS B 1 137 ? 8.273 -23.156 -3.99 1 97.81 137 HIS B CA 1
ATOM 2675 C C . HIS B 1 137 ? 8.266 -22.531 -2.598 1 97.81 137 HIS B C 1
ATOM 2677 O O . HIS B 1 137 ? 7.973 -23.219 -1.612 1 97.81 137 HIS B O 1
ATOM 2683 N N . TYR B 1 138 ? 8.602 -21.359 -2.545 1 97.5 138 TYR B N 1
ATOM 2684 C CA . TYR B 1 138 ? 8.609 -20.672 -1.256 1 97.5 138 TYR B CA 1
ATOM 2685 C C . TYR B 1 138 ? 7.207 -20.656 -0.647 1 97.5 138 TYR B C 1
ATOM 2687 O O . TYR B 1 138 ? 7.039 -20.922 0.542 1 97.5 138 TYR B O 1
ATOM 2695 N N . VAL B 1 139 ? 6.219 -20.312 -1.465 1 96.94 139 VAL B N 1
ATOM 2696 C CA . VAL B 1 139 ? 4.836 -20.234 -1.008 1 96.94 139 VAL B CA 1
ATOM 2697 C C . VAL B 1 139 ? 4.352 -21.641 -0.615 1 96.94 139 VAL B C 1
ATOM 2699 O O . VAL B 1 139 ? 3.635 -21.797 0.377 1 96.94 139 VAL B O 1
ATOM 2702 N N . GLU B 1 140 ? 4.738 -22.594 -1.363 1 96.88 140 GLU B N 1
ATOM 2703 C CA . GLU B 1 140 ? 4.395 -23.969 -1.051 1 96.88 140 GLU B CA 1
ATOM 2704 C C . GLU B 1 140 ? 4.891 -24.359 0.339 1 96.88 140 GLU B C 1
ATOM 2706 O O . GLU B 1 140 ? 4.141 -24.938 1.133 1 96.88 140 GLU B O 1
ATOM 2711 N N . GLU B 1 141 ? 6.059 -23.953 0.663 1 94.75 141 GLU B N 1
ATOM 2712 C CA . GLU B 1 141 ? 6.707 -24.406 1.89 1 94.75 141 GLU B CA 1
ATOM 2713 C C . GLU B 1 141 ? 6.273 -23.562 3.088 1 94.75 141 GLU B C 1
ATOM 2715 O O . GLU B 1 141 ? 6.141 -24.078 4.199 1 94.75 141 GLU B O 1
ATOM 2720 N N . ASN B 1 142 ? 5.973 -22.297 2.85 1 92.56 142 ASN B N 1
ATOM 2721 C CA . ASN B 1 142 ? 5.863 -21.391 3.994 1 92.56 142 ASN B CA 1
ATOM 2722 C C . ASN B 1 142 ? 4.441 -20.859 4.156 1 92.56 142 ASN B C 1
ATOM 2724 O O . ASN B 1 142 ? 4.066 -20.406 5.238 1 92.56 142 ASN B O 1
ATOM 2728 N N . ILE B 1 143 ? 3.654 -20.984 3.084 1 93.12 143 ILE B N 1
ATOM 2729 C CA . ILE B 1 143 ? 2.346 -20.344 3.156 1 93.12 143 ILE B CA 1
ATOM 2730 C C . ILE B 1 143 ? 1.247 -21.391 3.012 1 93.12 143 ILE B C 1
ATOM 2732 O O . ILE B 1 143 ? 0.284 -21.406 3.783 1 93.12 143 ILE B O 1
ATOM 2736 N N . CYS B 1 144 ? 1.37 -22.297 2.104 1 94.88 144 CYS B N 1
ATOM 2737 C CA . CYS B 1 144 ? 0.324 -23.266 1.793 1 94.88 144 CYS B CA 1
ATOM 2738 C C . CYS B 1 144 ? -0.075 -24.047 3.033 1 94.88 144 CYS B C 1
ATOM 2740 O O . CYS B 1 144 ? -1.262 -24.281 3.271 1 94.88 144 CYS B O 1
ATOM 2742 N N . PRO B 1 145 ? 0.877 -24.5 3.873 1 92 145 PRO B N 1
ATOM 2743 C CA . PRO B 1 145 ? 0.465 -25.234 5.07 1 92 145 PRO B CA 1
ATOM 2744 C C . PRO B 1 145 ? -0.449 -24.406 5.98 1 92 145 PRO B C 1
ATOM 2746 O O . PRO B 1 145 ? -1.295 -24.969 6.68 1 92 145 PRO B O 1
ATOM 2749 N N . LEU B 1 146 ? -0.342 -23.125 5.914 1 88.19 146 LEU B N 1
ATOM 2750 C CA . LEU B 1 146 ? -1.092 -22.25 6.805 1 88.19 146 LEU B CA 1
ATOM 2751 C C . LEU B 1 146 ? -2.494 -22 6.262 1 88.19 146 LEU B C 1
ATOM 2753 O O . LEU B 1 146 ? -3.4 -21.641 7.02 1 88.19 146 LEU B O 1
ATOM 2757 N N . ILE B 1 147 ? -2.68 -22.25 4.957 1 92 147 ILE B N 1
ATOM 2758 C CA . ILE B 1 147 ? -3.967 -21.844 4.402 1 92 147 ILE B CA 1
ATOM 2759 C C . ILE B 1 147 ? -4.773 -23.078 4.008 1 92 147 ILE B C 1
ATOM 2761 O O . ILE B 1 147 ? -5.98 -22.984 3.768 1 92 147 ILE B O 1
ATOM 2765 N N . LYS B 1 148 ? -4.145 -24.156 3.969 1 89.06 148 LYS B N 1
ATOM 2766 C CA . LYS B 1 148 ? -4.812 -25.391 3.561 1 89.06 148 LYS B CA 1
ATOM 2767 C C . LYS B 1 148 ? -6 -25.703 4.469 1 89.06 148 LYS B C 1
ATOM 2769 O O . LYS B 1 148 ? -7.043 -26.156 3.998 1 89.06 148 LYS B O 1
ATOM 2774 N N . GLU B 1 149 ? -5.883 -25.359 5.703 1 82.69 149 GLU B N 1
ATOM 2775 C CA . GLU B 1 149 ? -6.934 -25.672 6.672 1 82.69 149 GLU B CA 1
ATOM 2776 C C . GLU B 1 149 ? -8.016 -24.594 6.672 1 82.69 149 GLU B C 1
ATOM 2778 O O . GLU B 1 149 ? -9.078 -24.781 7.273 1 82.69 149 GLU B O 1
ATOM 2783 N N . LYS B 1 150 ? -7.777 -23.531 5.973 1 85.88 150 LYS B N 1
ATOM 2784 C CA . LYS B 1 150 ? -8.695 -22.391 5.961 1 85.88 150 LYS B CA 1
ATOM 2785 C C . LYS B 1 150 ? -9.273 -22.156 4.566 1 85.88 150 LYS B C 1
ATOM 2787 O O . LYS B 1 150 ? -9.289 -21.031 4.074 1 85.88 150 LYS B O 1
ATOM 2792 N N . ASP B 1 151 ? -9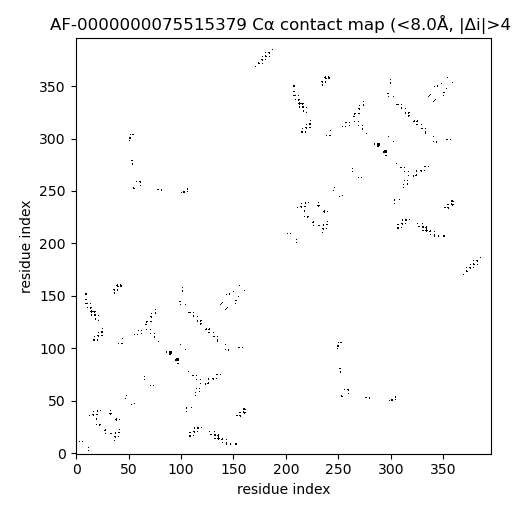.562 -23.172 3.842 1 88.5 151 ASP B N 1
ATOM 2793 C CA . ASP B 1 151 ? -10.234 -23.125 2.545 1 88.5 151 ASP B CA 1
ATOM 2794 C C . ASP B 1 151 ? -9.281 -22.656 1.449 1 88.5 151 ASP B C 1
ATOM 2796 O O . ASP B 1 151 ? -9.719 -22.156 0.409 1 88.5 151 ASP B O 1
ATOM 2800 N N . GLY B 1 152 ? -8.023 -22.641 1.75 1 92.88 152 GLY B N 1
ATOM 2801 C CA . GLY B 1 152 ? -7.027 -22.375 0.728 1 92.88 152 GLY B CA 1
ATOM 2802 C C . GLY B 1 152 ? -6.965 -20.906 0.331 1 92.88 152 GLY B C 1
ATOM 2803 O O . GLY B 1 152 ? -6.824 -20.031 1.187 1 92.88 152 GLY B O 1
ATOM 2804 N N . TRP B 1 153 ? -7.262 -20.672 -0.979 1 95.88 153 TRP B N 1
ATOM 2805 C CA . TRP B 1 153 ? -7.07 -19.344 -1.548 1 95.88 153 TRP B CA 1
ATOM 2806 C C . TRP B 1 153 ? -8.375 -18.547 -1.521 1 95.88 153 TRP B C 1
ATOM 2808 O O . TRP B 1 153 ? -8.414 -17.406 -1.977 1 95.88 153 TRP B O 1
ATOM 2818 N N . VAL B 1 154 ? -9.398 -19.125 -0.943 1 93.62 154 VAL B N 1
ATOM 2819 C CA . VAL B 1 154 ? -10.711 -18.484 -0.923 1 93.62 154 VAL B CA 1
ATOM 2820 C C . VAL B 1 154 ? -10.625 -17.172 -0.153 1 93.62 154 VAL B C 1
ATOM 2822 O O . VAL B 1 154 ? -11.172 -16.156 -0.589 1 93.62 154 VAL B O 1
ATOM 2825 N N . GLY B 1 155 ? -9.938 -17.266 1.002 1 92.5 155 GLY B N 1
ATOM 2826 C CA . GLY B 1 155 ? -9.773 -16.047 1.77 1 92.5 155 GLY B CA 1
ATOM 2827 C C . GLY B 1 155 ? -9.055 -14.953 1.003 1 92.5 155 GLY B C 1
ATOM 2828 O O . GLY B 1 155 ? -9.406 -13.773 1.111 1 92.5 155 GLY B O 1
ATOM 2829 N N . PHE B 1 156 ? -8.086 -15.328 0.232 1 95.31 156 PHE B N 1
ATOM 2830 C CA . PHE B 1 156 ? -7.336 -14.391 -0.593 1 95.31 156 PHE B CA 1
ATOM 2831 C C . PHE B 1 156 ? -8.242 -13.742 -1.634 1 95.31 156 PHE B C 1
ATOM 2833 O O . PHE B 1 156 ? -8.188 -12.531 -1.841 1 95.31 156 PHE B O 1
ATOM 2840 N N . ILE B 1 157 ? -9.031 -14.539 -2.242 1 95.38 157 ILE B N 1
ATOM 2841 C CA . ILE B 1 157 ? -9.961 -14.062 -3.262 1 95.38 157 ILE B CA 1
ATOM 2842 C C . ILE B 1 157 ? -10.961 -13.102 -2.635 1 95.38 157 ILE B C 1
ATOM 2844 O O . ILE B 1 157 ? -11.227 -12.023 -3.18 1 95.38 157 ILE B O 1
ATOM 2848 N N . GLU B 1 158 ? -11.438 -13.461 -1.542 1 90.25 158 GLU B N 1
ATOM 2849 C CA . GLU B 1 158 ? -12.43 -12.633 -0.862 1 90.25 158 GLU B CA 1
ATOM 2850 C C . GLU B 1 158 ? -11.844 -11.281 -0.467 1 90.25 158 GLU B C 1
ATOM 2852 O O . GLU B 1 158 ? -12.516 -10.258 -0.556 1 90.25 158 GLU B O 1
ATOM 2857 N N . ARG B 1 159 ? -10.625 -11.32 -0.151 1 90.19 159 ARG B N 1
ATOM 2858 C CA . ARG B 1 159 ? -9.984 -10.109 0.346 1 90.19 159 ARG B CA 1
ATOM 2859 C C . ARG B 1 159 ? -9.633 -9.172 -0.799 1 90.19 159 ARG B C 1
ATOM 2861 O O . ARG B 1 159 ? -9.734 -7.949 -0.66 1 90.19 159 ARG B O 1
ATOM 2868 N N . PHE B 1 160 ? -9.234 -9.688 -1.912 1 93.5 160 PHE B N 1
ATOM 2869 C CA . PHE B 1 160 ? -8.602 -8.82 -2.895 1 93.5 160 PHE B CA 1
ATOM 2870 C C . PHE B 1 160 ? -9.422 -8.758 -4.176 1 93.5 160 PHE B C 1
ATOM 2872 O O . PHE B 1 160 ? -9.07 -8.023 -5.105 1 93.5 160 PHE B O 1
ATOM 2879 N N . SER B 1 161 ? -10.422 -9.469 -4.102 1 86.88 161 SER B N 1
ATOM 2880 C CA . SER B 1 161 ? -11.305 -9.32 -5.254 1 86.88 161 SER B CA 1
ATOM 2881 C C . SER B 1 161 ? -12.102 -8.023 -5.18 1 86.88 161 SER B C 1
ATOM 2883 O O . SER B 1 161 ? -12.438 -7.551 -4.09 1 86.88 161 SER B O 1
ATOM 2885 N N . ARG B 1 162 ? -12.109 -7.219 -6.145 1 70.56 162 ARG B N 1
ATOM 2886 C CA . ARG B 1 162 ? -12.805 -5.938 -6.184 1 70.56 162 ARG B CA 1
ATOM 2887 C C . ARG B 1 162 ? -14.234 -6.07 -5.656 1 70.56 162 ARG B C 1
ATOM 2889 O O . ARG B 1 162 ? -15.023 -6.855 -6.184 1 70.56 162 ARG B O 1
ATOM 2896 N N . LYS B 1 163 ? -14.305 -5.793 -4.379 1 61.41 163 LYS B N 1
ATOM 2897 C CA . LYS B 1 163 ? -15.625 -5.816 -3.762 1 61.41 163 LYS B CA 1
ATOM 2898 C C . LYS B 1 163 ? -16.406 -4.535 -4.062 1 61.41 163 LYS B C 1
ATOM 2900 O O . LYS B 1 163 ? -17.516 -4.355 -3.588 1 61.41 163 LYS B O 1
ATOM 2905 N N . GLU B 1 164 ? -15.727 -3.465 -4.492 1 55.03 164 GLU B N 1
ATOM 2906 C CA . GLU B 1 164 ? -16.562 -2.273 -4.523 1 55.03 164 GLU B CA 1
ATOM 2907 C C . GLU B 1 164 ? -18.016 -2.629 -4.848 1 55.03 164 GLU B C 1
ATOM 2909 O O . GLU B 1 164 ? -18.938 -2.057 -4.273 1 55.03 164 GLU B O 1
ATOM 2914 N N . GLY B 1 165 ? -18.125 -3.502 -5.598 1 52 165 GLY B N 1
ATOM 2915 C CA . GLY B 1 165 ? -19.484 -3.73 -6.07 1 52 165 GLY B CA 1
ATOM 2916 C C . GLY B 1 165 ? -20.359 -4.426 -5.047 1 52 165 GLY B C 1
ATOM 2917 O O . GLY B 1 165 ? -21.578 -4.254 -5.047 1 52 165 GLY B O 1
ATOM 2918 N N . LEU B 1 166 ? -19.797 -5.113 -4.18 1 53.44 166 LEU B N 1
ATOM 2919 C CA . LEU B 1 166 ? -20.672 -5.891 -3.311 1 53.44 166 LEU B CA 1
ATOM 2920 C C . LEU B 1 166 ? -21.281 -5.008 -2.229 1 53.44 166 LEU B C 1
ATOM 2922 O O . LEU B 1 166 ? -22.484 -5.121 -1.931 1 53.44 166 LEU B O 1
ATOM 2926 N N . GLU B 1 167 ? -20.297 -4.207 -1.575 1 56.38 167 GLU B N 1
ATOM 2927 C CA . GLU B 1 167 ? -20.859 -3.314 -0.57 1 56.38 167 GLU B CA 1
ATOM 2928 C C . GLU B 1 167 ? -21.938 -2.42 -1.174 1 56.38 167 GLU B C 1
ATOM 2930 O O . GLU B 1 167 ? -23 -2.207 -0.564 1 56.38 167 GLU B O 1
ATOM 2935 N N . LYS B 1 168 ? -21.609 -1.996 -2.287 1 58.84 168 LYS B N 1
ATOM 2936 C CA . LYS B 1 168 ? -22.641 -1.226 -2.98 1 58.84 168 LYS B CA 1
ATOM 2937 C C . LYS B 1 168 ? -23.844 -2.1 -3.322 1 58.84 168 LYS B C 1
ATOM 2939 O O . LYS B 1 168 ? -24.984 -1.65 -3.23 1 58.84 168 LYS B O 1
ATOM 2944 N N . LYS B 1 169 ? -23.516 -3.277 -3.492 1 61.19 169 LYS B N 1
ATOM 2945 C CA . LYS B 1 169 ? -24.609 -4.199 -3.801 1 61.19 169 LYS B CA 1
ATOM 2946 C C . LYS B 1 169 ? -25.453 -4.484 -2.564 1 61.19 169 LYS B C 1
ATOM 2948 O O . LYS B 1 169 ? -26.672 -4.516 -2.641 1 61.19 169 LYS B O 1
ATOM 2953 N N . VAL B 1 170 ? -24.828 -4.664 -1.492 1 65.38 170 VAL B N 1
ATOM 2954 C CA . VAL B 1 170 ? -25.547 -4.934 -0.255 1 65.38 170 VAL B CA 1
ATOM 2955 C C . VAL B 1 170 ? -26.344 -3.703 0.155 1 65.38 170 VAL B C 1
ATOM 2957 O O . VAL B 1 170 ? -27.516 -3.812 0.529 1 65.38 170 VAL B O 1
ATOM 2960 N N . LEU B 1 171 ? -25.672 -2.613 -0.008 1 66.06 171 LEU B N 1
ATOM 2961 C CA . LEU B 1 171 ? -26.375 -1.373 0.31 1 66.06 171 LEU B CA 1
ATOM 2962 C C . LEU B 1 171 ? -27.562 -1.173 -0.617 1 66.06 171 LEU B C 1
ATOM 2964 O O . LEU B 1 171 ? -28.641 -0.775 -0.169 1 66.06 171 LEU B O 1
ATOM 2968 N N . ARG B 1 172 ? -27.328 -1.548 -1.773 1 70.62 172 ARG B N 1
ATOM 2969 C CA . ARG B 1 172 ? -28.391 -1.413 -2.756 1 70.62 172 ARG B CA 1
ATOM 2970 C C . ARG B 1 172 ? -29.531 -2.385 -2.463 1 70.62 172 ARG B C 1
ATOM 2972 O O . ARG B 1 172 ? -30.703 -2.016 -2.541 1 70.62 172 ARG B O 1
ATOM 2979 N N . THR B 1 173 ? -29.203 -3.545 -2.115 1 73.38 173 THR B N 1
ATOM 2980 C CA . THR B 1 173 ? -30.203 -4.543 -1.782 1 73.38 173 THR B CA 1
ATOM 2981 C C . THR B 1 173 ? -30.938 -4.168 -0.495 1 73.38 173 THR B C 1
ATOM 2983 O O . THR B 1 173 ? -32.156 -4.281 -0.414 1 73.38 173 THR B O 1
ATOM 2986 N N . CYS B 1 174 ? -30.172 -3.697 0.402 1 70.31 174 CYS B N 1
ATOM 2987 C CA . CYS 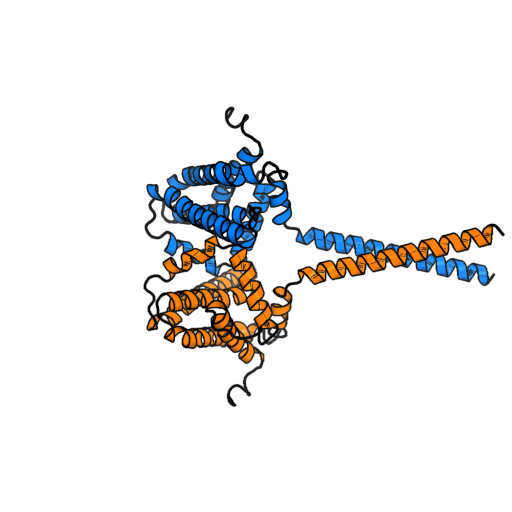B 1 174 ? -30.766 -3.295 1.672 1 70.31 174 CYS B CA 1
ATOM 2988 C C . CYS B 1 174 ? -31.672 -2.082 1.491 1 70.31 174 CYS B C 1
ATOM 2990 O O . CYS B 1 174 ? -32.781 -2.049 2.021 1 70.31 174 CYS B O 1
ATOM 2992 N N . CYS B 1 175 ? -31.234 -1.17 0.713 1 71.44 175 CYS B N 1
ATOM 2993 C CA . CYS B 1 175 ? -32.031 0.017 0.448 1 71.44 175 CYS B CA 1
ATOM 2994 C C . CYS B 1 175 ? -33.281 -0.341 -0.337 1 71.44 175 CYS B C 1
ATOM 2996 O O . CYS B 1 175 ? -34.375 0.192 -0.069 1 71.44 175 CYS B O 1
ATOM 2998 N N . GLY B 1 176 ? -33.094 -1.237 -1.285 1 77.44 176 GLY B N 1
ATOM 2999 C CA . GLY B 1 176 ? -34.25 -1.732 -2.016 1 77.44 176 GLY B CA 1
ATOM 3000 C C . GLY B 1 176 ? -35.281 -2.406 -1.124 1 77.44 176 GLY B C 1
ATOM 3001 O O . GLY B 1 176 ? -36.5 -2.143 -1.238 1 77.44 176 GLY B O 1
ATOM 3002 N N . LEU B 1 177 ? -34.781 -3.193 -0.232 1 80 177 LEU B N 1
ATOM 3003 C CA . LEU B 1 177 ? -35.656 -3.902 0.696 1 80 177 LEU B CA 1
ATOM 3004 C C . LEU B 1 177 ? -36.344 -2.926 1.641 1 80 177 LEU B C 1
ATOM 3006 O O . LEU B 1 177 ? -37.531 -3.088 1.947 1 80 177 LEU B O 1
ATOM 3010 N N . LEU B 1 178 ? -35.688 -1.883 2.006 1 80.38 178 LEU B N 1
ATOM 3011 C CA . LEU B 1 178 ? -36.25 -0.844 2.859 1 80.38 178 LEU B CA 1
ATOM 3012 C C . LEU B 1 178 ? -37.344 -0.069 2.123 1 80.38 178 LEU B C 1
ATOM 3014 O O . LEU B 1 178 ? -38.406 0.216 2.691 1 80.38 178 LEU B O 1
ATOM 3018 N N . LEU B 1 179 ? -37.188 0.136 0.893 1 81.38 179 LEU B N 1
ATOM 3019 C CA . LEU B 1 179 ? -38.156 0.862 0.089 1 81.38 179 LEU B CA 1
ATOM 3020 C C . LEU B 1 179 ? -39.438 0.036 -0.102 1 81.38 179 LEU B C 1
ATOM 3022 O O . LEU B 1 179 ? -40.531 0.563 -0.002 1 81.38 179 LEU B O 1
ATOM 3026 N N . VAL B 1 180 ? -39.25 -1.192 -0.36 1 83.31 180 VAL B N 1
ATOM 3027 C CA . VAL B 1 180 ? -40.375 -2.096 -0.538 1 83.31 180 VAL B CA 1
ATOM 3028 C C . VAL B 1 180 ? -41.156 -2.199 0.766 1 83.31 180 VAL B C 1
ATOM 3030 O O . VAL B 1 180 ? -42.406 -2.16 0.759 1 83.31 180 VAL B O 1
ATOM 3033 N N . CYS B 1 181 ? -40.438 -2.273 1.836 1 80.5 181 CYS B N 1
ATOM 3034 C CA . CYS B 1 181 ? -41.094 -2.385 3.145 1 80.5 181 CYS B CA 1
ATOM 3035 C C . CYS B 1 181 ? -41.875 -1.119 3.48 1 80.5 181 CYS B C 1
ATOM 3037 O O . CYS B 1 181 ? -43 -1.192 3.967 1 80.5 181 CYS B O 1
ATOM 3039 N N . VAL B 1 182 ? -41.344 0.003 3.223 1 80.56 182 VAL B N 1
ATOM 3040 C CA . VAL B 1 182 ? -41.969 1.287 3.461 1 80.56 182 VAL B CA 1
ATOM 3041 C C . VAL B 1 182 ? -43.219 1.41 2.578 1 80.56 182 VAL B C 1
ATOM 3043 O O . VAL B 1 182 ? -44.281 1.858 3.035 1 80.56 182 VAL B O 1
ATOM 3046 N N . ALA B 1 183 ? -43.062 0.962 1.385 1 85.88 183 ALA B N 1
ATOM 3047 C CA . ALA B 1 183 ? -44.188 1.012 0.454 1 85.88 183 ALA B CA 1
ATOM 3048 C C . ALA B 1 183 ? -45.344 0.115 0.924 1 85.88 183 ALA B C 1
ATOM 3050 O O . ALA B 1 183 ? -46.5 0.499 0.853 1 85.88 183 ALA B O 1
ATOM 3051 N N . LEU B 1 184 ? -45.031 -1.038 1.402 1 83.06 184 LEU B N 1
ATOM 3052 C CA . LEU B 1 184 ? -46.031 -1.973 1.906 1 83.06 184 LEU B CA 1
ATOM 3053 C C . LEU B 1 184 ? -46.719 -1.409 3.139 1 83.06 184 LEU B C 1
ATOM 3055 O O . LEU B 1 184 ? -47.938 -1.539 3.283 1 83.06 184 LEU B O 1
ATOM 3059 N N . LEU B 1 185 ? -46.031 -0.746 3.98 1 81.88 185 LEU B N 1
ATOM 3060 C CA . LEU B 1 185 ? -46.594 -0.121 5.176 1 81.88 185 LEU B CA 1
ATOM 3061 C C . LEU B 1 185 ? -47.531 1.021 4.809 1 81.88 185 LEU B C 1
ATOM 3063 O O . LEU B 1 185 ? -48.594 1.157 5.398 1 81.88 185 LEU B O 1
ATOM 3067 N N . LEU B 1 186 ? -47.094 1.764 3.863 1 83.06 186 LEU B N 1
ATOM 3068 C CA . LEU B 1 186 ? -47.906 2.893 3.424 1 83.06 186 LEU B CA 1
ATOM 3069 C C . LEU B 1 186 ? -49.188 2.414 2.781 1 83.06 186 LEU B C 1
ATOM 3071 O O . LEU B 1 186 ? -50.25 2.98 3.029 1 83.06 186 LEU B O 1
ATOM 3075 N N . THR B 1 187 ? -49.188 1.382 1.984 1 84.75 187 THR B N 1
ATOM 3076 C CA . THR B 1 187 ? -50.375 0.812 1.338 1 84.75 187 THR B CA 1
ATOM 3077 C C . THR B 1 187 ? -51.344 0.223 2.373 1 84.75 187 THR B C 1
ATOM 3079 O O . THR B 1 187 ? -52.562 0.375 2.26 1 84.75 187 THR B O 1
ATOM 3082 N N . SER B 1 188 ? -50.75 -0.459 3.395 1 80.19 188 SER B N 1
ATOM 3083 C CA . SER B 1 188 ? -51.562 -1.037 4.453 1 80.19 188 SER B CA 1
ATOM 3084 C C . SER B 1 188 ? -52.281 0.048 5.254 1 80.19 188 SER B C 1
ATOM 3086 O O . SER B 1 188 ? -53.438 -0.102 5.609 1 80.19 188 SER B O 1
ATOM 3088 N N . PHE B 1 189 ? -51.625 1.13 5.402 1 77.94 189 PHE B N 1
ATOM 3089 C CA . PHE B 1 189 ? -52.188 2.26 6.141 1 77.94 189 PHE B CA 1
ATOM 3090 C C . PHE B 1 189 ? -53.281 2.936 5.352 1 77.94 189 PHE B C 1
ATOM 3092 O O . PHE B 1 189 ? -54.344 3.285 5.91 1 77.94 189 PHE B O 1
ATOM 3099 N N . LEU B 1 190 ? -53.156 3.123 4.082 1 82.25 190 LEU B N 1
ATOM 3100 C CA . LEU B 1 190 ? -54.156 3.752 3.225 1 82.25 190 LEU B CA 1
ATOM 3101 C C . LEU B 1 190 ? -55.375 2.869 3.088 1 82.25 190 LEU B C 1
ATOM 3103 O O . LEU B 1 190 ? -56.5 3.371 3.047 1 82.25 190 LEU B O 1
ATOM 3107 N N . TRP B 1 191 ? -55.156 1.586 2.984 1 78.56 191 TRP B N 1
ATOM 3108 C CA . TRP B 1 191 ? -56.25 0.64 2.914 1 78.56 191 TRP B CA 1
ATOM 3109 C C . TRP B 1 191 ? -57.094 0.683 4.188 1 78.56 191 TRP B C 1
ATOM 3111 O O . TRP B 1 191 ? -58.312 0.658 4.133 1 78.56 191 TRP B O 1
ATOM 3121 N N . LYS B 1 192 ? -56.5 0.844 5.336 1 77.44 192 LYS B N 1
ATOM 3122 C CA . LYS B 1 192 ? -57.188 0.918 6.609 1 77.44 192 LYS B CA 1
ATOM 3123 C C . LYS B 1 192 ? -58 2.203 6.715 1 77.44 192 LYS B C 1
ATOM 3125 O O . LYS B 1 192 ? -59.125 2.191 7.219 1 77.44 192 LYS B O 1
ATOM 3130 N N . ARG B 1 193 ? -57.531 3.209 6.254 1 78.62 193 ARG B N 1
ATOM 3131 C CA . ARG B 1 193 ? -58.219 4.492 6.309 1 78.62 193 ARG B CA 1
ATOM 3132 C C . ARG B 1 193 ? -59.438 4.492 5.402 1 78.62 193 ARG B C 1
ATOM 3134 O O . ARG B 1 193 ? -60.5 5.039 5.758 1 78.62 193 ARG B O 1
ATOM 3141 N N . LYS B 1 194 ? -59.344 3.889 4.293 1 82.38 194 LYS B N 1
ATOM 3142 C CA . LYS B 1 194 ? -60.5 3.816 3.371 1 82.38 194 LYS B CA 1
ATOM 3143 C C . LYS B 1 194 ? -61.594 2.932 3.934 1 82.38 194 LYS B C 1
ATOM 3145 O O . LYS B 1 194 ? -62.781 3.234 3.771 1 82.38 194 LYS B O 1
ATOM 3150 N N . MET B 1 195 ? -61.344 1.936 4.609 1 72.12 195 MET B N 1
ATOM 3151 C CA . MET B 1 195 ? -62.344 1.055 5.195 1 72.12 195 MET B CA 1
ATOM 3152 C C . MET B 1 195 ? -63 1.713 6.395 1 72.12 195 MET B C 1
ATOM 3154 O O . MET B 1 195 ? -64.188 1.444 6.688 1 72.12 195 MET B O 1
ATOM 3158 N N . ALA B 1 196 ? -62.281 2.6 7.008 1 70.69 196 ALA B N 1
ATOM 3159 C CA . ALA B 1 196 ? -62.875 3.295 8.141 1 70.69 196 ALA B CA 1
ATOM 3160 C C . ALA B 1 196 ? -63.812 4.414 7.676 1 70.69 196 ALA B C 1
ATOM 3162 O O . ALA B 1 196 ? -64.812 4.73 8.344 1 70.69 196 ALA B O 1
ATOM 3163 N N . SER B 1 197 ? -63.5 4.965 6.656 1 69.88 197 SER B N 1
ATOM 3164 C CA . SER B 1 197 ? -64.375 6.039 6.156 1 69.88 197 SER B CA 1
ATOM 3165 C C . SER B 1 197 ? -65.562 5.488 5.418 1 69.88 197 SER B C 1
ATOM 3167 O O . SER B 1 197 ? -66.562 6.211 5.18 1 69.88 197 SER B O 1
ATOM 3169 N N . SER B 1 198 ? -65.625 4.297 5.16 1 56.28 198 SER B N 1
ATOM 3170 C CA . SER B 1 198 ? -66.938 3.797 4.641 1 56.28 198 SER B CA 1
ATOM 3171 C C . SER B 1 198 ? -67.75 3.174 5.746 1 56.28 198 SER B C 1
ATOM 3173 O O . SER B 1 198 ? -67.25 2.477 6.617 1 56.28 198 SER B O 1
#

Organism: Xenopus tropicalis (NCBI:txid8364)

InterPro domains:
  IPR026298 Bcl-2 family [PTHR11256] (6-178)
  IPR036834 Bcl-2-like superfamily [G3DSA:1.10.437.10] (4-164)
  IPR036834 Bcl-2-like superfamily [SSF56854] (9-184)
  IPR046371 Bcl-2, Bcl-2 homology region 1-3 [PF00452] (41-153)

Foldseek 3Di:
DVVLVPDDPLLNVLLLLLLQLLCVLQVNHDDDQPDLLNNLLVQQLVVVCVVCVVVLVCVLVVCPPPDLVCLLVVLVVVLVVVVVVVQVVVCVPPVDRDQDDLVSVSVSSSSLNSSSNSCVVVVSNVSSVVSSVSSSVVCSVPPQVRCVVVVRCVVVSVVRPPCPPVVVVVVVVVVVVVVVVVVVVVVVVVVVVVVVVD/DVVLVPDDPLLNVLLLLLLQLLCVLQVNHDDDQPDLLNNLLVQQLVVVCVVCVPVLVCVLVVCPPPDLVCLLVVLVVVLVVVVVVVQVVVCVVPVDRDQDDLVSVSVSSSSLNSSSNSCVVVVSNVSSVVSSVSSSVVCSVPPQVRCVVVVRCVVVSVVRPPCPPVVVVVVVVVVVVVVVVVVVVVVVVVVVVVVVVD

Radius of gyration: 26.67 Å; Cα contacts (8 Å, |Δi|>4): 364; chains: 2; bounding box: 92×71×46 Å

pLDDT: mean 86.74, std 13.17, range [32.56, 98.56]

Secondary structure (DSSP, 8-state):
--TTTTS-HHHHHHHHHHHHHHHHHTT---SS-SSHHHHHHHHHHHHHHHH-HHHHTTHHHHTTT--TTTHHHHHHHHHHHHHHHHHHHHHHHHSS-----HHHHHHHHHHHHHHHHHHHHTT-GGGHHHHHHHHHHHHHHHTHHHHGGGTTTHHHHHHHS--HHHHHHHHHHHHHHHHHHHHHHHHHHHHHHHHHH-/--TTTTS-HHHHHHHHHHHHHHHHHTT---SS-SSHHHHHHHHHHHHHHHH-HHHHTTHHHHTTT--TTTHHHHHHHHHHHHHHHHHHHHHHHHSS-----HHHHHHHHHHHHHHHHHHHHTT-GGGHHHHHHHHHHHHHHHTHHHHGGGTTTHHHHHHHS--HHHHHHHHHHHHHHHHHHHHHHHHHHHHHHHHHH-

Sequence (396 aa):
MAWDEQRDPVVQEAYLLARDYIAYVTGTATGPAPSAAALALRQASDELLEKFPIFFKRWPKVFRGVTEERACDFLIQIVDENFQQQRERRHRQTGYAMELPWSTVLSVYVLAGQMAINCQKNGMERALGPLAETVGHYVEENICPLIKEKDGWVGFIERFSRKEGLEKKVLRTCCGLLLVCVALLLTSFLWKRKMASSMAWDEQRDPVVQEAYLLARDYIAYVTGTATGPAPSAAALALRQASDELLEKFPIFFKRWPKVFRGVTEERACDFLIQIVDENFQQQRERRHRQTGYAMELPWSTVLSVYVLAGQMAINCQKNGMERALGPLAETVGHYVEENICPLIKEKDGWVGFIERFSRKEGLEKKVLRTCCGLLLVCVALLLTSFLWKRKMASS